Protein AF-A0A7S2RVU8-F1 (afdb_monomer_lite)

Secondary structure (DSSP, 8-state):
---SHHHHHHHHTT-SS-HHHHHHTT--HHHHHHHT-GGGTTTTT--HHHHHHTT--SHHHHHHTT--HHHHTT----GGG--HHHHHHHHHTT--HHHHHHTT---HHHHHHTT--HHHHHHTT--HHHHHHHHHHTT--HHHHTTTS-HHHHHHTT--HHHHHHTT--HHHHHHTT---HHHHHHTT--HHHHHHTT--HHHHHHTT--HHHHHHTT--HHHHHHTT--HHHHHHTT--HHHHHHTT--HHHHHHTT--HHHHHHTT--HHHHHHTT--HHHHHHTT--HHHHHHHT--HHHHHTTT--HHHHHHTT--HHHHHHHT--HHHHHHTT--HHHHHHTT--HHHHHHHTTT-S-HHHHHHTS---HHHHHHTT--HHHHHHTT--HHHHHHTT--HHHHHHTT--HHHHHHTT--HHHHHHTS----HHHHHHTT--HHHHHHTT--HHIIIIIS---HHHHHHHH---HHHHHHTT--HHHHHHTT--HHHHHHTT-S---SS-EEEEEGGGGTT-EEEEEEETTS-B-HHHHHTS-TT-SEEEEEEEETT-SEEEEEEEEEHHHHT----TT--EEETTEEEEEETTTEEEEESSS----TTSSS-S-TT-SSEEEEEBS-SS--EEEETTEE-GGG-SSEEEEEEE-

Foldseek 3Di:
DPALVVVLVCVVVVNDDWLLVCVVVPQALVSCLVSVNLLRCVRNVDDVLSQVVVPLLAPVSVVSSNCPPVNLLVDQAEQVSDDLCSLLRCVVVVNALLSCCPRHVHFLLSNVSVVHALVRPVVSVLDFQNSLLSNVVSPDACLRCVVRHQLLSVVSSPDAPVSNVVSVNQLLSNVVSVRDALLSVVVVPDALLSVVVSVDALLSPVVSPDFLLSNVVSPDAPLSVVVSVDQVVSVVVSPDALLSCVVSVNALLSVVVVVDALLSNVVSPQALLSCVVSVHQPLSNVVSVDALLSPVVSPDALLSCVVNPDAPLSVVVSVDQPLSNVVSPDALLSCVVSPQFLLSCVVSPDAPCSSCVSVVNPDAPLCCCPVNNDALLSCVVVPDAPLSCVVSVNAPLSNVVSPDALLSCVVSVNDPLSNVVSPDFLLSCCPVNVDDQLLVVVVSPHAPLRPVVSPDDLLCCCPVNVDAPVSVCVNPVDFLLVVVVSPDALLSVVVVPDAPVSCVVSVRQDAAFAKDAFAALVSRTNKDWLDKAFQFDAAALVSLVSPDPPFQKKKKFKDFPPDRTTGMIHMFTSCQQNDADDAQFFDDGRQWTWHDHHQAKGWIFNDGGAHRVVSWRAPDLPFQRIWIFGYPDPGFGTADHRSDGRSNNPRRMIITMITD

Sequence (660 aa):
DQGLEPLRLLQRRRLLETPEELRKAGVTVPEFVQAGIEHDIQYAGFSVVDAREAGFSTVAGLEQAGFHMQALKEMNVKHDAFSPEDLQGLRLSGFPAMVARKKFKCNCHQLRAGGYMVTEIAESGIWGVNGATALRDAGFTVEEMMSDFSVAQLRAGGFTASEMQRGGISLKKIRESGSVTALELREAGFSAVDLRDAYFTAMQMKDAGYTALDLREAGYTAAQLKYARYRIVELRDAGYNTADMRHAGCTAYDLRVLGYLPVQLRDAGYTARDMQAGGFTVTSMRQAGFSASELQEAGYKAGELLAVGITCAELLEAHFTPTALKFAGCTPAELYEAGVSTLELRDIGCDVDDVFGATQGKVTVKQLLEEAGFSPKELRDAGRTAKELLDAGVSVRKCRVSGYSAGDLKEAGIPVDEMKRNGYTAKELVVDAGFTDAKELRLMGFRFGALKLAGFSDRTLVLDAKFTVHEVVKATGYSAFKLSEAGFKPSELKAAGFDADTLVKAGSLWAPPGVHNDVPETVLDGWELHRLDPYDHATSDKDLISIPEQSHWVLIAARKKNSSTLHVAAAAPRSAVLTKTALNQTHESNGAFWYRCPRRAFGFANTRHINLDAVADWYDPESEKRLSWVLDHNSWGGRRAGSRCDLAFEDTWEKCIWFS

Radius of gyration: 80.71 Å; chains: 1; bounding box: 170×48×214 Å

InterPro domains:
  IPR053285 Thylakoid lumenal pentapeptide repeat protein [PTHR47121] (180-347)
  IPR057481 Decapeptide repeat [PF25296] (180-252)
  IPR057481 Decapeptide repeat [PF25296] (289-355)
  IPR057481 Decapeptide repeat [PF25296] (365-436)
  IPR057481 Decapeptide repeat [PF25296] (437-507)

Structure (mmCIF, N/CA/C/O backbone):
data_AF-A0A7S2RVU8-F1
#
_entry.id   AF-A0A7S2RVU8-F1
#
loop_
_atom_site.group_PDB
_atom_site.id
_atom_site.type_symbol
_atom_site.label_atom_id
_atom_site.label_alt_id
_atom_site.label_comp_id
_atom_site.label_asym_id
_atom_site.label_entity_id
_atom_site.label_seq_id
_atom_site.pdbx_PDB_ins_code
_atom_site.Cartn_x
_atom_site.Cartn_y
_atom_site.Cartn_z
_atom_site.occupancy
_atom_site.B_iso_or_equiv
_atom_site.auth_seq_id
_atom_site.auth_comp_id
_atom_site.auth_asym_id
_atom_site.auth_atom_id
_atom_site.pdbx_PDB_model_num
ATOM 1 N N . ASP A 1 1 ? 90.717 11.926 -115.828 1.00 53.53 1 ASP A N 1
ATOM 2 C CA . ASP A 1 1 ? 91.591 11.240 -116.812 1.00 53.53 1 ASP A CA 1
ATOM 3 C C . ASP A 1 1 ? 92.946 10.758 -116.291 1.00 53.53 1 ASP A C 1
ATOM 5 O O . ASP A 1 1 ? 93.390 9.717 -116.751 1.00 53.53 1 ASP A O 1
ATOM 9 N N . GLN A 1 2 ? 93.604 11.426 -115.329 1.00 59.34 2 GLN A N 1
ATOM 10 C CA . GLN A 1 2 ? 94.908 10.975 -114.785 1.00 59.34 2 GLN A CA 1
ATOM 11 C C . GLN A 1 2 ? 94.851 10.338 -113.374 1.00 59.34 2 GLN A C 1
ATOM 13 O O . GLN A 1 2 ? 95.885 10.112 -112.752 1.00 59.34 2 GLN A O 1
ATOM 18 N N . GLY A 1 3 ? 93.659 10.025 -112.854 1.00 60.75 3 GLY A N 1
ATOM 19 C CA . GLY A 1 3 ? 93.481 9.499 -111.491 1.00 60.75 3 GLY A CA 1
ATOM 20 C C . GLY A 1 3 ? 93.626 10.566 -110.392 1.00 60.75 3 GLY A C 1
ATOM 21 O O . GLY A 1 3 ? 93.590 11.758 -110.680 1.00 60.75 3 GLY A O 1
ATOM 22 N N . LEU A 1 4 ? 93.766 10.135 -109.130 1.00 58.31 4 LEU A N 1
ATOM 23 C CA . LEU A 1 4 ? 93.793 11.003 -107.929 1.00 58.31 4 LEU A CA 1
ATOM 24 C C . LEU A 1 4 ? 95.199 11.498 -107.527 1.00 58.31 4 LEU A C 1
ATOM 26 O O . LEU A 1 4 ? 95.347 12.337 -106.639 1.00 58.31 4 LEU A O 1
ATOM 30 N N . GLU A 1 5 ? 96.241 10.985 -108.176 1.00 59.47 5 GLU A N 1
ATOM 31 C CA . GLU A 1 5 ? 97.649 11.374 -107.982 1.00 59.47 5 GLU A CA 1
ATOM 32 C C . GLU A 1 5 ? 97.905 12.884 -108.203 1.00 59.47 5 GLU A C 1
ATOM 34 O O . GLU A 1 5 ? 98.526 13.515 -107.340 1.00 59.47 5 GLU A O 1
ATOM 39 N N . PRO A 1 6 ? 97.355 13.524 -109.260 1.00 63.97 6 PRO A N 1
ATOM 40 C CA . PRO A 1 6 ? 97.516 14.959 -109.492 1.00 63.97 6 PRO A CA 1
ATOM 41 C C . PRO A 1 6 ? 96.947 15.823 -108.361 1.00 63.97 6 PRO A C 1
ATOM 43 O O . PRO A 1 6 ? 97.568 16.814 -107.986 1.00 63.97 6 PRO A O 1
ATOM 46 N N . LEU A 1 7 ? 95.812 15.431 -107.766 1.00 59.28 7 LEU A N 1
ATOM 47 C CA . LEU A 1 7 ? 95.181 16.157 -106.655 1.00 59.28 7 LEU A CA 1
ATOM 48 C C . LEU A 1 7 ? 96.092 16.205 -105.418 1.00 59.28 7 LEU A C 1
ATOM 50 O O . LEU A 1 7 ? 96.306 17.274 -104.844 1.00 59.28 7 LEU A O 1
ATOM 54 N N . ARG A 1 8 ? 96.724 15.078 -105.059 1.00 58.72 8 ARG A N 1
ATOM 55 C CA . ARG A 1 8 ? 97.698 15.017 -103.950 1.00 58.72 8 ARG A CA 1
ATOM 56 C C . ARG A 1 8 ? 98.960 15.834 -104.227 1.00 58.72 8 ARG A C 1
ATOM 58 O O . ARG A 1 8 ? 99.527 16.438 -103.312 1.00 58.72 8 ARG A O 1
ATOM 65 N N . LEU A 1 9 ? 99.414 15.859 -105.481 1.00 61.44 9 LEU A N 1
ATOM 66 C CA . LEU A 1 9 ? 100.610 16.596 -105.888 1.00 61.44 9 LEU A CA 1
ATOM 67 C C . LEU A 1 9 ? 100.375 18.116 -105.897 1.00 61.44 9 LEU A C 1
ATOM 69 O O . LEU A 1 9 ? 101.251 18.881 -105.482 1.00 61.44 9 LEU A O 1
ATOM 73 N N . LEU A 1 10 ? 99.182 18.545 -106.315 1.00 62.81 10 LEU A N 1
ATOM 74 C CA . LEU A 1 10 ? 98.763 19.947 -106.350 1.00 62.81 10 LEU A CA 1
ATOM 75 C C . LEU A 1 10 ? 98.585 20.539 -104.944 1.00 62.81 10 LEU A C 1
ATOM 77 O O . LEU A 1 10 ? 99.010 21.671 -104.705 1.00 62.81 10 LEU A O 1
ATOM 81 N N . GLN A 1 11 ? 98.063 19.760 -103.991 1.00 57.81 11 GLN A N 1
ATOM 82 C CA . GLN A 1 11 ? 97.940 20.186 -102.594 1.00 57.81 11 GLN A CA 1
ATOM 83 C C . GLN A 1 11 ? 99.316 20.298 -101.907 1.00 57.81 11 GLN A C 1
ATOM 85 O O . GLN A 1 11 ? 99.617 21.320 -101.287 1.00 57.81 11 GLN A O 1
ATOM 90 N N . ARG A 1 12 ? 100.216 19.311 -102.094 1.00 58.22 12 ARG A N 1
ATOM 91 C CA . ARG A 1 12 ? 101.592 19.354 -101.541 1.00 58.22 12 ARG A CA 1
ATOM 92 C C . ARG A 1 12 ? 102.409 20.548 -102.035 1.00 58.22 12 ARG A C 1
ATOM 94 O O . ARG A 1 12 ? 103.312 20.993 -101.331 1.00 58.22 12 ARG A O 1
ATOM 101 N N . ARG A 1 13 ? 102.114 21.057 -103.235 1.00 59.66 13 ARG A N 1
ATOM 102 C CA . ARG A 1 13 ? 102.796 22.216 -103.829 1.00 59.66 13 ARG A CA 1
ATOM 103 C C . ARG A 1 13 ? 102.052 23.546 -103.652 1.00 59.66 13 ARG A C 1
ATOM 105 O O . ARG A 1 13 ? 102.598 24.561 -104.069 1.00 59.66 13 ARG A O 1
ATOM 112 N N . ARG A 1 14 ? 100.867 23.562 -103.019 1.00 56.09 14 ARG A N 1
ATOM 113 C CA . ARG A 1 14 ? 99.983 24.744 -102.883 1.00 56.09 14 ARG A CA 1
ATOM 114 C C . ARG A 1 14 ? 99.669 25.433 -104.225 1.00 56.09 14 ARG A C 1
ATOM 116 O O . ARG A 1 14 ? 99.681 26.654 -104.306 1.00 56.09 14 ARG A O 1
ATOM 123 N N . LEU A 1 15 ? 99.428 24.650 -105.278 1.00 56.59 15 LEU A N 1
ATOM 124 C CA . LEU A 1 15 ? 99.223 25.149 -106.650 1.00 56.59 15 LEU A CA 1
ATOM 125 C C . LEU A 1 15 ? 97.751 25.138 -107.110 1.00 56.59 15 LEU A C 1
ATOM 127 O O . LEU A 1 15 ? 97.491 25.349 -108.289 1.00 56.59 15 LEU A O 1
ATOM 131 N N . LEU A 1 16 ? 96.798 24.879 -106.209 1.00 53.91 16 LEU A N 1
ATOM 132 C CA . LEU A 1 16 ? 95.364 25.030 -106.478 1.00 53.91 16 LEU A CA 1
ATOM 133 C C . LEU A 1 16 ? 94.835 26.281 -105.775 1.00 53.91 16 LEU A C 1
ATOM 135 O O . LEU A 1 16 ? 94.995 26.434 -104.560 1.00 53.91 16 LEU A O 1
ATOM 139 N N . GLU A 1 17 ? 94.216 27.162 -106.556 1.00 59.62 17 GLU A N 1
ATOM 140 C CA . GLU A 1 17 ? 93.585 28.396 -106.101 1.00 59.62 17 GLU A CA 1
ATOM 141 C C . GLU A 1 17 ? 92.203 28.066 -105.528 1.00 59.62 17 GLU A C 1
ATOM 143 O O . GLU A 1 17 ? 91.184 28.065 -106.196 1.00 59.62 17 GLU A O 1
ATOM 148 N N . THR A 1 18 ? 92.179 27.782 -104.230 1.00 65.19 18 THR A N 1
ATOM 149 C CA . THR A 1 18 ? 90.979 27.580 -103.403 1.00 65.19 18 THR A CA 1
ATOM 150 C C . THR A 1 18 ? 90.174 26.286 -103.660 1.00 65.19 18 THR A C 1
ATOM 152 O O . THR A 1 18 ? 89.922 25.884 -104.796 1.00 65.19 18 THR A O 1
ATOM 155 N N . PRO A 1 19 ? 89.712 25.610 -102.594 1.00 67.25 19 PRO A N 1
ATOM 156 C CA . PRO A 1 19 ? 88.874 24.414 -102.708 1.00 67.25 19 PRO A CA 1
ATOM 157 C C . PRO A 1 19 ? 87.578 24.576 -103.538 1.00 67.25 19 PRO A C 1
ATOM 159 O O . PRO A 1 19 ? 87.086 23.589 -104.081 1.00 67.25 19 PRO A O 1
ATOM 162 N N . GLU A 1 20 ? 87.030 25.788 -103.706 1.00 71.19 20 GLU A N 1
ATOM 163 C CA . GLU A 1 20 ? 85.812 26.036 -104.508 1.00 71.19 20 GLU A CA 1
ATOM 164 C C . GLU A 1 20 ? 85.989 25.765 -106.012 1.00 71.19 20 GLU A C 1
ATOM 166 O O . GLU A 1 20 ? 85.045 25.349 -106.693 1.00 71.19 20 GLU A O 1
ATOM 171 N N . GLU A 1 21 ? 87.186 25.981 -106.559 1.00 72.00 21 GLU A N 1
ATOM 172 C CA . GLU A 1 21 ? 87.450 25.768 -107.986 1.00 72.00 21 GLU A CA 1
ATOM 173 C C . GLU A 1 21 ? 87.462 24.283 -108.356 1.00 72.00 21 GLU A C 1
ATOM 175 O O . GLU A 1 21 ? 86.985 23.907 -109.428 1.00 72.00 21 GLU A O 1
ATOM 180 N N . LEU A 1 22 ? 87.903 23.420 -107.435 1.00 73.06 22 LEU A N 1
ATOM 181 C CA . LEU A 1 22 ? 87.842 21.966 -107.598 1.00 73.06 22 LEU A CA 1
ATOM 182 C C . LEU A 1 22 ? 86.400 21.469 -107.738 1.00 73.06 22 LEU A C 1
ATOM 184 O O . LEU A 1 22 ? 86.120 20.605 -108.569 1.00 73.06 22 LEU A O 1
ATOM 188 N N . ARG A 1 23 ? 85.465 22.060 -106.985 1.00 77.56 23 ARG A N 1
ATOM 189 C CA . ARG A 1 23 ? 84.038 21.761 -107.142 1.00 77.56 23 ARG A CA 1
ATOM 190 C C . ARG A 1 23 ? 83.513 22.214 -108.502 1.00 77.56 23 ARG A C 1
ATOM 192 O O . ARG A 1 23 ? 82.805 21.455 -109.158 1.00 77.56 23 ARG A O 1
ATOM 199 N N . LYS A 1 24 ? 83.867 23.424 -108.953 1.00 75.25 24 LYS A N 1
ATOM 200 C CA . LYS A 1 24 ? 83.470 23.924 -110.287 1.00 75.25 24 LYS A CA 1
ATOM 201 C C . LYS A 1 24 ? 84.016 23.056 -111.424 1.00 75.25 24 LYS A C 1
ATOM 203 O O . LYS A 1 24 ? 83.365 22.944 -112.457 1.00 75.25 24 LYS A O 1
ATOM 208 N N . ALA A 1 25 ? 85.170 22.426 -111.221 1.00 72.31 25 ALA A N 1
ATOM 209 C CA . ALA A 1 25 ? 85.767 21.479 -112.157 1.00 72.31 25 ALA A CA 1
ATOM 210 C C . ALA A 1 25 ? 85.106 20.082 -112.148 1.00 72.31 25 ALA A C 1
ATOM 212 O O . ALA A 1 25 ? 85.506 19.222 -112.930 1.00 72.31 25 ALA A O 1
ATOM 213 N N . GLY A 1 26 ? 84.093 19.853 -111.303 1.00 74.31 26 GLY A N 1
ATOM 214 C CA . GLY A 1 26 ? 83.306 18.617 -111.277 1.00 74.31 26 GLY A CA 1
ATOM 215 C C . GLY A 1 26 ? 83.845 17.518 -110.360 1.00 74.31 26 GLY A C 1
ATOM 216 O O . GLY A 1 26 ? 83.336 16.403 -110.425 1.00 74.31 26 GLY A O 1
ATOM 217 N N . VAL A 1 27 ? 84.838 17.807 -109.508 1.00 77.25 27 VAL A N 1
ATOM 218 C CA . VAL A 1 27 ? 85.345 16.841 -108.519 1.00 77.25 27 VAL A CA 1
ATOM 219 C C . VAL A 1 27 ? 84.271 16.587 -107.463 1.00 77.25 27 VAL A C 1
ATOM 221 O O . VAL A 1 27 ? 83.741 17.527 -106.882 1.00 77.25 27 VAL A O 1
ATOM 224 N N . THR A 1 28 ? 83.949 15.326 -107.209 1.00 81.06 28 THR A N 1
ATOM 225 C CA . THR A 1 28 ? 82.870 14.879 -106.317 1.00 81.06 28 THR A CA 1
ATOM 226 C C . THR A 1 28 ? 83.353 14.643 -104.882 1.00 81.06 28 THR A C 1
ATOM 228 O O . THR A 1 28 ? 84.543 14.455 -104.627 1.00 81.06 28 THR A O 1
ATOM 231 N N . VAL A 1 29 ? 82.427 14.601 -103.916 1.00 77.00 29 VAL A N 1
ATOM 232 C CA . VAL A 1 29 ? 82.751 14.348 -102.496 1.00 77.00 29 VAL A CA 1
ATOM 233 C C . VAL A 1 29 ? 83.594 13.071 -102.278 1.00 77.00 29 VAL A C 1
ATOM 235 O O . VAL A 1 29 ? 84.596 13.158 -101.569 1.00 77.00 29 VAL A O 1
ATOM 238 N N . PRO A 1 30 ? 83.305 11.905 -102.900 1.00 79.81 30 PRO A N 1
ATOM 239 C CA . PRO A 1 30 ? 84.116 10.698 -102.732 1.00 79.81 30 PRO A CA 1
ATOM 240 C C . PRO A 1 30 ? 85.541 10.857 -103.258 1.00 79.81 30 PRO A C 1
ATOM 242 O O . PRO A 1 30 ? 86.463 10.268 -102.700 1.00 79.81 30 PRO A O 1
ATOM 245 N N . GLU A 1 31 ? 85.745 11.671 -104.294 1.00 77.44 31 GLU A N 1
ATOM 246 C CA . GLU A 1 31 ? 87.069 11.916 -104.869 1.00 77.44 31 GLU A CA 1
ATOM 247 C C . GLU A 1 31 ? 87.940 12.771 -103.943 1.00 77.44 31 GLU A C 1
ATOM 249 O O . GLU A 1 31 ? 89.133 12.491 -103.813 1.00 77.44 31 GLU A O 1
ATOM 254 N N . PHE A 1 32 ? 87.357 13.738 -103.223 1.00 75.44 32 PHE A N 1
ATOM 255 C CA . PHE A 1 32 ? 88.064 14.462 -102.158 1.00 75.44 32 PHE A CA 1
ATOM 256 C C . PHE A 1 32 ? 88.498 13.522 -101.022 1.00 75.44 32 PHE A C 1
ATOM 258 O O . PHE A 1 32 ? 89.643 13.586 -100.569 1.00 75.44 32 PHE A O 1
ATOM 265 N N . VAL A 1 33 ? 87.611 12.615 -100.599 1.00 75.62 33 VAL A N 1
ATOM 266 C CA . VAL A 1 33 ? 87.898 11.618 -99.552 1.00 75.62 33 VAL A CA 1
ATOM 267 C C . VAL A 1 33 ? 88.983 10.645 -99.990 1.00 75.62 33 VAL A C 1
ATOM 269 O O . VAL A 1 33 ? 89.949 10.398 -99.272 1.00 75.62 33 VAL A O 1
ATOM 272 N N . GLN A 1 34 ? 88.870 10.104 -101.200 1.00 76.06 34 GLN A N 1
ATOM 273 C CA . GLN A 1 34 ? 89.832 9.141 -101.725 1.00 76.06 34 GLN A CA 1
ATOM 274 C C . GLN A 1 34 ? 91.212 9.786 -101.961 1.00 76.06 34 GLN A C 1
ATOM 276 O O . GLN A 1 34 ? 92.251 9.134 -101.796 1.00 76.06 34 GLN A O 1
ATOM 281 N N . ALA A 1 35 ? 91.246 11.081 -102.290 1.00 71.62 35 ALA A N 1
ATOM 282 C CA . ALA A 1 35 ? 92.474 11.861 -102.392 1.00 71.62 35 ALA A CA 1
ATOM 283 C C . ALA A 1 35 ? 93.118 12.187 -101.028 1.00 71.62 35 ALA A C 1
ATOM 285 O O . ALA A 1 35 ? 94.306 12.515 -101.009 1.00 71.62 35 ALA A O 1
ATOM 286 N N . GLY A 1 36 ? 92.427 11.998 -99.898 1.00 67.69 36 GLY A N 1
ATOM 287 C CA . GLY A 1 36 ? 92.945 12.321 -98.561 1.00 67.69 36 GLY A CA 1
ATOM 288 C C . GLY A 1 36 ? 92.962 13.826 -98.268 1.00 67.69 36 GLY A C 1
ATOM 289 O O . GLY A 1 36 ? 93.841 14.305 -97.551 1.00 67.69 36 GLY A O 1
ATOM 290 N N . ILE A 1 37 ? 92.066 14.575 -98.918 1.00 71.62 37 ILE A N 1
ATOM 291 C CA . ILE A 1 37 ? 91.901 16.030 -98.780 1.00 71.62 37 ILE A CA 1
ATOM 292 C C . ILE A 1 37 ? 90.506 16.373 -98.249 1.00 71.62 37 ILE A C 1
ATOM 294 O O . ILE A 1 37 ? 89.960 17.441 -98.512 1.00 71.62 37 ILE A O 1
ATOM 298 N N . GLU A 1 38 ? 89.910 15.460 -97.489 1.00 66.69 38 GLU A N 1
ATOM 299 C CA . GLU A 1 38 ? 88.554 15.563 -96.964 1.00 66.69 38 GLU A CA 1
ATOM 300 C C . GLU A 1 38 ? 88.320 16.833 -96.128 1.00 66.69 38 GLU A C 1
ATOM 302 O O . GLU A 1 38 ? 87.223 17.386 -96.124 1.00 66.69 38 GLU A O 1
ATOM 307 N N . HIS A 1 39 ? 89.362 17.373 -95.489 1.00 63.69 39 HIS A N 1
ATOM 308 C CA . HIS A 1 39 ? 89.298 18.637 -94.749 1.00 63.69 39 HIS A CA 1
ATOM 309 C C . HIS A 1 39 ? 88.966 19.863 -95.627 1.00 63.69 39 HIS A C 1
ATOM 311 O O . HIS A 1 39 ? 88.480 20.865 -95.101 1.00 63.69 39 HIS A O 1
ATOM 317 N N . ASP A 1 40 ? 89.178 19.783 -96.946 1.00 70.25 40 ASP A N 1
ATOM 318 C CA . ASP A 1 40 ? 88.918 20.866 -97.904 1.00 70.25 40 ASP A CA 1
ATOM 319 C C . ASP A 1 40 ? 87.485 20.836 -98.474 1.00 70.25 40 ASP A C 1
ATOM 321 O O . ASP A 1 40 ? 87.047 21.802 -99.100 1.00 70.25 40 ASP A O 1
ATOM 325 N N . ILE A 1 41 ? 86.715 19.770 -98.217 1.00 74.06 41 ILE A N 1
ATOM 326 C CA . ILE A 1 41 ? 85.354 19.567 -98.753 1.00 74.06 41 ILE A CA 1
ATOM 327 C C . ILE A 1 41 ? 84.403 20.710 -98.353 1.00 74.06 41 ILE A C 1
ATOM 329 O O . ILE A 1 41 ? 83.601 21.170 -99.168 1.00 74.06 41 ILE A O 1
ATOM 333 N N . GLN A 1 42 ? 84.519 21.222 -97.124 1.00 64.75 42 GLN A N 1
ATOM 334 C CA . GLN A 1 42 ? 83.699 22.343 -96.642 1.00 64.75 42 GLN A CA 1
ATOM 335 C C . GLN A 1 42 ? 84.097 23.673 -97.280 1.00 64.75 42 GLN A C 1
ATOM 337 O O . GLN A 1 42 ? 83.230 24.452 -97.670 1.00 64.75 42 GLN A O 1
ATOM 342 N N . TYR A 1 43 ? 85.402 23.917 -97.433 1.00 69.25 43 TYR A N 1
ATOM 343 C CA . TYR A 1 43 ? 85.914 25.098 -98.131 1.00 69.25 43 TYR A CA 1
ATOM 344 C C . TYR A 1 43 ? 85.566 25.071 -99.622 1.00 69.25 43 TYR A C 1
ATOM 346 O O . TYR A 1 43 ? 85.493 26.120 -100.248 1.00 69.25 43 TYR A O 1
ATOM 354 N N . ALA A 1 44 ? 85.323 23.886 -100.189 1.00 71.94 44 ALA A N 1
ATOM 355 C CA . ALA A 1 44 ? 84.820 23.717 -101.548 1.00 71.94 44 ALA A CA 1
ATOM 356 C C . ALA A 1 44 ? 83.308 23.997 -101.674 1.00 71.94 44 ALA A C 1
ATOM 358 O O . ALA A 1 44 ? 82.743 23.954 -102.770 1.00 71.94 44 ALA A O 1
ATOM 359 N N . GLY A 1 45 ? 82.636 24.279 -100.555 1.00 66.31 45 GLY A N 1
ATOM 360 C CA . GLY A 1 45 ? 81.216 24.599 -100.481 1.00 66.31 45 GLY A CA 1
ATOM 361 C C . GLY A 1 45 ? 80.285 23.387 -100.542 1.00 66.31 45 GLY A C 1
ATOM 362 O O . GLY A 1 45 ? 79.069 23.583 -100.632 1.00 66.31 45 GLY A O 1
ATOM 363 N N . PHE A 1 46 ? 80.799 22.151 -100.533 1.00 71.69 46 PHE A N 1
ATOM 364 C CA . PHE A 1 46 ? 79.949 20.959 -100.473 1.00 71.69 46 PHE A CA 1
ATOM 365 C C . PHE A 1 46 ? 79.169 20.924 -99.160 1.00 71.69 46 PHE A C 1
ATOM 367 O O . PHE A 1 46 ? 79.695 21.200 -98.081 1.00 71.69 46 PHE A O 1
ATOM 374 N N . SER A 1 47 ? 77.893 20.578 -99.260 1.00 62.97 47 SER A N 1
ATOM 375 C CA . SER A 1 47 ? 77.011 20.377 -98.121 1.00 62.97 47 SER A CA 1
ATOM 376 C C . SER A 1 47 ? 77.003 18.911 -97.683 1.00 62.97 47 SER A C 1
ATOM 378 O O . SER A 1 47 ? 77.399 18.007 -98.416 1.00 62.97 47 SER A O 1
ATOM 380 N N . VAL A 1 48 ? 76.463 18.659 -96.492 1.00 59.31 48 VAL A N 1
ATOM 381 C CA . VAL A 1 48 ? 76.178 17.295 -96.017 1.00 59.31 48 VAL A CA 1
ATOM 382 C C . VAL A 1 48 ? 75.224 16.564 -96.968 1.00 59.31 48 VAL A C 1
ATOM 384 O O . VAL A 1 48 ? 75.320 15.351 -97.104 1.00 59.31 48 VAL A O 1
ATOM 387 N N . VAL A 1 49 ? 74.332 17.286 -97.658 1.00 57.09 49 VAL A N 1
ATOM 388 C CA . VAL A 1 49 ? 73.428 16.698 -98.657 1.00 57.09 49 VAL A CA 1
ATOM 389 C C . VAL A 1 49 ? 74.227 16.181 -99.852 1.00 57.09 49 VAL A C 1
ATOM 391 O O . VAL A 1 49 ? 74.044 15.031 -100.230 1.00 57.09 49 VAL A O 1
ATOM 394 N N . ASP A 1 50 ? 75.190 16.964 -100.354 1.00 66.75 50 ASP A N 1
ATOM 395 C CA . ASP A 1 50 ? 76.089 16.532 -101.435 1.00 66.75 50 ASP A CA 1
ATOM 396 C C . ASP A 1 50 ? 76.909 15.288 -101.022 1.00 66.75 50 ASP A C 1
ATOM 398 O O . ASP A 1 50 ? 77.121 14.376 -101.818 1.00 66.75 50 ASP A O 1
ATOM 402 N N . ALA A 1 51 ? 77.348 15.212 -99.759 1.00 67.44 51 ALA A N 1
ATOM 403 C CA . ALA A 1 51 ? 78.063 14.047 -99.232 1.00 67.44 51 ALA A CA 1
ATOM 404 C C . ALA A 1 51 ? 77.169 12.802 -99.109 1.00 67.44 51 ALA A C 1
ATOM 406 O O . ALA A 1 51 ? 77.600 11.689 -99.416 1.00 67.44 51 ALA A O 1
ATOM 407 N N . ARG A 1 52 ? 75.908 12.982 -98.707 1.00 62.75 52 ARG A N 1
ATOM 408 C CA . ARG A 1 52 ? 74.921 11.899 -98.612 1.00 62.75 52 ARG A CA 1
ATOM 409 C C . ARG A 1 52 ? 74.503 11.367 -99.975 1.00 62.75 52 ARG A C 1
ATOM 411 O O . ARG A 1 52 ? 74.471 10.152 -100.148 1.00 62.75 52 ARG A O 1
ATOM 418 N N . GLU A 1 53 ? 74.235 12.249 -100.939 1.00 67.12 53 GLU A N 1
ATOM 419 C CA . GLU A 1 53 ? 73.954 11.869 -102.332 1.00 67.12 53 GLU A CA 1
ATOM 420 C C . GLU A 1 53 ? 75.127 11.098 -102.948 1.00 67.12 53 GLU A C 1
ATOM 422 O O . GLU A 1 53 ? 74.932 10.204 -103.768 1.00 67.12 53 GLU A O 1
ATOM 427 N N . ALA A 1 54 ? 76.342 11.378 -102.479 1.00 73.06 54 ALA A N 1
ATOM 428 C CA . ALA A 1 54 ? 77.547 10.667 -102.866 1.00 73.06 54 ALA A CA 1
ATOM 429 C C . ALA A 1 54 ? 77.819 9.360 -102.087 1.00 73.06 54 ALA A C 1
ATOM 431 O O . ALA A 1 54 ? 78.879 8.758 -102.254 1.00 73.06 54 ALA A O 1
ATOM 432 N N . GLY A 1 55 ? 76.881 8.900 -101.252 1.00 67.19 55 GLY A N 1
ATOM 433 C CA . GLY A 1 55 ? 76.946 7.606 -100.564 1.00 67.19 55 GLY A CA 1
ATOM 434 C C . GLY A 1 55 ? 77.484 7.641 -99.129 1.00 67.19 55 GLY A C 1
ATOM 435 O O . GLY A 1 55 ? 77.515 6.600 -98.472 1.00 67.19 55 GLY A O 1
ATOM 436 N N . PHE A 1 56 ? 77.849 8.811 -98.595 1.00 68.25 56 PHE A N 1
ATOM 437 C CA . PHE A 1 56 ? 78.260 8.978 -97.196 1.00 68.25 56 PHE A CA 1
ATOM 438 C C . PHE A 1 56 ? 77.048 9.260 -96.296 1.00 68.25 56 PHE A C 1
ATOM 440 O O . PHE A 1 56 ? 76.890 10.346 -95.744 1.00 68.25 56 PHE A O 1
ATOM 447 N N . SER A 1 57 ? 76.148 8.282 -96.173 1.00 56.84 57 SER A N 1
ATOM 448 C CA . SER A 1 57 ? 74.879 8.424 -95.440 1.00 56.84 57 SER A CA 1
ATOM 449 C C . SER A 1 57 ? 74.984 8.215 -93.925 1.00 56.84 57 SER A C 1
ATOM 451 O O . SER A 1 57 ? 74.092 8.612 -93.183 1.00 56.84 57 SER A O 1
ATOM 453 N N . THR A 1 58 ? 76.079 7.635 -93.430 1.00 55.34 58 THR A N 1
ATOM 454 C CA . THR A 1 58 ? 76.303 7.405 -91.991 1.00 55.34 58 THR A CA 1
ATOM 455 C C . THR A 1 58 ? 77.204 8.480 -91.386 1.00 55.34 58 THR A C 1
ATOM 457 O O . THR A 1 58 ? 77.965 9.121 -92.102 1.00 55.34 58 THR A O 1
ATOM 460 N N . VAL A 1 59 ? 77.182 8.662 -90.060 1.00 54.28 59 VAL A N 1
ATOM 461 C CA . VAL A 1 59 ? 78.090 9.609 -89.379 1.00 54.28 59 VAL A CA 1
ATOM 462 C C . VAL A 1 59 ? 79.552 9.251 -89.617 1.00 54.28 59 VAL A C 1
ATOM 464 O O . VAL A 1 59 ? 80.334 10.135 -89.931 1.00 54.28 59 VAL A O 1
ATOM 467 N N . ALA A 1 60 ? 79.905 7.963 -89.566 1.00 57.91 60 ALA A N 1
ATOM 468 C CA . ALA A 1 60 ? 81.249 7.509 -89.915 1.00 57.91 60 ALA A CA 1
ATOM 469 C C . ALA A 1 60 ? 81.603 7.867 -91.369 1.00 57.91 60 ALA A C 1
ATOM 471 O O . ALA A 1 60 ? 82.718 8.296 -91.641 1.00 57.91 60 ALA A O 1
ATOM 472 N N . GLY A 1 61 ? 80.636 7.760 -92.288 1.00 67.12 61 GLY A N 1
ATOM 473 C CA . GLY A 1 61 ? 80.790 8.218 -93.666 1.00 67.12 61 GLY A CA 1
ATOM 474 C C . GLY A 1 61 ? 80.954 9.737 -93.781 1.00 67.12 61 GLY A C 1
ATOM 475 O O . GLY A 1 61 ? 81.799 10.197 -94.537 1.00 67.12 61 GLY A O 1
ATOM 476 N N . LEU A 1 62 ? 80.197 10.529 -93.022 1.00 66.25 62 LEU A N 1
ATOM 477 C CA . LEU A 1 62 ? 80.283 11.993 -93.030 1.00 66.25 62 LEU A CA 1
ATOM 478 C C . LEU A 1 62 ? 81.577 12.507 -92.385 1.00 66.25 62 LEU A C 1
ATOM 480 O O . LEU A 1 62 ? 82.186 13.439 -92.906 1.00 66.25 62 LEU A O 1
ATOM 484 N N . GLU A 1 63 ? 82.037 11.879 -91.303 1.00 65.69 63 GLU A N 1
ATOM 485 C CA . GLU A 1 63 ? 83.343 12.146 -90.693 1.00 65.69 63 GLU A CA 1
ATOM 486 C C . GLU A 1 63 ? 84.480 11.774 -91.647 1.00 65.69 63 GLU A C 1
ATOM 488 O O . GLU A 1 63 ? 85.422 12.549 -91.815 1.00 65.69 63 GLU A O 1
ATOM 493 N N . GLN A 1 64 ? 84.355 10.638 -92.341 1.00 68.38 64 GLN A N 1
ATOM 494 C CA . GLN A 1 64 ? 85.269 10.245 -93.414 1.00 68.38 64 GLN A CA 1
ATOM 495 C C . GLN A 1 64 ? 85.226 11.237 -94.590 1.00 68.38 64 GLN A C 1
ATOM 497 O O . GLN A 1 64 ? 86.250 11.494 -95.215 1.00 68.38 64 GLN A O 1
ATOM 502 N N . ALA A 1 65 ? 84.069 11.853 -94.839 1.00 65.69 65 ALA A N 1
ATOM 503 C CA . ALA A 1 65 ? 83.877 12.953 -95.779 1.00 65.69 65 ALA A CA 1
ATOM 504 C C . ALA A 1 65 ? 84.286 14.333 -95.237 1.00 65.69 65 ALA A C 1
ATOM 506 O O . ALA A 1 65 ? 83.916 15.354 -95.810 1.00 65.69 65 ALA A O 1
ATOM 507 N N . GLY A 1 66 ? 85.042 14.391 -94.136 1.00 65.88 66 GLY A N 1
ATOM 508 C CA . GLY A 1 66 ? 85.591 15.634 -93.595 1.00 65.88 66 GLY A CA 1
ATOM 509 C C . GLY A 1 66 ? 84.570 16.533 -92.895 1.00 65.88 66 GLY A C 1
ATOM 510 O O . GLY A 1 66 ? 84.924 17.613 -92.414 1.00 65.88 66 GLY A O 1
ATOM 511 N N . PHE A 1 67 ? 83.314 16.100 -92.764 1.00 63.56 67 PHE A N 1
ATOM 512 C CA . PHE A 1 67 ? 82.289 16.759 -91.955 1.00 63.56 67 PHE A CA 1
ATOM 513 C C . PHE A 1 67 ? 82.413 16.318 -90.497 1.00 63.56 67 PHE A C 1
ATOM 515 O O . PHE A 1 67 ? 81.574 15.602 -89.953 1.00 63.56 67 PHE A O 1
ATOM 522 N N . HIS A 1 68 ? 83.492 16.770 -89.856 1.00 63.31 68 HIS A N 1
ATOM 523 C CA . HIS A 1 68 ? 83.760 16.517 -88.440 1.00 63.31 68 HIS A CA 1
ATOM 524 C C . HIS A 1 68 ? 82.622 17.030 -87.549 1.00 63.31 68 HIS A C 1
ATOM 526 O O . HIS A 1 68 ? 81.965 18.028 -87.856 1.00 63.31 68 HIS A O 1
ATOM 532 N N . MET A 1 69 ? 82.438 16.406 -86.384 1.00 54.09 69 MET A N 1
ATOM 533 C CA . MET A 1 69 ? 81.394 16.731 -85.397 1.00 54.09 69 MET A CA 1
ATOM 534 C C . MET A 1 69 ? 81.318 18.231 -85.019 1.00 54.09 69 MET A C 1
ATOM 536 O O . MET A 1 69 ? 80.273 18.717 -84.581 1.00 54.09 69 MET A O 1
ATOM 540 N N . GLN A 1 70 ? 82.410 18.987 -85.188 1.00 56.47 70 GLN A N 1
ATOM 541 C CA . GLN A 1 70 ? 82.465 20.437 -84.977 1.00 56.47 70 GLN A CA 1
ATOM 542 C C . GLN A 1 70 ? 81.876 21.242 -86.148 1.00 56.47 70 GLN A C 1
ATOM 544 O O . GLN A 1 70 ? 81.167 22.214 -85.912 1.00 56.47 70 GLN A O 1
ATOM 549 N N . ALA A 1 71 ? 82.050 20.781 -87.386 1.00 55.94 71 ALA A N 1
ATOM 550 C CA . ALA A 1 71 ? 81.479 21.402 -88.577 1.00 55.94 71 ALA A CA 1
ATOM 551 C C . ALA A 1 71 ? 79.967 21.190 -88.683 1.00 55.94 71 ALA A C 1
ATOM 553 O O . ALA A 1 71 ? 79.225 22.125 -88.967 1.00 55.94 71 ALA A O 1
ATOM 554 N N . LEU A 1 72 ? 79.473 20.000 -88.325 1.00 55.06 72 LEU A N 1
ATOM 555 C CA . LEU A 1 72 ? 78.031 19.750 -88.217 1.00 55.06 72 LEU A CA 1
ATOM 556 C C . LEU A 1 72 ? 77.364 20.683 -87.188 1.00 55.06 72 LEU A C 1
ATOM 558 O O . LEU A 1 72 ? 76.212 21.074 -87.360 1.00 55.06 72 LEU A O 1
ATOM 562 N N . LYS A 1 73 ? 78.088 21.111 -86.141 1.00 52.62 73 LYS A N 1
ATOM 563 C CA . LYS A 1 73 ? 77.588 22.117 -85.189 1.00 52.62 73 LYS A CA 1
ATOM 564 C C . LYS A 1 73 ? 77.486 23.515 -85.814 1.00 52.62 73 LYS A C 1
ATOM 566 O O . LYS A 1 73 ? 76.717 24.313 -85.288 1.00 52.62 73 LYS A O 1
ATOM 571 N N . GLU A 1 74 ? 78.205 23.852 -86.875 1.00 53.53 74 GLU A N 1
ATOM 572 C CA . GLU A 1 74 ? 78.231 25.207 -87.457 1.00 53.53 74 GLU A CA 1
ATOM 573 C C . GLU A 1 74 ? 77.229 25.399 -88.612 1.00 53.53 74 GLU A C 1
ATOM 575 O O . GLU A 1 74 ? 76.995 26.524 -89.048 1.00 53.53 74 GLU A O 1
ATOM 580 N N . MET A 1 75 ? 76.559 24.330 -89.055 1.00 52.91 75 MET A N 1
ATOM 581 C CA . MET A 1 75 ? 75.668 24.354 -90.220 1.00 52.91 75 MET A CA 1
ATOM 582 C C . MET A 1 75 ? 74.199 24.678 -89.890 1.00 52.91 75 MET A C 1
ATOM 584 O O . MET A 1 75 ? 73.623 24.177 -88.923 1.00 52.91 75 MET A O 1
ATOM 588 N N . ASN A 1 76 ? 73.561 25.469 -90.761 1.00 53.84 76 ASN A N 1
ATOM 589 C CA . ASN A 1 76 ? 72.133 25.811 -90.721 1.00 53.84 76 ASN A CA 1
ATOM 590 C C . ASN A 1 76 ? 71.318 24.885 -91.652 1.00 53.84 76 ASN A C 1
ATOM 592 O O . ASN A 1 76 ? 70.816 25.315 -92.691 1.00 53.84 76 ASN A O 1
ATOM 596 N N . VAL A 1 77 ? 71.253 23.591 -91.321 1.00 60.53 77 VAL A N 1
ATOM 597 C CA . VAL A 1 77 ? 70.535 22.570 -92.112 1.00 60.53 77 VAL A CA 1
ATOM 598 C C . VAL A 1 77 ? 69.043 22.574 -91.761 1.00 60.53 77 VAL A C 1
ATOM 600 O O . VAL A 1 77 ? 68.683 22.682 -90.588 1.00 60.53 77 VAL A O 1
ATOM 603 N N . LYS A 1 78 ? 68.168 22.464 -92.770 1.00 56.38 78 LYS A N 1
ATOM 604 C CA . LYS A 1 78 ? 66.711 22.410 -92.571 1.00 56.38 78 LYS A CA 1
ATOM 605 C C . LYS A 1 78 ? 66.260 21.042 -92.028 1.00 56.38 78 LYS A C 1
ATOM 607 O O . LYS A 1 78 ? 66.826 20.009 -92.367 1.00 56.38 78 LYS A O 1
ATOM 612 N N . HIS A 1 79 ? 65.209 21.057 -91.207 1.00 56.91 79 HIS A N 1
ATOM 613 C CA . HIS A 1 79 ? 64.638 19.890 -90.517 1.00 56.91 79 HIS A CA 1
ATOM 614 C C . HIS A 1 79 ? 64.167 18.728 -91.406 1.00 56.91 79 HIS A C 1
ATOM 616 O O . HIS A 1 79 ? 64.126 17.596 -90.939 1.00 56.91 79 HIS A O 1
ATOM 622 N N . ASP A 1 80 ? 63.802 18.980 -92.659 1.00 60.91 80 ASP A N 1
ATOM 623 C CA . ASP A 1 80 ? 63.303 18.008 -93.640 1.00 60.91 80 ASP A CA 1
ATOM 624 C C . ASP A 1 80 ? 64.417 17.203 -94.331 1.00 60.91 80 ASP A C 1
ATOM 626 O O . ASP A 1 80 ? 64.136 16.225 -95.017 1.00 60.91 80 ASP A O 1
ATOM 630 N N . ALA A 1 81 ? 65.683 17.565 -94.110 1.00 63.44 81 ALA A N 1
ATOM 631 C CA . ALA A 1 81 ? 66.841 16.926 -94.735 1.00 63.44 81 ALA A CA 1
ATOM 632 C C . ALA A 1 81 ? 67.345 15.654 -94.017 1.00 63.44 81 ALA A C 1
ATOM 634 O O . ALA A 1 81 ? 68.348 15.075 -94.437 1.00 63.44 81 ALA A O 1
ATOM 635 N N . PHE A 1 82 ? 66.712 15.238 -92.915 1.00 67.62 82 PHE A N 1
ATOM 636 C CA . PHE A 1 82 ? 67.122 14.062 -92.142 1.00 67.62 82 PHE A CA 1
ATOM 637 C C . PHE A 1 82 ? 66.069 12.955 -92.216 1.00 67.62 82 PHE A C 1
ATOM 639 O O . PHE A 1 82 ? 64.938 13.137 -91.757 1.00 67.62 82 PHE A O 1
ATOM 646 N N . SER A 1 83 ? 66.464 11.798 -92.751 1.00 73.25 83 SER A N 1
ATOM 647 C CA . SER A 1 83 ? 65.689 10.560 -92.641 1.00 73.25 83 SER A CA 1
ATOM 648 C C . SER A 1 83 ? 65.721 10.009 -91.200 1.00 73.25 83 SER A C 1
ATOM 650 O O . SER A 1 83 ? 66.597 10.387 -90.410 1.00 73.25 83 SER A O 1
ATOM 652 N N . PRO A 1 84 ? 64.783 9.125 -90.814 1.00 75.81 84 PRO A N 1
ATOM 653 C CA . PRO A 1 84 ? 64.856 8.399 -89.545 1.00 75.81 84 PRO A CA 1
ATOM 654 C C . PRO A 1 84 ? 66.204 7.694 -89.333 1.00 75.81 84 PRO A C 1
ATOM 656 O O . PRO A 1 84 ? 66.789 7.792 -88.255 1.00 75.81 84 PRO A O 1
ATOM 659 N N . GLU A 1 85 ? 66.741 7.066 -90.379 1.00 72.62 85 GLU A N 1
ATOM 660 C CA . GLU A 1 85 ? 68.021 6.355 -90.361 1.00 72.62 85 GLU A CA 1
ATOM 661 C C . GLU A 1 85 ? 69.198 7.312 -90.105 1.00 72.62 85 GLU A C 1
ATOM 663 O O . GLU A 1 85 ? 70.109 6.994 -89.336 1.00 72.62 85 GLU A O 1
ATOM 668 N N . ASP A 1 86 ? 69.151 8.523 -90.673 1.00 70.75 86 ASP A N 1
ATOM 669 C CA . ASP A 1 86 ? 70.154 9.565 -90.431 1.00 70.75 86 ASP A CA 1
ATOM 670 C C . ASP A 1 86 ? 70.183 10.011 -88.964 1.00 70.75 86 ASP A C 1
ATOM 672 O O . ASP A 1 86 ? 71.253 10.179 -88.372 1.00 70.75 86 ASP A O 1
ATOM 676 N N . LEU A 1 87 ? 69.007 10.232 -88.368 1.00 75.69 87 LEU A N 1
ATOM 677 C CA . LEU A 1 87 ? 68.891 10.643 -86.966 1.00 75.69 87 LEU A CA 1
ATOM 678 C C . LEU A 1 87 ? 69.294 9.513 -86.015 1.00 75.69 87 LEU A C 1
ATOM 680 O O . LEU A 1 87 ? 69.917 9.786 -84.988 1.00 75.69 87 LEU A O 1
ATOM 684 N N . GLN A 1 88 ? 69.020 8.260 -86.381 1.00 77.19 88 GLN A N 1
ATOM 685 C CA . GLN A 1 88 ? 69.488 7.088 -85.645 1.00 77.19 88 GLN A CA 1
ATOM 686 C C . GLN A 1 88 ? 71.013 6.967 -85.677 1.00 77.19 88 GLN A C 1
ATOM 688 O O . GLN A 1 88 ? 71.632 6.752 -84.632 1.00 77.19 88 GLN A O 1
ATOM 693 N N . GLY A 1 89 ? 71.632 7.166 -86.844 1.00 69.19 89 GLY A N 1
ATOM 694 C CA . GLY A 1 89 ? 73.088 7.218 -86.975 1.00 69.19 89 GLY A CA 1
ATOM 695 C C . GLY A 1 89 ? 73.703 8.319 -86.107 1.00 69.19 89 GLY A C 1
ATOM 696 O O . GLY A 1 89 ? 74.648 8.062 -85.365 1.00 69.19 89 GLY A O 1
ATOM 697 N N . LEU A 1 90 ? 73.121 9.524 -86.132 1.00 72.69 90 LEU A N 1
ATOM 698 C CA . LEU A 1 90 ? 73.555 10.649 -85.296 1.00 72.69 90 LEU A CA 1
ATOM 699 C C . LEU A 1 90 ? 73.466 10.333 -83.802 1.00 72.69 90 LEU A C 1
ATOM 701 O O . LEU A 1 90 ? 74.431 10.560 -83.069 1.00 72.69 90 LEU A O 1
ATOM 705 N N . ARG A 1 91 ? 72.348 9.766 -83.345 1.00 78.69 91 ARG A N 1
ATOM 706 C CA . ARG A 1 91 ? 72.184 9.351 -81.950 1.00 78.69 91 ARG A CA 1
ATOM 707 C C . ARG A 1 91 ? 73.254 8.340 -81.526 1.00 78.69 91 ARG A C 1
ATOM 709 O O . ARG A 1 91 ? 73.881 8.533 -80.487 1.00 78.69 91 ARG A O 1
ATOM 716 N N . LEU A 1 92 ? 73.482 7.283 -82.315 1.00 72.25 92 LEU A N 1
ATOM 717 C CA . LEU A 1 92 ? 74.452 6.222 -81.995 1.00 72.25 92 LEU A CA 1
ATOM 718 C C . LEU A 1 92 ? 75.899 6.732 -81.928 1.00 72.25 92 LEU A C 1
ATOM 720 O O . LEU A 1 92 ? 76.698 6.204 -81.159 1.00 72.25 92 LEU A O 1
ATOM 724 N N . SER A 1 93 ? 76.219 7.791 -82.670 1.00 65.75 93 SER A N 1
ATOM 725 C CA . SER A 1 93 ? 77.510 8.487 -82.610 1.00 65.75 93 SER A CA 1
ATOM 726 C C . SER A 1 93 ? 77.620 9.510 -81.468 1.00 65.75 93 SER A C 1
ATOM 728 O O . SER A 1 93 ? 78.584 10.268 -81.411 1.00 65.75 93 SER A O 1
ATOM 730 N N . GLY A 1 94 ? 76.648 9.558 -80.550 1.00 65.31 94 GLY A N 1
ATOM 731 C CA . GLY A 1 94 ? 76.670 10.440 -79.380 1.00 65.31 94 GLY A CA 1
ATOM 732 C C . GLY A 1 94 ? 76.206 11.873 -79.655 1.00 65.31 94 GLY A C 1
ATOM 733 O O . GLY A 1 94 ? 76.493 12.777 -78.868 1.00 65.31 94 GLY A O 1
ATOM 734 N N . PHE A 1 95 ? 75.498 12.117 -80.763 1.00 71.31 95 PHE A N 1
ATOM 735 C CA . PHE A 1 95 ? 75.019 13.453 -81.111 1.00 71.31 95 PHE A CA 1
ATOM 736 C C . PHE A 1 95 ? 73.813 13.866 -80.242 1.00 71.31 95 PHE A C 1
ATOM 738 O O . PHE A 1 95 ? 72.761 13.223 -80.322 1.00 71.31 95 PHE A O 1
ATOM 745 N N . PRO A 1 96 ? 73.891 14.959 -79.452 1.00 78.19 96 PRO A N 1
ATOM 746 C CA . PRO A 1 96 ? 72.830 15.306 -78.506 1.00 78.19 96 PRO A CA 1
ATOM 747 C C . PRO A 1 96 ? 71.535 15.767 -79.187 1.00 78.19 96 PRO A C 1
ATOM 749 O O . PRO A 1 96 ? 71.560 16.631 -80.072 1.00 78.19 96 PRO A O 1
ATOM 752 N N . ALA A 1 97 ? 70.383 15.316 -78.676 1.00 84.44 97 ALA A N 1
ATOM 753 C CA . ALA A 1 97 ? 69.058 15.742 -79.145 1.00 84.44 97 ALA A CA 1
ATOM 754 C C . ALA A 1 97 ? 68.862 17.274 -79.097 1.00 84.44 97 ALA A C 1
ATOM 756 O O . ALA A 1 97 ? 68.161 17.847 -79.932 1.00 84.44 97 ALA A O 1
ATOM 757 N N . MET A 1 98 ? 69.531 17.976 -78.167 1.00 81.81 98 MET A N 1
ATOM 758 C CA . MET A 1 98 ? 69.540 19.446 -78.098 1.00 81.81 98 MET A CA 1
ATOM 759 C C . MET A 1 98 ? 70.016 20.107 -79.387 1.00 81.81 98 MET A C 1
ATOM 761 O O . MET A 1 98 ? 69.428 21.104 -79.816 1.00 81.81 98 MET A O 1
ATOM 765 N N . VAL A 1 99 ? 71.073 19.574 -79.998 1.00 77.50 99 VAL A N 1
ATOM 766 C CA . VAL A 1 99 ? 71.641 20.150 -81.217 1.00 77.50 99 VAL A CA 1
ATOM 767 C C . VAL A 1 99 ? 70.707 19.871 -82.390 1.00 77.50 99 VAL A C 1
ATOM 769 O O . VAL A 1 99 ? 70.355 20.811 -83.107 1.00 77.50 99 VAL A O 1
ATOM 772 N N . ALA A 1 100 ? 70.213 18.633 -82.505 1.00 78.94 100 ALA A N 1
ATOM 773 C CA . ALA A 1 100 ? 69.238 18.247 -83.522 1.00 78.94 100 ALA A CA 1
ATOM 774 C C . ALA A 1 100 ? 67.975 19.127 -83.480 1.00 78.94 100 ALA A C 1
ATOM 776 O O . ALA A 1 100 ? 67.533 19.657 -84.497 1.00 78.94 100 ALA A O 1
ATOM 777 N N . ARG A 1 101 ? 67.447 19.400 -82.285 1.00 84.69 101 ARG A N 1
ATOM 778 C CA . ARG A 1 101 ? 66.274 20.265 -82.120 1.00 84.69 101 ARG A CA 1
ATOM 779 C C . ARG A 1 101 ? 66.569 21.744 -82.375 1.00 84.69 101 ARG A C 1
ATOM 781 O O . ARG A 1 101 ? 65.843 22.408 -83.109 1.00 84.69 101 ARG A O 1
ATOM 788 N N . LYS A 1 102 ? 67.588 22.320 -81.726 1.00 80.31 102 LYS A N 1
ATOM 789 C CA . LYS A 1 102 ? 67.786 23.784 -81.733 1.00 80.31 102 LYS A CA 1
ATOM 790 C C . LYS A 1 102 ? 68.417 24.291 -83.025 1.00 80.31 102 LYS A C 1
ATOM 792 O O . LYS A 1 102 ? 67.997 25.353 -83.499 1.00 80.31 102 LYS A O 1
ATOM 797 N N . LYS A 1 103 ? 69.400 23.558 -83.564 1.00 74.62 103 LYS A N 1
ATOM 798 C CA . LYS A 1 103 ? 70.124 23.936 -84.786 1.00 74.62 103 LYS A CA 1
ATOM 799 C C . LYS A 1 103 ? 69.428 23.416 -86.035 1.00 74.62 103 LYS A C 1
ATOM 801 O O . LYS A 1 103 ? 69.148 24.217 -86.915 1.00 74.62 103 LYS A O 1
ATOM 806 N N . PHE A 1 104 ? 69.055 22.137 -86.061 1.00 74.69 104 PHE A N 1
ATOM 807 C CA . PHE A 1 104 ? 68.431 21.536 -87.248 1.00 74.69 104 PHE A CA 1
ATOM 808 C C . PHE A 1 104 ? 66.903 21.598 -87.257 1.00 74.69 104 PHE A C 1
ATOM 810 O O . PHE A 1 104 ? 66.280 21.192 -88.228 1.00 74.69 104 PHE A O 1
ATOM 817 N N . LYS A 1 105 ? 66.281 22.147 -86.204 1.00 79.44 105 LYS A N 1
ATOM 818 C CA . LYS A 1 105 ? 64.821 22.314 -86.091 1.00 79.44 105 LYS A CA 1
ATOM 819 C C . LYS A 1 105 ? 64.034 20.997 -86.176 1.00 79.44 105 LYS A C 1
ATOM 821 O O . LYS A 1 105 ? 62.835 21.043 -86.438 1.00 79.44 105 LYS A O 1
ATOM 826 N N . CYS A 1 106 ? 64.669 19.849 -85.912 1.00 84.00 106 CYS A N 1
ATOM 827 C CA . CYS A 1 106 ? 63.982 18.558 -85.884 1.00 84.00 106 CYS A CA 1
ATOM 828 C C . CYS A 1 106 ? 62.885 18.553 -84.810 1.00 84.00 106 CYS A C 1
ATOM 830 O O . CYS A 1 106 ? 63.105 19.000 -83.677 1.00 84.00 106 CYS A O 1
ATOM 832 N N . ASN A 1 107 ? 61.707 18.040 -85.163 1.00 86.94 107 ASN A N 1
ATOM 833 C CA . ASN A 1 107 ? 60.569 17.932 -84.251 1.00 86.94 107 ASN A CA 1
ATOM 834 C C . ASN A 1 107 ? 60.583 16.603 -83.464 1.00 86.94 107 ASN A C 1
ATOM 836 O O . ASN A 1 107 ? 61.383 15.708 -83.734 1.00 86.94 107 ASN A O 1
ATOM 840 N N . CYS A 1 108 ? 59.683 16.453 -82.485 1.00 89.62 108 CYS A N 1
ATOM 841 C CA . CYS A 1 108 ? 59.651 15.262 -81.627 1.00 89.62 108 CYS A CA 1
ATOM 842 C C . CYS A 1 108 ? 59.321 13.961 -82.389 1.00 89.62 108 CYS A C 1
ATOM 844 O O . CYS A 1 108 ? 59.825 12.911 -82.001 1.00 89.62 108 CYS A O 1
ATOM 846 N N . HIS A 1 109 ? 58.551 14.018 -83.486 1.00 89.25 109 HIS A N 1
ATOM 847 C CA . HIS A 1 109 ? 58.253 12.840 -84.317 1.00 89.25 109 HIS A CA 1
ATOM 848 C C . HIS A 1 109 ? 59.517 12.324 -85.006 1.00 89.25 109 HIS A C 1
ATOM 850 O O . HIS A 1 109 ? 59.797 11.130 -84.993 1.00 89.25 109 HIS A O 1
ATOM 856 N N . GLN A 1 110 ? 60.308 13.240 -85.567 1.00 86.12 110 GLN A N 1
ATOM 857 C CA . GLN A 1 110 ? 61.566 12.910 -86.231 1.00 86.12 110 GLN A CA 1
ATOM 858 C C . GLN A 1 110 ? 62.590 12.367 -85.233 1.00 86.12 110 GLN A C 1
ATOM 860 O O . GLN A 1 110 ? 63.248 11.370 -85.508 1.00 86.12 110 GLN A O 1
ATOM 865 N N . LEU A 1 111 ? 62.690 12.979 -84.048 1.00 89.12 111 LEU A N 1
ATOM 866 C CA . LEU A 1 111 ? 63.579 12.492 -82.992 1.00 89.12 111 LEU A CA 1
ATOM 867 C C . LEU A 1 111 ? 63.172 11.090 -82.507 1.00 89.12 111 LEU A C 1
ATOM 869 O O . LEU A 1 111 ? 64.047 10.240 -82.357 1.00 89.12 111 LEU A O 1
ATOM 873 N N . ARG A 1 112 ? 61.869 10.808 -82.349 1.00 90.62 112 ARG A N 1
ATOM 874 C CA . ARG A 1 112 ? 61.370 9.453 -82.045 1.00 90.62 112 ARG A CA 1
ATOM 875 C C . ARG A 1 112 ? 61.724 8.455 -83.142 1.00 90.62 112 ARG A C 1
ATOM 877 O O . ARG A 1 112 ? 62.213 7.375 -82.836 1.00 90.62 112 ARG A O 1
ATOM 884 N N . ALA A 1 113 ? 61.497 8.814 -84.406 1.00 86.69 113 ALA A N 1
ATOM 885 C CA . ALA A 1 113 ? 61.812 7.958 -85.549 1.00 86.69 113 ALA A CA 1
ATOM 886 C C . ALA A 1 113 ? 63.323 7.672 -85.653 1.00 86.69 113 ALA A C 1
ATOM 888 O O . ALA A 1 113 ? 63.713 6.558 -85.980 1.00 86.69 113 ALA A O 1
ATOM 889 N N . GLY A 1 114 ? 64.163 8.643 -85.280 1.00 84.00 114 GLY A N 1
ATOM 890 C CA . GLY A 1 114 ? 65.609 8.478 -85.101 1.00 84.00 114 GLY A CA 1
ATOM 891 C C . GLY A 1 114 ? 66.026 7.745 -83.822 1.00 84.00 114 GLY A C 1
ATOM 892 O O . GLY A 1 114 ? 67.210 7.668 -83.510 1.00 84.00 114 GLY A O 1
ATOM 893 N N . GLY A 1 115 ? 65.076 7.232 -83.043 1.00 87.56 115 GLY A N 1
ATOM 894 C CA . GLY A 1 115 ? 65.329 6.437 -81.848 1.00 87.56 115 GLY A CA 1
ATOM 895 C C . GLY A 1 115 ? 65.758 7.224 -80.611 1.00 87.56 115 GLY A C 1
ATOM 896 O O . GLY A 1 115 ? 66.160 6.587 -79.643 1.00 87.56 115 GLY A O 1
ATOM 897 N N . TYR A 1 116 ? 65.697 8.562 -80.590 1.00 89.25 116 TYR A N 1
ATOM 898 C CA . TYR A 1 116 ? 66.010 9.365 -79.396 1.00 89.25 116 TYR A CA 1
ATOM 899 C C . TYR A 1 116 ? 65.072 9.041 -78.222 1.00 89.25 116 TYR A C 1
ATOM 901 O O . TYR A 1 116 ? 63.859 8.925 -78.390 1.00 89.25 116 TYR A O 1
ATOM 909 N N . MET A 1 117 ? 65.654 8.872 -77.031 1.00 89.88 117 MET A N 1
ATOM 910 C CA . MET A 1 117 ? 64.948 8.539 -75.792 1.00 89.88 117 MET A CA 1
ATOM 911 C C . MET A 1 117 ? 64.275 9.785 -75.222 1.00 89.88 117 MET A C 1
ATOM 913 O O . MET A 1 117 ? 64.707 10.912 -75.472 1.00 89.88 117 MET A O 1
ATOM 917 N N . VAL A 1 118 ? 63.237 9.583 -74.408 1.00 90.50 118 VAL A N 1
ATOM 918 C CA . VAL A 1 118 ? 62.511 10.687 -73.768 1.00 90.50 118 VAL A CA 1
ATOM 919 C C . VAL A 1 118 ? 63.446 11.562 -72.933 1.00 90.50 118 VAL A C 1
ATOM 921 O O . VAL A 1 118 ? 63.371 12.780 -73.065 1.00 90.50 118 VAL A O 1
ATOM 924 N N . THR A 1 119 ? 64.367 10.967 -72.170 1.00 88.81 119 THR A N 1
ATOM 925 C CA . THR A 1 119 ? 65.405 11.669 -71.394 1.00 88.81 119 THR A CA 1
ATOM 926 C C . THR A 1 119 ? 66.209 12.641 -72.267 1.00 88.81 119 THR A C 1
ATOM 928 O O . THR A 1 119 ? 66.275 13.838 -71.990 1.00 88.81 119 THR A O 1
ATOM 931 N N . GLU A 1 120 ? 66.742 12.158 -73.394 1.00 88.12 120 GLU A N 1
ATOM 932 C CA . GLU A 1 120 ? 67.552 12.943 -74.333 1.00 88.12 120 GLU A CA 1
ATOM 933 C C . GLU A 1 120 ? 66.740 14.100 -74.937 1.00 88.12 120 GLU A C 1
ATOM 935 O O . GLU A 1 120 ? 67.213 15.238 -75.042 1.00 88.12 120 GLU A O 1
ATOM 940 N N . ILE A 1 121 ? 65.489 13.833 -75.325 1.00 90.00 121 ILE A N 1
ATOM 941 C CA . ILE A 1 121 ? 64.601 14.852 -75.893 1.00 90.00 121 ILE A CA 1
ATOM 942 C C . ILE A 1 121 ? 64.181 15.859 -74.814 1.00 90.00 121 ILE A C 1
ATOM 944 O O . ILE A 1 121 ? 64.130 17.059 -75.097 1.00 90.00 121 ILE A O 1
ATOM 948 N N . ALA A 1 122 ? 63.940 15.434 -73.577 1.00 86.69 122 ALA A N 1
ATOM 949 C CA . ALA A 1 122 ? 63.578 16.315 -72.473 1.00 86.69 122 ALA A CA 1
ATOM 950 C C . ALA A 1 122 ? 64.721 17.282 -72.126 1.00 86.69 122 ALA A C 1
ATOM 952 O O . ALA A 1 122 ? 64.511 18.503 -72.096 1.00 86.69 122 ALA A O 1
ATOM 953 N N . GLU A 1 123 ? 65.953 16.771 -72.008 1.00 85.25 123 GLU A N 1
ATOM 954 C CA . GLU A 1 123 ? 67.185 17.550 -71.796 1.00 85.25 123 GLU A CA 1
ATOM 955 C C . GLU A 1 123 ? 67.453 18.563 -72.919 1.00 85.25 123 GLU A C 1
ATOM 957 O O . GLU A 1 123 ? 68.081 19.605 -72.711 1.00 85.25 123 GLU A O 1
ATOM 962 N N . SER A 1 124 ? 66.904 18.328 -74.115 1.00 84.69 124 SER A N 1
ATOM 963 C CA . SER A 1 124 ? 66.954 19.285 -75.222 1.00 84.69 124 SER A CA 1
ATOM 964 C C . SER A 1 124 ? 66.208 20.596 -74.927 1.00 84.69 124 SER A C 1
ATOM 966 O O . SER A 1 124 ? 66.381 21.578 -75.663 1.00 84.69 124 SER A O 1
ATOM 968 N N . GLY A 1 125 ? 65.386 20.633 -73.874 1.00 83.75 125 GLY A N 1
ATOM 969 C CA . GLY A 1 125 ? 64.503 21.731 -73.484 1.00 83.75 125 GLY A CA 1
ATOM 970 C C . GLY A 1 125 ? 63.030 21.494 -73.846 1.00 83.75 125 GLY A C 1
ATOM 971 O O . GLY A 1 125 ? 62.331 22.470 -74.115 1.00 83.75 125 GLY A O 1
ATOM 972 N N . ILE A 1 126 ? 62.592 20.231 -73.918 1.00 87.12 126 ILE A N 1
ATOM 973 C CA . ILE A 1 126 ? 61.193 19.800 -74.102 1.00 87.12 126 ILE A CA 1
ATOM 974 C C . ILE A 1 126 ? 60.714 19.243 -72.757 1.00 87.12 126 ILE A C 1
ATOM 976 O O . ILE A 1 126 ? 60.681 18.042 -72.534 1.00 87.12 126 ILE A O 1
ATOM 980 N N . TRP A 1 127 ? 60.406 20.137 -71.822 1.00 86.06 127 TRP A N 1
ATOM 981 C CA . TRP A 1 127 ? 59.994 19.789 -70.459 1.00 86.06 127 TRP A CA 1
ATOM 982 C C . TRP A 1 127 ? 58.644 20.423 -70.118 1.00 86.06 127 TRP A C 1
ATOM 984 O O . TRP A 1 127 ? 58.114 21.257 -70.859 1.00 86.06 127 TRP A O 1
ATOM 994 N N . GLY A 1 128 ? 58.080 20.030 -68.977 1.00 88.31 128 GLY A N 1
ATOM 995 C CA . GLY A 1 128 ? 56.802 20.558 -68.509 1.00 88.31 128 GLY A CA 1
ATOM 996 C C . GLY A 1 128 ? 55.618 20.102 -69.361 1.00 88.31 128 GLY A C 1
ATOM 997 O O . GLY A 1 128 ? 55.715 19.161 -70.144 1.00 88.31 128 GLY A O 1
ATOM 998 N N . VAL A 1 129 ? 54.481 20.781 -69.203 1.00 88.25 129 VAL A N 1
ATOM 999 C CA . VAL A 1 129 ? 53.209 20.401 -69.843 1.00 88.25 129 VAL A CA 1
ATOM 1000 C C . VAL A 1 129 ? 53.308 20.411 -71.371 1.00 88.25 129 VAL A C 1
ATOM 1002 O O . VAL A 1 129 ? 52.980 19.418 -72.009 1.00 88.25 129 VAL A O 1
ATOM 1005 N N . ASN A 1 130 ? 53.843 21.489 -71.954 1.00 89.88 130 ASN A N 1
ATOM 1006 C CA . ASN A 1 130 ? 53.996 21.606 -73.410 1.00 89.88 130 ASN A CA 1
ATOM 1007 C C . ASN A 1 130 ? 54.944 20.541 -73.979 1.00 89.88 130 ASN A C 1
ATOM 1009 O O . ASN A 1 130 ? 54.753 20.080 -75.103 1.00 89.88 130 ASN A O 1
ATOM 1013 N N . GLY A 1 131 ? 55.966 20.149 -73.208 1.00 90.50 131 GLY A N 1
ATOM 1014 C CA . GLY A 1 131 ? 56.854 19.059 -73.591 1.00 90.50 131 GLY A CA 1
ATOM 1015 C C . GLY A 1 131 ? 56.150 17.706 -73.574 1.00 90.50 131 GLY A C 1
ATOM 1016 O O . GLY A 1 131 ? 56.278 16.945 -74.530 1.00 90.50 131 GLY A O 1
ATOM 1017 N N . ALA A 1 132 ? 55.338 17.451 -72.545 1.00 91.69 132 ALA A N 1
ATOM 1018 C CA . ALA A 1 132 ? 54.527 16.245 -72.463 1.00 91.69 132 ALA A CA 1
ATOM 1019 C C . ALA A 1 132 ? 53.527 16.139 -73.629 1.00 91.69 132 ALA A C 1
ATOM 1021 O O . ALA A 1 132 ? 53.407 15.066 -74.215 1.00 91.69 132 ALA A O 1
ATOM 1022 N N . THR A 1 133 ? 52.873 17.242 -74.023 1.00 92.81 133 THR A N 1
ATOM 1023 C CA . THR A 1 133 ? 51.989 17.281 -75.205 1.00 92.81 133 THR A CA 1
ATOM 1024 C C . THR A 1 133 ? 52.746 16.951 -76.489 1.00 92.81 133 THR A C 1
ATOM 1026 O O . THR A 1 133 ? 52.337 16.067 -77.232 1.00 92.81 133 THR A O 1
ATOM 1029 N N . ALA A 1 134 ? 53.888 17.603 -76.732 1.00 90.81 134 ALA A N 1
ATOM 1030 C CA . ALA A 1 134 ? 54.660 17.391 -77.956 1.00 90.81 134 ALA A CA 1
ATOM 1031 C C . ALA A 1 134 ? 55.194 15.953 -78.090 1.00 90.81 134 ALA A C 1
ATOM 1033 O O . ALA A 1 134 ? 55.276 15.422 -79.197 1.00 90.81 134 ALA A O 1
ATOM 1034 N N . LEU A 1 135 ? 55.563 15.328 -76.969 1.00 92.69 135 LEU A N 1
ATOM 1035 C CA . LEU A 1 135 ? 55.999 13.933 -76.931 1.00 92.69 135 LEU A CA 1
ATOM 1036 C C . LEU A 1 135 ? 54.821 12.964 -77.106 1.00 92.69 135 LEU A C 1
ATOM 1038 O O . LEU A 1 135 ? 54.944 12.002 -77.863 1.00 92.69 135 LEU A O 1
ATOM 1042 N N . ARG A 1 136 ? 53.665 13.241 -76.490 1.00 93.38 136 ARG A N 1
ATOM 1043 C CA . ARG A 1 136 ? 52.431 12.477 -76.720 1.00 93.38 136 ARG A CA 1
ATOM 1044 C C . ARG A 1 136 ? 52.035 12.482 -78.193 1.00 93.38 136 ARG A C 1
ATOM 1046 O O . ARG A 1 136 ? 51.796 11.418 -78.754 1.00 93.38 136 ARG A O 1
ATOM 1053 N N . ASP A 1 137 ? 52.006 13.659 -78.815 1.00 91.94 137 ASP A N 1
ATOM 1054 C CA . ASP A 1 137 ? 51.649 13.817 -80.229 1.00 91.94 137 ASP A CA 1
ATOM 1055 C C . ASP A 1 137 ? 52.639 13.077 -81.133 1.00 91.94 137 ASP A C 1
ATOM 1057 O O . ASP A 1 137 ? 52.236 12.457 -82.110 1.00 91.94 137 ASP A O 1
ATOM 1061 N N . ALA A 1 138 ? 53.924 13.062 -80.757 1.00 90.25 138 ALA A N 1
ATOM 1062 C CA . ALA A 1 138 ? 54.955 12.277 -81.428 1.00 90.25 138 ALA A CA 1
ATOM 1063 C C . ALA A 1 138 ? 54.823 10.756 -81.236 1.00 90.25 138 ALA A C 1
ATOM 1065 O O . ALA A 1 138 ? 55.577 10.010 -81.856 1.00 90.25 138 ALA A O 1
ATOM 1066 N N . GLY A 1 139 ? 53.886 10.287 -80.410 1.00 90.12 139 GLY A N 1
ATOM 1067 C CA . GLY A 1 139 ? 53.591 8.874 -80.191 1.00 90.12 139 GLY A CA 1
ATOM 1068 C C . GLY A 1 139 ? 54.313 8.239 -79.004 1.00 90.12 139 GLY A C 1
ATOM 1069 O O . GLY A 1 139 ? 54.273 7.015 -78.891 1.00 90.12 139 GLY A O 1
ATOM 1070 N N . PHE A 1 140 ? 54.967 9.019 -78.132 1.00 92.06 140 PHE A N 1
ATOM 1071 C CA . PHE A 1 140 ? 55.551 8.485 -76.896 1.00 92.06 140 PHE A CA 1
ATOM 1072 C C . PHE A 1 140 ? 54.483 7.994 -75.921 1.00 92.06 140 PHE A C 1
ATOM 1074 O O . PHE A 1 140 ? 53.439 8.616 -75.728 1.00 92.06 140 PHE A O 1
ATOM 1081 N N . THR A 1 141 ? 54.754 6.836 -75.325 1.00 91.62 141 THR A N 1
ATOM 1082 C CA . THR A 1 141 ? 53.884 6.183 -74.349 1.00 91.62 141 THR A CA 1
ATOM 1083 C C . THR A 1 141 ? 54.171 6.692 -72.940 1.00 91.62 141 THR A C 1
ATOM 1085 O O . THR A 1 141 ? 55.240 7.227 -72.651 1.00 91.62 141 THR A O 1
ATOM 1088 N N . VAL A 1 142 ? 53.222 6.487 -72.026 1.00 92.06 142 VAL A N 1
ATOM 1089 C CA . VAL A 1 142 ? 53.411 6.855 -70.616 1.00 92.06 142 VAL A CA 1
ATOM 1090 C C . VAL A 1 142 ? 54.579 6.093 -69.980 1.00 92.06 142 VAL A C 1
ATOM 1092 O O . VAL A 1 142 ? 55.322 6.694 -69.212 1.00 92.06 142 VAL A O 1
ATOM 1095 N N . GLU A 1 143 ? 54.776 4.818 -70.324 1.00 90.88 143 GLU A N 1
ATOM 1096 C CA . GLU A 1 143 ? 55.888 4.000 -69.814 1.00 90.88 143 GLU A CA 1
ATOM 1097 C C . GLU A 1 143 ? 57.252 4.604 -70.183 1.00 90.88 143 GLU A C 1
ATOM 1099 O O . GLU A 1 143 ? 58.144 4.686 -69.344 1.00 90.88 143 GLU A O 1
ATOM 1104 N N . GLU A 1 144 ? 57.390 5.117 -71.408 1.00 90.00 144 GLU A N 1
ATOM 1105 C CA . GLU A 1 144 ? 58.614 5.787 -71.866 1.00 90.00 144 GLU A CA 1
ATOM 1106 C C . GLU A 1 144 ? 58.840 7.143 -71.179 1.00 90.00 144 GLU A C 1
ATOM 1108 O O . GLU A 1 144 ? 59.972 7.612 -71.109 1.00 90.00 144 GLU A O 1
ATOM 1113 N N . MET A 1 145 ? 57.775 7.798 -70.706 1.00 91.25 145 MET A N 1
ATOM 1114 C CA . MET A 1 145 ? 57.826 9.175 -70.200 1.00 91.25 145 MET A CA 1
ATOM 1115 C C . MET A 1 145 ? 57.770 9.297 -68.674 1.00 91.25 145 MET A C 1
ATOM 1117 O O . MET A 1 145 ? 58.055 10.369 -68.137 1.00 91.25 145 MET A O 1
ATOM 1121 N N . MET A 1 146 ? 57.393 8.237 -67.957 1.00 87.50 146 MET A N 1
ATOM 1122 C CA . MET A 1 146 ? 57.122 8.294 -66.516 1.00 87.50 146 MET A CA 1
ATOM 1123 C C . MET A 1 146 ? 58.362 8.545 -65.642 1.00 87.50 146 MET A C 1
ATOM 1125 O O . MET A 1 146 ? 58.207 8.901 -64.474 1.00 87.50 146 MET A O 1
ATOM 1129 N N . SER A 1 147 ? 59.573 8.356 -66.179 1.00 86.31 147 SER A N 1
ATOM 1130 C CA . SER A 1 147 ? 60.837 8.693 -65.508 1.00 86.31 147 SER A CA 1
ATOM 1131 C C . SER A 1 147 ? 61.105 10.195 -65.464 1.00 86.31 147 SER A C 1
ATOM 1133 O O . SER A 1 147 ? 61.663 10.688 -64.486 1.00 86.31 147 SER A O 1
ATOM 1135 N N . ASP A 1 148 ? 60.701 10.914 -66.511 1.00 89.50 148 ASP A N 1
ATOM 1136 C CA . ASP A 1 148 ? 61.126 12.294 -66.768 1.00 89.50 148 ASP A CA 1
ATOM 1137 C C . ASP A 1 148 ? 60.012 13.319 -66.544 1.00 89.50 148 ASP A C 1
ATOM 1139 O O . ASP A 1 148 ? 60.277 14.503 -66.328 1.00 89.50 148 ASP A O 1
ATOM 1143 N N . PHE A 1 149 ? 58.755 12.871 -66.574 1.00 90.19 149 PHE A N 1
ATOM 1144 C CA . PHE A 1 149 ? 57.583 13.718 -66.399 1.00 90.19 149 PHE A CA 1
ATOM 1145 C C . PHE A 1 149 ? 56.786 13.306 -65.169 1.00 90.19 149 PHE A C 1
ATOM 1147 O O . PHE A 1 149 ? 56.493 12.132 -64.939 1.00 90.19 149 PHE A O 1
ATOM 1154 N N . SER A 1 150 ? 56.360 14.300 -64.389 1.00 90.62 150 SER A N 1
ATOM 1155 C CA . SER A 1 150 ? 55.434 14.050 -63.290 1.00 90.62 150 SER A CA 1
ATOM 1156 C C . SER A 1 150 ? 54.053 13.661 -63.822 1.00 90.62 150 SER A C 1
ATOM 1158 O O . SER A 1 150 ? 53.638 14.072 -64.908 1.00 90.62 150 SER A O 1
ATOM 1160 N N . VAL A 1 151 ? 53.285 12.923 -63.018 1.00 89.44 151 VAL A N 1
ATOM 1161 C CA . VAL A 1 151 ? 51.912 12.514 -63.367 1.00 89.44 151 VAL A CA 1
ATOM 1162 C C . VAL A 1 151 ? 51.037 13.722 -63.736 1.00 89.44 151 VAL A C 1
ATOM 1164 O O . VAL A 1 151 ? 50.275 13.667 -64.699 1.00 89.44 151 VAL A O 1
ATOM 1167 N N . ALA A 1 152 ? 51.207 14.852 -63.038 1.00 88.31 152 ALA A N 1
ATOM 1168 C CA . ALA A 1 152 ? 50.504 16.098 -63.341 1.00 88.31 152 ALA A CA 1
ATOM 1169 C C . ALA A 1 152 ? 50.878 16.672 -64.722 1.00 88.31 152 ALA A C 1
ATOM 1171 O O . ALA A 1 152 ? 50.006 17.154 -65.443 1.00 88.31 152 ALA A O 1
ATOM 1172 N N . GLN A 1 153 ? 52.156 16.598 -65.114 1.00 90.19 153 GLN A N 1
ATOM 1173 C CA . GLN A 1 153 ? 52.617 17.059 -66.427 1.00 90.19 153 GLN A CA 1
ATOM 1174 C C . GLN A 1 153 ? 52.098 16.168 -67.553 1.00 90.19 153 GLN A C 1
ATOM 1176 O O . GLN A 1 153 ? 51.606 16.690 -68.548 1.00 90.19 153 GLN A O 1
ATOM 1181 N N . LEU A 1 154 ? 52.147 14.844 -67.379 1.00 90.88 154 LEU A N 1
ATOM 1182 C CA . LEU A 1 154 ? 51.573 13.898 -68.339 1.00 90.88 154 LEU A CA 1
ATOM 1183 C C . LEU A 1 154 ? 50.069 14.146 -68.518 1.00 90.88 154 LEU A C 1
ATOM 1185 O O . LEU A 1 154 ? 49.553 14.142 -69.634 1.00 90.88 154 LEU A O 1
ATOM 1189 N N . ARG A 1 155 ? 49.359 14.435 -67.423 1.00 88.31 155 ARG A N 1
ATOM 1190 C CA . ARG A 1 155 ? 47.912 14.651 -67.455 1.00 88.31 155 ARG A CA 1
ATOM 1191 C C . ARG A 1 155 ? 47.549 15.930 -68.190 1.00 88.31 155 ARG A C 1
ATOM 1193 O O . ARG A 1 155 ? 46.743 15.898 -69.115 1.00 88.31 155 ARG A O 1
ATOM 1200 N N . ALA A 1 156 ? 48.185 17.037 -67.815 1.00 88.19 156 ALA A N 1
ATOM 1201 C CA . ALA A 1 156 ? 48.015 18.313 -68.498 1.00 88.19 156 ALA A CA 1
ATOM 1202 C C . ALA A 1 156 ? 48.498 18.249 -69.962 1.00 88.19 156 ALA A C 1
ATOM 1204 O O . ALA A 1 156 ? 47.998 18.986 -70.804 1.00 88.19 156 ALA A O 1
ATOM 1205 N N . GLY A 1 157 ? 49.428 17.336 -70.269 1.00 87.44 157 GLY A N 1
ATOM 1206 C CA . GLY A 1 157 ? 49.895 17.026 -71.619 1.00 87.44 157 GLY A CA 1
ATOM 1207 C C . GLY A 1 157 ? 48.892 16.255 -72.488 1.00 87.44 157 GLY A C 1
ATOM 1208 O O . GLY A 1 157 ? 49.133 16.086 -73.681 1.00 87.44 157 GLY A O 1
ATOM 1209 N N . GLY A 1 158 ? 47.762 15.813 -71.923 1.00 88.50 158 GLY A N 1
ATOM 1210 C CA . GLY A 1 158 ? 46.648 15.192 -72.644 1.00 88.50 158 GLY A CA 1
ATOM 1211 C C . GLY A 1 158 ? 46.534 13.672 -72.504 1.00 88.50 158 GLY A C 1
ATOM 1212 O O . GLY A 1 158 ? 45.625 13.095 -73.096 1.00 88.50 158 GLY A O 1
ATOM 1213 N N . PHE A 1 159 ? 47.398 13.007 -71.729 1.00 90.25 159 PHE A N 1
ATOM 1214 C CA . PHE A 1 159 ? 47.260 11.567 -71.477 1.00 90.25 159 PHE A CA 1
ATOM 1215 C C . PHE A 1 159 ? 46.031 11.268 -70.609 1.00 90.25 159 PHE A C 1
ATOM 1217 O O . PHE A 1 159 ? 45.848 11.863 -69.544 1.00 90.25 159 PHE A O 1
ATOM 1224 N N . THR A 1 160 ? 45.199 10.324 -71.043 1.00 89.25 160 THR A N 1
ATOM 1225 C CA . THR A 1 160 ? 44.027 9.809 -70.314 1.00 89.25 160 THR A CA 1
ATOM 1226 C C . THR A 1 160 ? 44.432 8.990 -69.088 1.00 89.25 160 THR A C 1
ATOM 1228 O O . THR A 1 160 ? 45.511 8.396 -69.055 1.00 89.25 160 THR A O 1
ATOM 1231 N N . ALA A 1 161 ? 43.562 8.902 -68.078 1.00 88.38 161 ALA A N 1
ATOM 1232 C CA . ALA A 1 161 ? 43.816 8.040 -66.921 1.00 88.38 161 ALA A CA 1
ATOM 1233 C C . ALA A 1 161 ? 44.010 6.562 -67.325 1.00 88.38 161 ALA A C 1
ATOM 1235 O O . ALA A 1 161 ? 44.877 5.884 -66.776 1.00 88.38 161 ALA A O 1
ATOM 1236 N N . SER A 1 162 ? 43.277 6.083 -68.338 1.00 86.94 162 SER A N 1
ATOM 1237 C CA . SER A 1 162 ? 43.424 4.724 -68.881 1.00 86.94 162 SER A CA 1
ATOM 1238 C C . SER A 1 162 ? 44.761 4.515 -69.601 1.00 86.94 162 SER A C 1
ATOM 1240 O O . SER A 1 162 ? 45.346 3.438 -69.514 1.00 86.94 162 SER A O 1
ATOM 1242 N N . GLU A 1 163 ? 45.278 5.521 -70.317 1.00 88.31 163 GLU A N 1
ATOM 1243 C CA . GLU A 1 163 ? 46.635 5.480 -70.893 1.00 88.31 163 GLU A CA 1
ATOM 1244 C C . GLU A 1 163 ? 47.704 5.439 -69.802 1.00 88.31 163 GLU A C 1
ATOM 1246 O O . GLU A 1 163 ? 48.655 4.665 -69.901 1.00 88.31 163 GLU A O 1
ATOM 1251 N N . MET A 1 164 ? 47.522 6.217 -68.735 1.00 89.38 164 MET A N 1
ATOM 1252 C CA . MET A 1 164 ? 48.446 6.231 -67.604 1.00 89.38 164 MET A CA 1
ATOM 1253 C C . MET A 1 164 ? 48.480 4.908 -66.848 1.00 89.38 164 MET A C 1
ATOM 1255 O O . MET A 1 164 ? 49.562 4.429 -66.511 1.00 89.38 164 MET A O 1
ATOM 1259 N N . GLN A 1 165 ? 47.318 4.295 -66.621 1.00 87.81 165 GLN A N 1
ATOM 1260 C CA . GLN A 1 165 ? 47.240 2.993 -65.968 1.00 87.81 165 GLN A CA 1
ATOM 1261 C C . GLN A 1 165 ? 47.886 1.895 -66.818 1.00 87.81 165 GLN A C 1
ATOM 1263 O O . GLN A 1 165 ? 48.642 1.084 -66.284 1.00 87.81 165 GLN A O 1
ATOM 1268 N N . ARG A 1 166 ? 47.656 1.897 -68.140 1.00 87.44 166 ARG A N 1
ATOM 1269 C CA . ARG A 1 166 ? 48.328 0.968 -69.067 1.00 87.44 166 ARG A CA 1
ATOM 1270 C C . ARG A 1 166 ? 49.846 1.145 -69.077 1.00 87.44 166 ARG A C 1
ATOM 1272 O O . ARG A 1 166 ? 50.552 0.154 -69.179 1.00 87.44 166 ARG A O 1
ATOM 1279 N N . GLY A 1 167 ? 50.333 2.376 -68.922 1.00 86.00 167 GLY A N 1
ATOM 1280 C CA . GLY A 1 167 ? 51.758 2.686 -68.769 1.00 86.00 167 GLY A CA 1
ATOM 1281 C C . GLY A 1 167 ? 52.329 2.434 -67.368 1.00 86.00 167 GLY A C 1
ATOM 1282 O O . GLY A 1 167 ? 53.398 2.946 -67.059 1.00 86.00 167 GLY A O 1
ATOM 1283 N N . GLY A 1 168 ? 51.619 1.709 -66.494 1.00 87.25 168 GLY A N 1
ATOM 1284 C CA . GLY A 1 168 ? 52.122 1.296 -65.180 1.00 87.25 168 GLY A CA 1
ATOM 1285 C C . GLY A 1 168 ? 51.910 2.299 -64.039 1.00 87.25 168 GLY A C 1
ATOM 1286 O O . GLY A 1 168 ? 52.337 2.046 -62.909 1.00 87.25 168 GLY A O 1
ATOM 1287 N N . ILE A 1 169 ? 51.228 3.427 -64.269 1.00 88.69 169 ILE A N 1
ATOM 1288 C CA . ILE A 1 169 ? 50.904 4.381 -63.201 1.00 88.69 169 ILE A CA 1
ATOM 1289 C C . ILE A 1 169 ? 49.627 3.931 -62.484 1.00 88.69 169 ILE A C 1
ATOM 1291 O O . ILE A 1 169 ? 48.528 3.995 -63.024 1.00 88.69 169 ILE A O 1
ATOM 1295 N N . SER A 1 170 ? 49.751 3.522 -61.220 1.00 89.06 170 SER A N 1
ATOM 1296 C CA . SER A 1 170 ? 48.592 3.154 -60.393 1.00 89.06 170 SER A CA 1
ATOM 1297 C C . SER A 1 170 ? 47.573 4.297 -60.286 1.00 89.06 170 SER A C 1
ATOM 1299 O O . SER A 1 170 ? 47.970 5.448 -60.078 1.00 89.06 170 SER A O 1
ATOM 1301 N N . LEU A 1 171 ? 46.277 3.975 -60.276 1.00 88.00 171 LEU A N 1
ATOM 1302 C CA . LEU A 1 171 ? 45.197 4.961 -60.157 1.00 88.00 171 LEU A CA 1
ATOM 1303 C C . LEU A 1 171 ? 45.302 5.834 -58.890 1.00 88.00 171 LEU A C 1
ATOM 1305 O O . LEU A 1 171 ? 44.963 7.015 -58.922 1.00 88.00 171 LEU A O 1
ATOM 1309 N N . LYS A 1 172 ? 45.871 5.298 -57.801 1.00 87.69 172 LYS A N 1
ATOM 1310 C CA . LYS A 1 172 ? 46.206 6.059 -56.585 1.00 87.69 172 LYS A CA 1
ATOM 1311 C C . LYS A 1 172 ? 47.131 7.251 -56.874 1.00 87.69 172 LYS A C 1
ATOM 1313 O O . LYS A 1 172 ? 46.812 8.373 -56.498 1.00 87.69 172 LYS A O 1
ATOM 1318 N N . LYS A 1 173 ? 48.235 7.020 -57.592 1.00 87.38 173 LYS A N 1
ATOM 1319 C CA . LYS A 1 173 ? 49.189 8.073 -57.992 1.00 87.38 173 LYS A CA 1
ATOM 1320 C C . LYS A 1 173 ? 48.561 9.085 -58.953 1.00 87.38 173 LYS A C 1
ATOM 1322 O O . LYS A 1 173 ? 48.849 10.274 -58.858 1.00 87.38 173 LYS A O 1
ATOM 1327 N N . ILE A 1 174 ? 47.687 8.626 -59.854 1.00 87.38 174 ILE A N 1
ATOM 1328 C CA . ILE A 1 174 ? 46.923 9.509 -60.754 1.00 87.38 174 ILE A CA 1
ATOM 1329 C C . ILE A 1 174 ? 46.017 10.433 -59.937 1.00 87.38 174 ILE A C 1
ATOM 1331 O O . ILE A 1 174 ? 45.964 11.634 -60.182 1.00 87.38 174 ILE A O 1
ATOM 1335 N N . ARG A 1 175 ? 45.345 9.903 -58.914 1.00 86.38 175 ARG A N 1
ATOM 1336 C CA . ARG A 1 175 ? 44.515 10.712 -58.023 1.00 86.38 175 ARG A CA 1
ATOM 1337 C C . ARG A 1 175 ? 45.326 11.712 -57.199 1.00 86.38 175 ARG A C 1
ATOM 1339 O O . ARG A 1 175 ? 44.892 12.851 -57.051 1.00 86.38 175 ARG A O 1
ATOM 1346 N N . GLU A 1 176 ? 46.479 11.312 -56.670 1.00 84.81 176 GLU A N 1
ATOM 1347 C CA . GLU A 1 176 ? 47.364 12.183 -55.878 1.00 84.81 176 GLU A CA 1
ATOM 1348 C C . GLU A 1 176 ? 47.850 13.412 -56.665 1.00 84.81 176 GLU A C 1
ATOM 1350 O O . GLU A 1 176 ? 48.148 14.440 -56.061 1.00 84.81 176 GLU A O 1
ATOM 1355 N N . SER A 1 177 ? 47.848 13.366 -58.004 1.00 81.31 177 SER A N 1
ATOM 1356 C CA . SER A 1 177 ? 48.136 14.539 -58.840 1.00 81.31 177 SER A CA 1
ATOM 1357 C C . SER A 1 177 ? 47.010 15.590 -58.842 1.00 81.31 177 SER A C 1
ATOM 1359 O O . SER A 1 177 ? 47.173 16.658 -59.429 1.00 81.31 177 SER A O 1
ATOM 1361 N N . GLY A 1 178 ? 45.857 15.297 -58.226 1.00 70.38 178 GLY A N 1
ATOM 1362 C CA . GLY A 1 178 ? 44.724 16.213 -58.058 1.00 70.38 178 GLY A CA 1
ATOM 1363 C C . GLY A 1 178 ? 43.920 16.496 -59.330 1.00 70.38 178 GLY A C 1
ATOM 1364 O O . GLY A 1 178 ? 43.106 17.413 -59.343 1.00 70.38 178 GLY A O 1
ATOM 1365 N N . SER A 1 179 ? 44.152 15.748 -60.411 1.00 72.25 179 SER A N 1
ATOM 1366 C CA . SER A 1 179 ? 43.696 16.111 -61.765 1.00 72.25 179 SER A CA 1
ATOM 1367 C C . SER A 1 179 ? 42.614 15.196 -62.349 1.00 72.25 179 SER A C 1
ATOM 1369 O O . SER A 1 179 ? 42.363 15.257 -63.552 1.00 72.25 179 SER A O 1
ATOM 1371 N N . VAL A 1 180 ? 42.012 14.314 -61.546 1.00 84.94 180 VAL A N 1
ATOM 1372 C CA . VAL A 1 180 ? 41.034 13.334 -62.034 1.00 84.94 180 VAL A CA 1
ATOM 1373 C C . VAL A 1 180 ? 39.806 13.265 -61.132 1.00 84.94 180 VAL A C 1
ATOM 1375 O O . VAL A 1 180 ? 39.911 13.259 -59.903 1.00 84.94 180 VAL A O 1
ATOM 1378 N N . THR A 1 181 ? 38.629 13.222 -61.754 1.00 89.62 181 THR A N 1
ATOM 1379 C CA . THR A 1 181 ? 37.344 13.092 -61.058 1.00 89.62 181 THR A CA 1
ATOM 1380 C C . THR A 1 181 ? 36.809 11.669 -61.182 1.00 89.62 181 THR A C 1
ATOM 1382 O O . THR A 1 181 ? 37.134 10.947 -62.123 1.00 89.62 181 THR A O 1
ATOM 1385 N N . ALA A 1 182 ? 35.962 11.256 -60.238 1.00 91.12 182 ALA A N 1
ATOM 1386 C CA . ALA A 1 182 ? 35.316 9.946 -60.303 1.00 91.12 182 ALA A CA 1
ATOM 1387 C C . ALA A 1 182 ? 34.407 9.800 -61.541 1.00 91.12 182 ALA A C 1
ATOM 1389 O O . ALA A 1 182 ? 34.307 8.702 -62.083 1.00 91.12 182 ALA A O 1
ATOM 1390 N N . LEU A 1 183 ? 33.785 10.896 -62.006 1.00 91.25 183 LEU A N 1
ATOM 1391 C CA . LEU A 1 183 ? 32.945 10.909 -63.210 1.00 91.25 183 LEU A CA 1
ATOM 1392 C C . LEU A 1 183 ? 33.771 10.581 -64.451 1.00 91.25 183 LEU A C 1
ATOM 1394 O O . LEU A 1 183 ? 33.419 9.682 -65.204 1.00 91.25 183 LEU A O 1
ATOM 1398 N N . GLU A 1 184 ? 34.907 11.256 -64.605 1.00 89.38 184 GLU A N 1
ATOM 1399 C CA . GLU A 1 184 ? 35.800 11.038 -65.737 1.00 89.38 184 GLU A CA 1
ATOM 1400 C C . GLU A 1 184 ? 36.302 9.586 -65.797 1.00 89.38 184 GLU A C 1
ATOM 1402 O O . GLU A 1 184 ? 36.315 8.965 -66.856 1.00 89.38 184 GLU A O 1
ATOM 1407 N N . LEU A 1 185 ? 36.672 9.009 -64.649 1.00 90.56 185 LEU A N 1
ATOM 1408 C CA . LEU A 1 185 ? 37.111 7.614 -64.590 1.00 90.56 185 LEU A CA 1
ATOM 1409 C C . LEU A 1 185 ? 35.978 6.635 -64.903 1.00 90.56 185 LEU A C 1
ATOM 1411 O O . LEU A 1 185 ? 36.205 5.632 -65.573 1.00 90.56 185 LEU A O 1
ATOM 1415 N N . ARG A 1 186 ? 34.755 6.928 -64.456 1.00 91.75 186 ARG A N 1
ATOM 1416 C CA . ARG A 1 186 ? 33.582 6.119 -64.796 1.00 91.75 186 ARG A CA 1
ATOM 1417 C C . ARG A 1 186 ? 33.321 6.131 -66.303 1.00 91.75 186 ARG A C 1
ATOM 1419 O O . ARG A 1 186 ? 33.115 5.073 -66.887 1.00 91.75 186 ARG A O 1
ATOM 1426 N N . GLU A 1 187 ? 33.365 7.302 -66.937 1.00 88.81 187 GLU A N 1
ATOM 1427 C CA . GLU A 1 187 ? 33.220 7.444 -68.396 1.00 88.81 187 GLU A CA 1
ATOM 1428 C C . GLU A 1 187 ? 34.355 6.746 -69.160 1.00 88.81 187 GLU A C 1
ATOM 1430 O O . GLU A 1 187 ? 34.135 6.200 -70.239 1.00 88.81 187 GLU A O 1
ATOM 1435 N N . ALA A 1 188 ? 35.551 6.694 -68.570 1.00 87.06 188 ALA A N 1
ATOM 1436 C CA . ALA A 1 188 ? 36.697 5.957 -69.092 1.00 87.06 188 ALA A CA 1
ATOM 1437 C C . ALA A 1 188 ? 36.645 4.432 -68.834 1.00 87.06 188 ALA A C 1
ATOM 1439 O O . ALA A 1 188 ? 37.580 3.723 -69.212 1.00 87.06 188 ALA A O 1
ATOM 1440 N N . GLY A 1 189 ? 35.571 3.923 -68.216 1.00 88.38 189 GLY A N 1
ATOM 1441 C CA . GLY A 1 189 ? 35.308 2.492 -68.033 1.00 88.38 189 GLY A CA 1
ATOM 1442 C C . GLY A 1 189 ? 35.906 1.860 -66.774 1.00 88.38 189 GLY A C 1
ATOM 1443 O O . GLY A 1 189 ? 35.892 0.636 -66.657 1.00 88.38 189 GLY A O 1
ATOM 1444 N N . PHE A 1 190 ? 36.426 2.651 -65.833 1.00 91.25 190 PHE A N 1
ATOM 1445 C CA . PHE A 1 190 ? 36.892 2.127 -64.548 1.00 91.25 190 PHE A CA 1
ATOM 1446 C C . PHE A 1 190 ? 35.710 1.671 -63.686 1.00 91.25 190 PHE A C 1
ATOM 1448 O O . PHE A 1 190 ? 34.658 2.309 -63.676 1.00 91.25 190 PHE A O 1
ATOM 1455 N N . SER A 1 191 ? 35.889 0.583 -62.937 1.00 93.06 191 SER A N 1
ATOM 1456 C CA . SER A 1 191 ? 34.865 0.049 -62.038 1.00 93.06 191 SER A CA 1
ATOM 1457 C C . SER A 1 191 ? 34.850 0.766 -60.685 1.00 93.06 191 SER A C 1
ATOM 1459 O O . SER A 1 191 ? 35.818 1.412 -60.274 1.00 93.06 191 SER A O 1
ATOM 1461 N N . ALA A 1 192 ? 33.771 0.589 -59.920 1.00 93.62 192 ALA A N 1
ATOM 1462 C CA . ALA A 1 192 ? 33.708 1.104 -58.555 1.00 93.62 192 ALA A CA 1
ATOM 1463 C C . ALA A 1 192 ? 34.786 0.499 -57.629 1.00 93.62 192 ALA A C 1
ATOM 1465 O O . ALA A 1 192 ? 35.242 1.182 -56.709 1.00 93.62 192 ALA A O 1
ATOM 1466 N N . VAL A 1 193 ? 35.233 -0.738 -57.894 1.00 94.06 193 VAL A N 1
ATOM 1467 C CA . VAL A 1 193 ? 36.339 -1.396 -57.173 1.00 94.06 193 VAL A CA 1
ATOM 1468 C C . VAL A 1 193 ? 37.652 -0.659 -57.428 1.00 94.06 193 VAL A C 1
ATOM 1470 O O . VAL A 1 193 ? 38.345 -0.311 -56.473 1.00 94.06 193 VAL A O 1
ATOM 1473 N N . ASP A 1 194 ? 37.952 -0.340 -58.692 1.00 91.62 194 ASP A N 1
ATOM 1474 C CA . ASP A 1 194 ? 39.180 0.375 -59.066 1.00 91.62 194 ASP A CA 1
ATOM 1475 C C . ASP A 1 194 ? 39.270 1.725 -58.344 1.00 91.62 194 ASP A C 1
ATOM 1477 O O . ASP A 1 194 ? 40.306 2.099 -57.786 1.00 91.62 194 ASP A O 1
ATOM 1481 N N . LEU A 1 195 ? 38.153 2.457 -58.310 1.00 93.31 195 LEU A N 1
ATOM 1482 C CA . LEU A 1 195 ? 38.084 3.761 -57.659 1.00 93.31 195 LEU A CA 1
ATOM 1483 C C . LEU A 1 195 ? 38.158 3.638 -56.131 1.00 93.31 195 LEU A C 1
ATOM 1485 O O . LEU A 1 195 ? 38.806 4.472 -55.488 1.00 93.31 195 LEU A O 1
ATOM 1489 N N . ARG A 1 196 ? 37.567 2.598 -55.530 1.00 93.62 196 ARG A N 1
ATOM 1490 C CA . ARG A 1 196 ? 37.737 2.331 -54.094 1.00 93.62 196 ARG A CA 1
ATOM 1491 C C . ARG A 1 196 ? 39.197 2.077 -53.746 1.00 93.62 196 ARG A C 1
ATOM 1493 O O . ARG A 1 196 ? 39.685 2.640 -52.769 1.00 93.62 196 ARG A O 1
ATOM 1500 N N . ASP A 1 197 ? 39.898 1.274 -54.536 1.00 91.25 197 ASP A N 1
ATOM 1501 C CA . ASP A 1 197 ? 41.300 0.931 -54.284 1.00 91.25 197 ASP A CA 1
ATOM 1502 C C . ASP A 1 197 ? 42.224 2.151 -54.499 1.00 91.25 197 ASP A C 1
ATOM 1504 O O . ASP A 1 197 ? 43.271 2.284 -53.862 1.00 91.25 197 ASP A O 1
ATOM 1508 N N . ALA A 1 198 ? 41.783 3.125 -55.306 1.00 90.88 198 ALA A N 1
ATOM 1509 C CA . ALA A 1 198 ? 42.355 4.473 -55.387 1.00 90.88 198 ALA A CA 1
ATOM 1510 C C . ALA A 1 198 ? 41.834 5.454 -54.306 1.00 90.88 198 ALA A C 1
ATOM 1512 O O . ALA A 1 198 ? 42.095 6.662 -54.366 1.00 90.88 198 ALA A O 1
ATOM 1513 N N . TYR A 1 199 ? 41.142 4.945 -53.285 1.00 91.88 199 TYR A N 1
ATOM 1514 C CA . TYR A 1 199 ? 40.610 5.637 -52.106 1.00 91.88 199 TYR A CA 1
ATOM 1515 C C . TYR A 1 199 ? 39.513 6.683 -52.379 1.00 91.88 199 TYR A C 1
ATOM 1517 O O . TYR A 1 199 ? 39.332 7.595 -51.558 1.00 91.88 199 TYR A O 1
ATOM 1525 N N . PHE A 1 200 ? 38.822 6.645 -53.524 1.00 93.62 200 PHE A N 1
ATOM 1526 C CA . PHE A 1 200 ? 37.724 7.583 -53.779 1.00 93.62 200 PHE A CA 1
ATOM 1527 C C . PHE A 1 200 ? 36.644 7.441 -52.703 1.00 93.62 200 PHE A C 1
ATOM 1529 O O . PHE A 1 200 ? 36.338 6.349 -52.225 1.00 93.62 200 PHE A O 1
ATOM 1536 N N . THR A 1 201 ? 36.077 8.564 -52.272 1.00 94.94 201 THR A N 1
ATOM 1537 C CA . THR A 1 201 ? 35.033 8.543 -51.241 1.00 94.94 201 THR A CA 1
ATOM 1538 C C . THR A 1 201 ? 33.683 8.189 -51.857 1.00 94.94 201 THR A C 1
ATOM 1540 O O . THR A 1 201 ? 33.414 8.544 -53.002 1.00 94.94 201 THR A O 1
ATOM 1543 N N . ALA A 1 202 ? 32.788 7.568 -51.085 1.00 95.88 202 ALA A N 1
ATOM 1544 C CA . ALA A 1 202 ? 31.437 7.241 -51.550 1.00 95.88 202 ALA A CA 1
ATOM 1545 C C . ALA A 1 202 ? 30.657 8.469 -52.076 1.00 95.88 202 ALA A C 1
ATOM 1547 O O . ALA A 1 202 ? 29.829 8.317 -52.969 1.00 95.88 202 ALA A O 1
ATOM 1548 N N . MET A 1 203 ? 30.945 9.682 -51.574 1.00 95.69 203 MET A N 1
ATOM 1549 C CA . MET A 1 203 ? 30.352 10.933 -52.073 1.00 95.69 203 MET A CA 1
ATOM 1550 C C . MET A 1 203 ? 30.799 11.225 -53.507 1.00 95.69 203 MET A C 1
ATOM 1552 O O . MET A 1 203 ? 29.968 11.430 -54.379 1.00 95.69 203 MET A O 1
ATOM 1556 N N . GLN A 1 204 ? 32.107 11.146 -53.770 1.00 94.44 204 GLN A N 1
ATOM 1557 C CA . GLN A 1 204 ? 32.654 11.342 -55.116 1.00 94.44 204 GLN A CA 1
ATOM 1558 C C . GLN A 1 204 ? 32.111 10.298 -56.095 1.00 94.44 204 GLN A C 1
ATOM 1560 O O . GLN A 1 204 ? 31.815 10.620 -57.241 1.00 94.44 204 GLN A O 1
ATOM 1565 N N . MET A 1 205 ? 31.945 9.056 -55.633 1.00 95.81 205 MET A N 1
ATOM 1566 C CA . MET A 1 205 ? 31.338 7.993 -56.433 1.00 95.81 205 MET A CA 1
ATOM 1567 C C . MET A 1 205 ? 29.859 8.278 -56.734 1.00 95.81 205 MET A C 1
ATOM 1569 O O . MET A 1 205 ? 29.405 8.078 -57.858 1.00 95.81 205 MET A O 1
ATOM 1573 N N . LYS A 1 206 ? 29.103 8.787 -55.756 1.00 95.62 206 LYS A N 1
ATOM 1574 C CA . LYS A 1 206 ? 27.703 9.175 -55.955 1.00 95.62 206 LYS A CA 1
ATOM 1575 C C . LYS A 1 206 ? 27.561 10.314 -56.961 1.00 95.62 206 LYS A C 1
ATOM 1577 O O . LYS A 1 206 ? 26.733 10.221 -57.861 1.00 95.62 206 LYS A O 1
ATOM 1582 N N . ASP A 1 207 ? 28.388 11.350 -56.839 1.00 94.38 207 ASP A N 1
ATOM 1583 C CA . ASP A 1 207 ? 28.386 12.499 -57.753 1.00 94.38 207 ASP A CA 1
ATOM 1584 C C . ASP A 1 207 ? 28.773 12.085 -59.184 1.00 94.38 207 ASP A C 1
ATOM 1586 O O . ASP A 1 207 ? 28.302 12.669 -60.157 1.00 94.38 207 ASP A O 1
ATOM 1590 N N . ALA A 1 208 ? 29.578 11.027 -59.320 1.00 93.94 208 ALA A N 1
ATOM 1591 C CA . ALA A 1 208 ? 29.900 10.391 -60.596 1.00 93.94 208 ALA A CA 1
ATOM 1592 C C . ALA A 1 208 ? 28.772 9.507 -61.164 1.00 93.94 208 ALA A C 1
ATOM 1594 O O . ALA A 1 208 ? 28.868 9.045 -62.302 1.00 93.94 208 ALA A O 1
ATOM 1595 N N . GLY A 1 209 ? 27.705 9.261 -60.400 1.00 94.12 209 GLY A N 1
ATOM 1596 C CA . GLY A 1 209 ? 26.540 8.485 -60.822 1.00 94.12 209 GLY A CA 1
ATOM 1597 C C . GLY A 1 209 ? 26.654 6.973 -60.623 1.00 94.12 209 GLY A C 1
ATOM 1598 O O . GLY A 1 209 ? 25.918 6.235 -61.277 1.00 94.12 209 GLY A O 1
ATOM 1599 N N . TYR A 1 210 ? 27.552 6.498 -59.754 1.00 96.06 210 TYR A N 1
ATOM 1600 C CA . TYR A 1 210 ? 27.495 5.111 -59.285 1.00 96.06 210 TYR A CA 1
ATOM 1601 C C . TYR A 1 210 ? 26.271 4.898 -58.387 1.00 96.06 210 TYR A C 1
ATOM 1603 O O . TYR A 1 210 ? 25.844 5.803 -57.671 1.00 96.06 210 TYR A O 1
ATOM 1611 N N . THR A 1 211 ? 25.696 3.702 -58.427 1.00 96.56 211 THR A N 1
ATOM 1612 C CA . THR A 1 211 ? 24.551 3.318 -57.598 1.00 96.56 211 THR A CA 1
ATOM 1613 C C . THR A 1 211 ? 25.003 2.755 -56.251 1.00 96.56 211 THR A C 1
ATOM 1615 O O . THR A 1 211 ? 26.146 2.337 -56.074 1.00 96.56 211 THR A O 1
ATOM 1618 N N . ALA A 1 212 ? 24.089 2.687 -55.279 1.00 96.56 212 ALA A N 1
ATOM 1619 C CA . ALA A 1 212 ? 24.375 2.048 -53.994 1.00 96.56 212 ALA A CA 1
ATOM 1620 C C . ALA A 1 212 ? 24.789 0.568 -54.145 1.00 96.56 212 ALA A C 1
ATOM 1622 O O . ALA A 1 212 ? 25.611 0.093 -53.363 1.00 96.56 212 ALA A O 1
ATOM 1623 N N . LEU A 1 213 ? 24.254 -0.137 -55.153 1.00 96.44 213 LEU A N 1
ATOM 1624 C CA . LEU A 1 213 ? 24.630 -1.517 -55.466 1.00 96.44 213 LEU A CA 1
ATOM 1625 C C . LEU A 1 213 ? 26.082 -1.594 -55.948 1.00 96.44 213 LEU A C 1
ATOM 1627 O O . LEU A 1 213 ? 26.853 -2.359 -55.375 1.00 96.44 213 LEU A O 1
ATOM 1631 N N . ASP A 1 214 ? 26.475 -0.732 -56.893 1.00 95.81 214 ASP A N 1
ATOM 1632 C CA . ASP A 1 214 ? 27.854 -0.682 -57.405 1.00 95.81 214 ASP A CA 1
ATOM 1633 C C . ASP A 1 214 ? 28.862 -0.468 -56.267 1.00 95.81 214 ASP A C 1
ATOM 1635 O O . ASP A 1 214 ? 29.906 -1.115 -56.204 1.00 95.81 214 ASP A O 1
ATOM 1639 N N . LEU A 1 215 ? 28.545 0.430 -55.326 1.00 96.94 215 LEU A N 1
ATOM 1640 C CA . LEU A 1 215 ? 29.409 0.699 -54.177 1.00 96.94 215 LEU A CA 1
ATOM 1641 C C . LEU A 1 215 ? 29.431 -0.468 -53.180 1.00 96.94 215 LEU A C 1
ATOM 1643 O O . LEU A 1 215 ? 30.477 -0.738 -52.589 1.00 96.94 215 LEU A O 1
ATOM 1647 N N . ARG A 1 216 ? 28.309 -1.161 -52.969 1.00 96.56 216 ARG A N 1
ATOM 1648 C CA . ARG A 1 216 ? 28.269 -2.329 -52.081 1.00 96.56 216 ARG A CA 1
ATOM 1649 C C . ARG A 1 216 ? 29.089 -3.481 -52.638 1.00 96.56 216 ARG A C 1
ATOM 1651 O O . ARG A 1 216 ? 29.862 -4.074 -51.893 1.00 96.56 216 ARG A O 1
ATOM 1658 N N . GLU A 1 217 ? 28.946 -3.778 -53.925 1.00 95.00 217 GLU A N 1
ATOM 1659 C CA . GLU A 1 217 ? 29.747 -4.797 -54.614 1.00 95.00 217 GLU A CA 1
ATOM 1660 C C . GLU A 1 217 ? 31.224 -4.411 -54.633 1.00 95.00 217 GLU A C 1
ATOM 1662 O O . GLU A 1 217 ? 32.098 -5.249 -54.413 1.00 95.00 217 GLU A O 1
ATOM 1667 N N . ALA A 1 218 ? 31.504 -3.112 -54.761 1.00 94.94 218 ALA A N 1
ATOM 1668 C CA . ALA A 1 218 ? 32.834 -2.579 -54.555 1.00 94.94 218 ALA A CA 1
ATOM 1669 C C . ALA A 1 218 ? 33.282 -2.590 -53.091 1.00 94.94 218 ALA A C 1
ATOM 1671 O O . ALA A 1 218 ? 34.409 -2.213 -52.840 1.00 94.94 218 ALA A O 1
ATOM 1672 N N . GLY A 1 219 ? 32.486 -3.019 -52.110 1.00 95.06 219 GLY A N 1
ATOM 1673 C CA . GLY A 1 219 ? 32.885 -3.188 -50.708 1.00 95.06 219 GLY A CA 1
ATOM 1674 C C . GLY A 1 219 ? 32.893 -1.919 -49.850 1.00 95.06 219 GLY A C 1
ATOM 1675 O O . GLY A 1 219 ? 33.544 -1.900 -48.806 1.00 95.06 219 GLY A O 1
ATOM 1676 N N . TYR A 1 220 ? 32.187 -0.860 -50.252 1.00 97.00 220 TYR A N 1
ATOM 1677 C CA . TYR A 1 220 ? 31.878 0.241 -49.337 1.00 97.00 220 TYR A CA 1
ATOM 1678 C C . TYR A 1 220 ? 30.884 -0.220 -48.261 1.00 97.00 220 TYR A C 1
ATOM 1680 O O . TYR A 1 220 ? 30.050 -1.099 -48.484 1.00 97.00 220 TYR A O 1
ATOM 1688 N N . THR A 1 221 ? 30.938 0.385 -47.078 1.00 96.94 221 THR A N 1
ATOM 1689 C CA . THR A 1 221 ? 30.014 0.079 -45.979 1.00 96.94 221 THR A CA 1
ATOM 1690 C C . THR A 1 221 ? 28.754 0.937 -46.053 1.00 96.94 221 THR A C 1
ATOM 1692 O O . THR A 1 221 ? 28.781 2.072 -46.535 1.00 96.94 221 THR A O 1
ATOM 1695 N N . ALA A 1 222 ? 27.650 0.447 -45.484 1.00 96.19 222 ALA A N 1
ATOM 1696 C CA . ALA A 1 222 ? 26.406 1.211 -45.376 1.00 96.19 222 ALA A CA 1
ATOM 1697 C C . ALA A 1 222 ? 26.613 2.596 -44.721 1.00 96.19 222 ALA A C 1
ATOM 1699 O O . ALA A 1 222 ? 26.012 3.585 -45.142 1.00 96.19 222 ALA A O 1
ATOM 1700 N N . ALA A 1 223 ? 27.519 2.698 -43.739 1.00 95.50 223 ALA A N 1
ATOM 1701 C CA . ALA A 1 223 ? 27.872 3.957 -43.080 1.00 95.50 223 ALA A CA 1
ATOM 1702 C C . ALA A 1 223 ? 28.493 4.975 -44.052 1.00 95.50 223 ALA A C 1
ATOM 1704 O O . ALA A 1 223 ? 28.132 6.153 -44.037 1.00 95.50 223 ALA A O 1
ATOM 1705 N N . GLN A 1 224 ? 29.395 4.521 -44.930 1.00 96.12 224 GLN A N 1
ATOM 1706 C CA . GLN A 1 224 ? 30.024 5.373 -45.942 1.00 96.12 224 GLN A CA 1
ATOM 1707 C C . GLN A 1 224 ? 28.997 5.888 -46.955 1.00 96.12 224 GLN A C 1
ATOM 1709 O O . GLN A 1 224 ? 29.016 7.069 -47.302 1.00 96.12 224 GLN A O 1
ATOM 1714 N N . LEU A 1 225 ? 28.066 5.035 -47.389 1.00 97.06 225 LEU A N 1
ATOM 1715 C CA . LEU A 1 225 ? 26.989 5.431 -48.300 1.00 97.06 225 LEU A CA 1
ATOM 1716 C C . LEU A 1 225 ? 26.014 6.406 -47.631 1.00 97.06 225 LEU A C 1
ATOM 1718 O O . LEU A 1 225 ? 25.626 7.410 -48.230 1.00 97.06 225 LEU A O 1
ATOM 1722 N N . LYS A 1 226 ? 25.651 6.174 -46.368 1.00 94.94 226 LYS A N 1
ATOM 1723 C CA . LYS A 1 226 ? 24.796 7.104 -45.625 1.00 94.94 226 LYS A CA 1
ATOM 1724 C C . LYS A 1 226 ? 25.464 8.472 -45.456 1.00 94.94 226 LYS A C 1
ATOM 1726 O O . LYS A 1 226 ? 24.812 9.495 -45.659 1.00 94.94 226 LYS A O 1
ATOM 1731 N N . TYR A 1 227 ? 26.766 8.508 -45.163 1.00 95.06 227 TYR A N 1
ATOM 1732 C CA . TYR A 1 227 ? 27.544 9.753 -45.118 1.00 95.06 227 TYR A CA 1
ATOM 1733 C C . TYR A 1 227 ? 27.575 10.462 -46.481 1.00 95.06 227 TYR A C 1
ATOM 1735 O O . TYR A 1 227 ? 27.415 11.680 -46.561 1.00 95.06 227 TYR A O 1
ATOM 1743 N N . ALA A 1 228 ? 27.667 9.689 -47.566 1.00 95.56 228 ALA A N 1
ATOM 1744 C CA . ALA A 1 228 ? 27.498 10.155 -48.943 1.00 95.56 228 ALA A CA 1
ATOM 1745 C C . ALA A 1 228 ? 26.042 10.521 -49.312 1.00 95.56 228 ALA A C 1
ATOM 1747 O O . ALA A 1 228 ? 25.729 10.793 -50.471 1.00 95.56 228 ALA A O 1
ATOM 1748 N N . ARG A 1 229 ? 25.132 10.555 -48.331 1.00 95.25 229 ARG A N 1
ATOM 1749 C CA . ARG A 1 229 ? 23.719 10.924 -48.473 1.00 95.25 229 ARG A CA 1
ATOM 1750 C C . ARG A 1 229 ? 22.925 10.001 -49.399 1.00 95.25 229 ARG A C 1
ATOM 1752 O O . ARG A 1 229 ? 21.959 10.456 -50.014 1.00 95.25 229 ARG A O 1
ATOM 1759 N N . TYR A 1 230 ? 23.311 8.736 -49.565 1.00 95.94 230 TYR A N 1
ATOM 1760 C CA . TYR A 1 230 ? 22.389 7.746 -50.131 1.00 95.94 230 TYR A CA 1
ATOM 1761 C C . TYR A 1 230 ? 21.191 7.572 -49.195 1.00 95.94 230 TYR A C 1
ATOM 1763 O O . TYR A 1 230 ? 21.323 7.609 -47.969 1.00 95.94 230 TYR A O 1
ATOM 1771 N N . ARG A 1 231 ? 20.005 7.415 -49.777 1.00 94.62 231 ARG A N 1
ATOM 1772 C CA . ARG A 1 231 ? 18.766 7.177 -49.039 1.00 94.62 231 ARG A CA 1
ATOM 1773 C C . ARG A 1 231 ? 18.787 5.761 -48.478 1.00 94.62 231 ARG A C 1
ATOM 1775 O O . ARG A 1 231 ? 19.286 4.836 -49.108 1.00 94.62 231 ARG A O 1
ATOM 1782 N N . ILE A 1 232 ? 18.165 5.568 -47.321 1.00 93.31 232 ILE A N 1
ATOM 1783 C CA . ILE A 1 232 ? 18.127 4.263 -46.637 1.00 93.31 232 ILE A CA 1
ATOM 1784 C C . ILE A 1 232 ? 17.426 3.198 -47.500 1.00 93.31 232 ILE A C 1
ATOM 1786 O O . ILE A 1 232 ? 17.831 2.040 -47.500 1.00 93.31 232 ILE A O 1
ATOM 1790 N N . VAL A 1 233 ? 16.448 3.603 -48.319 1.00 94.25 233 VAL A N 1
ATOM 1791 C CA . VAL A 1 233 ? 15.826 2.725 -49.324 1.00 94.25 233 VAL A CA 1
ATOM 1792 C C . VAL A 1 233 ? 16.832 2.223 -50.369 1.00 94.25 233 VAL A C 1
ATOM 1794 O O . VAL A 1 233 ? 16.813 1.050 -50.706 1.00 94.25 233 VAL A O 1
ATOM 1797 N N . GLU A 1 234 ? 17.775 3.063 -50.806 1.00 95.25 234 GLU A N 1
ATOM 1798 C CA . GLU A 1 234 ? 18.807 2.686 -51.787 1.00 95.25 234 GLU A CA 1
ATOM 1799 C C . GLU A 1 234 ? 19.817 1.715 -51.173 1.00 95.25 234 GLU A C 1
ATOM 1801 O O . GLU A 1 234 ? 20.261 0.782 -51.832 1.00 95.25 234 GLU A O 1
ATOM 1806 N N . LEU A 1 235 ? 20.143 1.898 -49.890 1.00 95.25 235 LEU A N 1
ATOM 1807 C CA . LEU A 1 235 ? 20.957 0.947 -49.135 1.00 95.25 235 LEU A CA 1
ATOM 1808 C C . LEU A 1 235 ? 20.248 -0.416 -49.012 1.00 95.25 235 LEU A C 1
ATOM 1810 O O . LEU A 1 235 ? 20.874 -1.461 -49.189 1.00 95.25 235 LEU A O 1
ATOM 1814 N N . ARG A 1 236 ? 18.941 -0.427 -48.720 1.00 93.75 236 ARG A N 1
ATOM 1815 C CA . ARG A 1 236 ? 18.160 -1.670 -48.630 1.00 93.75 236 ARG A CA 1
ATOM 1816 C C . ARG A 1 236 ? 18.129 -2.386 -49.974 1.00 93.75 236 ARG A C 1
ATOM 1818 O O . ARG A 1 236 ? 18.397 -3.580 -50.028 1.00 93.75 236 ARG A O 1
ATOM 1825 N N . ASP A 1 237 ? 17.815 -1.657 -51.039 1.00 94.44 237 ASP A N 1
ATOM 1826 C CA . ASP A 1 237 ? 17.673 -2.220 -52.380 1.00 94.44 237 ASP A CA 1
ATOM 1827 C C . ASP A 1 237 ? 19.033 -2.697 -52.935 1.00 94.44 237 ASP A C 1
ATOM 1829 O O . ASP A 1 237 ? 19.084 -3.657 -53.698 1.00 94.44 237 ASP A O 1
ATOM 1833 N N . ALA A 1 238 ? 20.148 -2.111 -52.476 1.00 94.81 238 ALA A N 1
ATOM 1834 C CA . ALA A 1 238 ? 21.498 -2.623 -52.723 1.00 94.81 238 ALA A CA 1
ATOM 1835 C C . ALA A 1 238 ? 21.807 -3.936 -51.972 1.00 94.81 238 ALA A C 1
ATOM 1837 O O . ALA A 1 238 ? 22.761 -4.632 -52.315 1.00 94.81 238 ALA A O 1
ATOM 1838 N N . GLY A 1 239 ? 21.020 -4.298 -50.955 1.00 93.81 239 GLY A N 1
ATOM 1839 C CA . GLY A 1 239 ? 21.154 -5.546 -50.200 1.00 93.81 239 GLY A CA 1
ATOM 1840 C C . GLY A 1 239 ? 21.941 -5.441 -48.891 1.00 93.81 239 GLY A C 1
ATOM 1841 O O . GLY A 1 239 ? 22.409 -6.466 -48.393 1.00 93.81 239 GLY A O 1
ATOM 1842 N N . TYR A 1 240 ? 22.117 -4.243 -48.320 1.00 94.81 240 TYR A N 1
ATOM 1843 C CA . TYR A 1 240 ? 22.601 -4.122 -46.938 1.00 94.81 240 TYR A CA 1
ATOM 1844 C C . TYR A 1 240 ? 21.529 -4.619 -45.961 1.00 94.81 240 TYR A C 1
ATOM 1846 O O . TYR A 1 240 ? 20.352 -4.266 -46.079 1.00 94.81 240 TYR A O 1
ATOM 1854 N N . ASN A 1 241 ? 21.928 -5.446 -44.995 1.00 92.69 241 ASN A N 1
ATOM 1855 C CA . ASN A 1 241 ? 21.002 -6.017 -44.016 1.00 92.69 241 ASN A CA 1
ATOM 1856 C C . ASN A 1 241 ? 20.754 -5.048 -42.841 1.00 92.69 241 ASN A C 1
ATOM 1858 O O . ASN A 1 241 ? 21.381 -3.997 -42.722 1.00 92.69 241 ASN A O 1
ATOM 1862 N N . THR A 1 242 ? 19.829 -5.387 -41.944 1.00 92.25 242 THR A N 1
ATOM 1863 C CA . THR A 1 242 ? 19.468 -4.538 -40.795 1.00 92.25 242 THR A CA 1
ATOM 1864 C C . THR A 1 242 ? 20.624 -4.299 -39.818 1.00 92.25 242 THR A C 1
ATOM 1866 O O . THR A 1 242 ? 20.680 -3.225 -39.219 1.00 92.25 242 THR A O 1
ATOM 1869 N N . ALA A 1 243 ? 21.577 -5.228 -39.690 1.00 92.50 243 ALA A N 1
ATOM 1870 C CA . ALA A 1 243 ? 22.781 -5.028 -38.881 1.00 92.50 243 ALA A CA 1
ATOM 1871 C C . ALA A 1 243 ? 23.731 -4.008 -39.533 1.00 92.50 243 ALA A C 1
ATOM 1873 O O . ALA A 1 243 ? 24.226 -3.107 -38.853 1.00 92.50 243 ALA A O 1
ATOM 1874 N N . ASP A 1 244 ? 23.907 -4.068 -40.857 1.00 94.12 244 ASP A N 1
ATOM 1875 C CA . ASP A 1 244 ? 24.658 -3.062 -41.617 1.00 94.12 244 ASP A CA 1
ATOM 1876 C C . ASP A 1 244 ? 24.026 -1.671 -41.453 1.00 94.12 244 ASP A C 1
ATOM 1878 O O . ASP A 1 244 ? 24.726 -0.686 -41.208 1.00 94.12 244 ASP A O 1
ATOM 1882 N N . MET A 1 245 ? 22.690 -1.588 -41.528 1.00 94.25 245 MET A N 1
ATOM 1883 C CA . MET A 1 245 ? 21.948 -0.340 -41.305 1.00 94.25 245 MET A CA 1
ATOM 1884 C C . MET A 1 245 ? 22.140 0.193 -39.882 1.00 94.25 245 MET A C 1
ATOM 1886 O O . MET A 1 245 ? 22.309 1.401 -39.696 1.00 94.25 245 MET A O 1
ATOM 1890 N N . ARG A 1 246 ? 22.152 -0.689 -38.876 1.00 94.31 246 ARG A N 1
ATOM 1891 C CA . ARG A 1 246 ? 22.411 -0.311 -37.482 1.00 94.31 246 ARG A CA 1
ATOM 1892 C C . ARG A 1 246 ? 23.818 0.245 -37.306 1.00 94.31 246 ARG A C 1
ATOM 1894 O O . ARG A 1 246 ? 23.978 1.306 -36.710 1.00 94.31 246 ARG A O 1
ATOM 1901 N N . HIS A 1 247 ? 24.828 -0.410 -37.877 1.00 93.31 247 HIS A N 1
ATOM 1902 C CA . HIS A 1 247 ? 26.207 0.088 -37.869 1.00 93.31 247 HIS A CA 1
ATOM 1903 C C . HIS A 1 247 ? 26.371 1.399 -38.648 1.00 93.31 247 HIS A C 1
ATOM 1905 O O . HIS A 1 247 ? 27.202 2.230 -38.287 1.00 93.31 247 HIS A O 1
ATOM 1911 N N . ALA A 1 248 ? 25.538 1.634 -39.664 1.00 93.50 248 ALA A N 1
ATOM 1912 C CA . ALA A 1 248 ? 25.425 2.924 -40.344 1.00 93.50 248 ALA A CA 1
ATOM 1913 C C . ALA A 1 248 ? 24.687 3.998 -39.520 1.00 93.50 248 ALA A C 1
ATOM 1915 O O . ALA A 1 248 ? 24.532 5.134 -39.975 1.00 93.50 248 ALA A O 1
ATOM 1916 N N . GLY A 1 249 ? 24.202 3.663 -38.323 1.00 92.94 249 GLY A N 1
ATOM 1917 C CA . GLY A 1 249 ? 23.468 4.563 -37.441 1.00 92.94 249 GLY A CA 1
ATOM 1918 C C . GLY A 1 249 ? 22.049 4.866 -37.922 1.00 92.94 249 GLY A C 1
ATOM 1919 O O . GLY A 1 249 ? 21.543 5.956 -37.657 1.00 92.94 249 GLY A O 1
ATOM 1920 N N . CYS A 1 250 ? 21.419 3.997 -38.722 1.00 94.44 250 CYS A N 1
ATOM 1921 C CA . CYS A 1 250 ? 19.987 4.115 -39.016 1.00 94.44 250 CYS A CA 1
ATOM 1922 C C . CYS A 1 250 ? 19.172 3.861 -37.750 1.00 94.44 250 CYS A C 1
ATOM 1924 O O . CYS A 1 250 ? 19.441 2.921 -37.003 1.00 94.44 250 CYS A O 1
ATOM 1926 N N . THR A 1 251 ? 18.181 4.710 -37.507 1.00 95.50 251 THR A N 1
ATOM 1927 C CA . THR A 1 251 ? 17.311 4.593 -36.338 1.00 95.50 251 THR A CA 1
ATOM 1928 C C . THR A 1 251 ? 16.240 3.531 -36.576 1.00 95.50 251 THR A C 1
ATOM 1930 O O . THR A 1 251 ? 15.916 3.196 -37.717 1.00 95.50 251 THR A O 1
ATOM 1933 N N . ALA A 1 252 ? 15.637 3.020 -35.503 1.00 95.50 252 ALA A N 1
ATOM 1934 C CA . ALA A 1 252 ? 14.497 2.117 -35.636 1.00 95.50 252 ALA A CA 1
ATOM 1935 C C . ALA A 1 252 ? 13.305 2.799 -36.343 1.00 95.50 252 ALA A C 1
ATOM 1937 O O . ALA A 1 252 ? 12.573 2.134 -37.072 1.00 95.50 252 ALA A O 1
ATOM 1938 N N . TYR A 1 253 ? 13.143 4.126 -36.198 1.00 95.19 253 TYR A N 1
ATOM 1939 C CA . TYR A 1 253 ? 12.140 4.906 -36.936 1.00 95.19 253 TYR A CA 1
ATOM 1940 C C . TYR A 1 253 ? 12.361 4.810 -38.449 1.00 95.19 253 TYR A C 1
ATOM 1942 O O . TYR A 1 253 ? 11.426 4.498 -39.187 1.00 95.19 253 TYR A O 1
ATOM 1950 N N . ASP A 1 254 ? 13.602 5.029 -38.896 1.00 94.00 254 ASP A N 1
ATOM 1951 C CA . ASP A 1 254 ? 13.961 4.980 -40.315 1.00 94.00 254 ASP A CA 1
ATOM 1952 C C . ASP A 1 254 ? 13.582 3.632 -40.939 1.00 94.00 254 ASP A C 1
ATOM 1954 O O . ASP A 1 254 ? 13.022 3.572 -42.033 1.00 94.00 254 ASP A O 1
ATOM 1958 N N . LEU A 1 255 ? 13.861 2.540 -40.222 1.00 94.62 255 LEU A N 1
ATOM 1959 C CA . LEU A 1 255 ? 13.577 1.187 -40.690 1.00 94.62 255 LEU A CA 1
ATOM 1960 C C . LEU A 1 255 ? 12.085 0.834 -40.577 1.00 94.62 255 LEU A C 1
ATOM 1962 O O . LEU A 1 255 ? 11.551 0.162 -41.460 1.00 94.62 255 LEU A O 1
ATOM 1966 N N . ARG A 1 256 ? 11.369 1.346 -39.570 1.00 94.88 256 ARG A N 1
ATOM 1967 C CA . ARG A 1 256 ? 9.910 1.179 -39.456 1.00 94.88 256 ARG A CA 1
ATOM 1968 C C . ARG A 1 256 ? 9.174 1.754 -40.662 1.00 94.88 256 ARG A C 1
ATOM 1970 O O . ARG A 1 256 ? 8.296 1.096 -41.209 1.00 94.88 256 ARG A O 1
ATOM 1977 N N . VAL A 1 257 ? 9.548 2.960 -41.099 1.00 92.50 257 VAL A N 1
ATOM 1978 C CA . VAL A 1 257 ? 8.948 3.621 -42.276 1.00 92.50 257 VAL A CA 1
ATOM 1979 C C . VAL A 1 257 ? 9.189 2.814 -43.559 1.00 92.50 257 VAL A C 1
ATOM 1981 O O . VAL A 1 257 ? 8.381 2.864 -44.483 1.00 92.50 257 VAL A O 1
ATOM 1984 N N . LEU A 1 258 ? 10.261 2.020 -43.601 1.00 90.56 258 LEU A N 1
ATOM 1985 C CA . LEU A 1 258 ? 10.573 1.110 -44.705 1.00 90.56 258 LEU A CA 1
ATOM 1986 C C . LEU A 1 258 ? 9.894 -0.266 -44.596 1.00 90.56 258 LEU A C 1
ATOM 1988 O O . LEU A 1 258 ? 10.117 -1.108 -45.468 1.00 90.56 258 LEU A O 1
ATOM 1992 N N . GLY A 1 259 ? 9.072 -0.490 -43.566 1.00 91.25 259 GLY A N 1
ATOM 1993 C CA . GLY A 1 259 ? 8.293 -1.714 -43.372 1.00 91.25 259 GLY A CA 1
ATOM 1994 C C . GLY A 1 259 ? 9.016 -2.835 -42.624 1.00 91.25 259 GLY A C 1
ATOM 1995 O O . GLY A 1 259 ? 8.521 -3.960 -42.621 1.00 91.25 259 GLY A O 1
ATOM 1996 N N . TYR A 1 260 ? 10.164 -2.565 -41.992 1.00 93.75 260 TYR A N 1
ATOM 1997 C CA . TYR A 1 260 ? 10.832 -3.573 -41.167 1.00 93.75 260 TYR A CA 1
ATOM 1998 C C . TYR A 1 260 ? 10.017 -3.898 -39.915 1.00 93.75 260 TYR A C 1
ATOM 2000 O O . TYR A 1 260 ? 9.528 -3.009 -39.211 1.00 93.75 260 TYR A O 1
ATOM 2008 N N . LEU A 1 261 ? 9.904 -5.193 -39.628 1.00 94.38 261 LEU A N 1
ATOM 2009 C CA . LEU A 1 261 ? 9.196 -5.703 -38.463 1.00 94.38 261 LEU A CA 1
ATOM 2010 C C . LEU A 1 261 ? 10.083 -5.643 -37.211 1.00 94.38 261 LEU A C 1
ATOM 2012 O O . LEU A 1 261 ? 11.299 -5.827 -37.310 1.00 94.38 261 LEU A O 1
ATOM 2016 N N . PRO A 1 262 ? 9.490 -5.485 -36.014 1.00 95.56 262 PRO A N 1
ATOM 2017 C CA . PRO A 1 262 ? 10.232 -5.453 -34.759 1.00 95.56 262 PRO A CA 1
ATOM 2018 C C . PRO A 1 262 ? 11.210 -6.606 -34.531 1.00 95.56 262 PRO A C 1
ATOM 2020 O O . PRO A 1 262 ? 12.323 -6.371 -34.070 1.00 95.56 262 PRO A O 1
ATOM 2023 N N . VAL A 1 263 ? 10.822 -7.834 -34.891 1.00 95.44 263 VAL A N 1
ATOM 2024 C CA . VAL A 1 263 ? 11.673 -9.028 -34.746 1.00 95.44 263 VAL A CA 1
ATOM 2025 C C . VAL A 1 263 ? 12.963 -8.911 -35.562 1.00 95.44 263 VAL A C 1
ATOM 2027 O O . VAL A 1 263 ? 14.041 -9.179 -35.049 1.00 95.44 263 VAL A O 1
ATOM 2030 N N . GLN A 1 264 ? 12.884 -8.373 -36.784 1.00 94.69 264 GLN A N 1
ATOM 2031 C CA . GLN A 1 264 ? 14.046 -8.196 -37.662 1.00 94.69 264 GLN A CA 1
ATOM 2032 C C . GLN A 1 264 ? 15.024 -7.145 -37.124 1.00 94.69 264 GLN A C 1
ATOM 2034 O O . GLN A 1 264 ? 16.225 -7.213 -37.387 1.00 94.69 264 GLN A O 1
ATOM 2039 N N . LEU A 1 265 ? 14.508 -6.144 -36.403 1.00 95.94 265 LEU A N 1
ATOM 2040 C CA . LEU A 1 265 ? 15.334 -5.125 -35.761 1.00 95.94 265 LEU A CA 1
ATOM 2041 C C . LEU A 1 265 ? 15.952 -5.658 -34.466 1.00 95.94 265 LEU A C 1
ATOM 2043 O O . LEU A 1 265 ? 17.131 -5.421 -34.212 1.00 95.94 265 LEU A O 1
ATOM 2047 N N . ARG A 1 266 ? 15.204 -6.439 -33.684 1.00 95.25 266 ARG A N 1
ATOM 2048 C CA . ARG A 1 266 ? 15.737 -7.109 -32.494 1.00 95.25 266 ARG A CA 1
ATOM 2049 C C . ARG A 1 266 ? 16.892 -8.048 -32.847 1.00 95.25 266 ARG A C 1
ATOM 2051 O O . ARG A 1 266 ? 17.950 -7.940 -32.236 1.00 95.25 266 ARG A O 1
ATOM 2058 N N . ASP A 1 267 ? 16.734 -8.878 -33.877 1.00 94.19 267 ASP A N 1
ATOM 2059 C CA . ASP A 1 267 ? 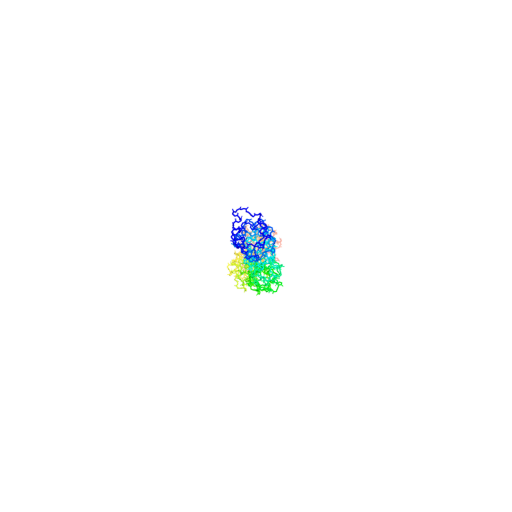17.783 -9.796 -34.349 1.00 94.19 267 ASP A CA 1
ATOM 2060 C C . ASP A 1 267 ? 19.033 -9.050 -34.853 1.00 94.19 267 ASP A C 1
ATOM 2062 O O . ASP A 1 267 ? 20.149 -9.559 -34.783 1.00 94.19 267 ASP A O 1
ATOM 2066 N N . ALA A 1 268 ? 18.863 -7.806 -35.313 1.00 93.69 268 ALA A N 1
ATOM 2067 C CA . ALA A 1 268 ? 19.956 -6.911 -35.689 1.00 93.69 268 ALA A CA 1
ATOM 2068 C C . ALA A 1 268 ? 20.580 -6.145 -34.507 1.00 93.69 268 ALA A C 1
ATOM 2070 O O . ALA A 1 268 ? 21.503 -5.350 -34.702 1.00 93.69 268 ALA A O 1
ATOM 2071 N N . GLY A 1 269 ? 20.087 -6.358 -33.285 1.00 94.25 269 GLY A N 1
ATOM 2072 C CA . GLY A 1 269 ? 20.604 -5.763 -32.054 1.00 94.25 269 GLY A CA 1
ATOM 2073 C C . GLY A 1 269 ? 20.001 -4.407 -31.677 1.00 94.25 269 GLY A C 1
ATOM 2074 O O . GLY A 1 269 ? 20.588 -3.701 -30.855 1.00 94.25 269 GLY A O 1
ATOM 2075 N N . TYR A 1 270 ? 18.871 -3.995 -32.262 1.00 96.44 270 TYR A N 1
ATOM 2076 C CA . TYR A 1 270 ? 18.137 -2.824 -31.767 1.00 96.44 270 TYR A CA 1
ATOM 2077 C C . TYR A 1 270 ? 17.522 -3.124 -30.395 1.00 96.44 270 TYR A C 1
ATOM 2079 O O . TYR A 1 270 ? 16.873 -4.152 -30.199 1.00 96.44 270 TYR A O 1
ATOM 2087 N N . THR A 1 271 ? 17.731 -2.216 -29.445 1.00 96.38 271 THR A N 1
ATOM 2088 C CA . THR A 1 271 ? 17.239 -2.347 -28.068 1.00 96.38 271 THR A CA 1
ATOM 2089 C C . THR A 1 271 ? 15.772 -1.946 -27.968 1.00 96.38 271 THR A C 1
ATOM 2091 O O . THR A 1 271 ? 15.264 -1.200 -28.805 1.00 96.38 271 THR A O 1
ATOM 2094 N N . ALA A 1 272 ? 15.088 -2.353 -26.897 1.00 96.38 272 ALA A N 1
ATOM 2095 C CA . ALA A 1 272 ? 13.711 -1.927 -26.652 1.00 96.38 272 ALA A CA 1
ATOM 2096 C C . ALA A 1 272 ? 13.559 -0.390 -26.619 1.00 96.38 272 ALA A C 1
ATOM 2098 O O . ALA A 1 272 ? 12.567 0.143 -27.116 1.00 96.38 272 ALA A O 1
ATOM 2099 N N . ARG A 1 273 ? 14.572 0.337 -26.123 1.00 96.12 273 ARG A N 1
ATOM 2100 C CA . ARG A 1 273 ? 14.609 1.808 -26.148 1.00 96.12 273 ARG A CA 1
ATOM 2101 C C . ARG A 1 273 ? 14.685 2.363 -27.569 1.00 96.12 273 ARG A C 1
ATOM 2103 O O . ARG A 1 273 ? 13.977 3.317 -27.887 1.00 96.12 273 ARG A O 1
ATOM 2110 N N . ASP A 1 274 ? 15.499 1.757 -28.435 1.00 96.06 274 ASP A N 1
ATOM 2111 C CA . ASP A 1 274 ? 15.563 2.153 -29.845 1.00 96.06 274 ASP A CA 1
ATOM 2112 C C . ASP A 1 274 ? 14.200 1.963 -30.517 1.00 96.06 274 ASP A C 1
ATOM 2114 O O . ASP A 1 274 ? 13.735 2.837 -31.246 1.00 96.06 274 ASP A O 1
ATOM 2118 N N . MET A 1 275 ? 13.534 0.843 -30.231 1.00 96.00 275 MET A N 1
ATOM 2119 C CA . MET A 1 275 ? 12.213 0.517 -30.770 1.00 96.00 275 MET A CA 1
ATOM 2120 C C . MET A 1 275 ? 11.134 1.494 -30.288 1.00 96.00 275 MET A C 1
ATOM 2122 O O . MET A 1 275 ? 10.335 1.975 -31.097 1.00 96.00 275 MET A O 1
ATOM 2126 N N . GLN A 1 276 ? 11.146 1.848 -29.001 1.00 95.12 276 GLN A N 1
ATOM 2127 C CA . GLN A 1 276 ? 10.252 2.856 -28.434 1.00 95.12 276 GLN A CA 1
ATOM 2128 C C . GLN A 1 276 ? 10.463 4.221 -29.105 1.00 95.12 276 GLN A C 1
ATOM 2130 O O . GLN A 1 276 ? 9.501 4.822 -29.584 1.00 95.12 276 GLN A O 1
ATOM 2135 N N . ALA A 1 277 ? 11.713 4.690 -29.213 1.00 94.62 277 ALA A N 1
ATOM 2136 C CA . ALA A 1 277 ? 12.046 5.932 -29.917 1.00 94.62 277 ALA A CA 1
ATOM 2137 C C . ALA A 1 277 ? 11.670 5.870 -31.409 1.00 94.62 277 ALA A C 1
ATOM 2139 O O . ALA A 1 277 ? 11.306 6.875 -32.018 1.00 94.62 277 ALA A O 1
ATOM 2140 N N . GLY A 1 278 ? 11.705 4.666 -31.987 1.00 93.88 278 GLY A N 1
ATOM 2141 C CA . GLY A 1 278 ? 11.248 4.363 -33.336 1.00 93.88 278 GLY A CA 1
ATOM 2142 C C . GLY A 1 278 ? 9.737 4.474 -33.544 1.00 93.88 278 GLY A C 1
ATOM 2143 O O . GLY A 1 278 ? 9.287 4.492 -34.692 1.00 93.88 278 GLY A O 1
ATOM 2144 N N . GLY A 1 279 ? 8.951 4.558 -32.466 1.00 93.88 279 GLY A N 1
ATOM 2145 C CA . GLY A 1 279 ? 7.491 4.586 -32.498 1.00 93.88 279 GLY A CA 1
ATOM 2146 C C . GLY A 1 279 ? 6.852 3.209 -32.694 1.00 93.88 279 GLY A C 1
ATOM 2147 O O . GLY A 1 279 ? 5.740 3.121 -33.221 1.00 93.88 279 GLY A O 1
ATOM 2148 N N . PHE A 1 280 ? 7.545 2.126 -32.336 1.00 94.94 280 PHE A N 1
ATOM 2149 C CA . PHE A 1 280 ? 6.929 0.802 -32.272 1.00 94.94 280 PHE A CA 1
ATOM 2150 C C . PHE A 1 280 ? 6.026 0.683 -31.039 1.00 94.94 280 PHE A C 1
ATOM 2152 O O . PHE A 1 280 ? 6.300 1.258 -29.986 1.00 94.94 280 PHE A O 1
ATOM 2159 N N . THR A 1 281 ? 4.919 -0.048 -31.171 1.00 93.31 281 THR A N 1
ATOM 2160 C CA . THR A 1 281 ? 3.995 -0.270 -30.051 1.00 93.31 281 THR A CA 1
ATOM 2161 C C . THR A 1 281 ? 4.530 -1.367 -29.139 1.00 93.31 281 THR A C 1
ATOM 2163 O O . THR A 1 281 ? 5.124 -2.336 -29.623 1.00 93.31 281 THR A O 1
ATOM 2166 N N . VAL A 1 282 ? 4.251 -1.271 -27.835 1.00 94.38 282 VAL A N 1
ATOM 2167 C CA . VAL A 1 282 ? 4.637 -2.298 -26.848 1.00 94.38 282 VAL A CA 1
ATOM 2168 C C . VAL A 1 282 ? 4.143 -3.682 -27.270 1.00 94.38 282 VAL A C 1
ATOM 2170 O O . VAL A 1 282 ? 4.899 -4.643 -27.202 1.00 94.38 282 VAL A O 1
ATOM 2173 N N . THR A 1 283 ? 2.916 -3.792 -27.791 1.00 93.81 283 THR A N 1
ATOM 2174 C CA . THR A 1 283 ? 2.359 -5.060 -28.291 1.00 93.81 283 THR A CA 1
ATOM 2175 C C . THR A 1 283 ? 3.240 -5.680 -29.376 1.00 93.81 283 THR A C 1
ATOM 2177 O O . THR A 1 283 ? 3.555 -6.866 -29.318 1.00 93.81 283 THR A O 1
ATOM 2180 N N . SER A 1 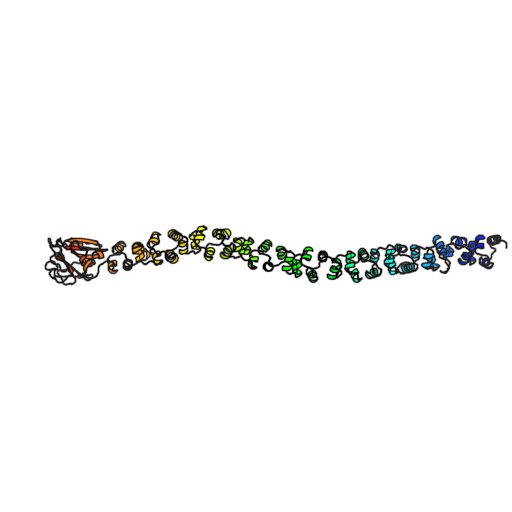284 ? 3.686 -4.874 -30.345 1.00 93.81 284 SER A N 1
ATOM 2181 C CA . SER A 1 284 ? 4.545 -5.346 -31.436 1.00 93.81 284 SER A CA 1
ATOM 2182 C C . SER A 1 284 ? 5.943 -5.737 -30.944 1.00 93.81 284 SER A C 1
ATOM 2184 O O . SER A 1 284 ? 6.530 -6.697 -31.434 1.00 93.81 284 SER A O 1
ATOM 2186 N N . MET A 1 285 ? 6.454 -5.043 -29.924 1.00 95.12 285 MET A N 1
ATOM 2187 C CA . MET A 1 285 ? 7.720 -5.381 -29.277 1.00 95.12 285 MET A CA 1
ATOM 2188 C C . MET A 1 285 ? 7.607 -6.671 -28.457 1.00 95.12 285 MET A C 1
ATOM 2190 O O . MET A 1 285 ? 8.485 -7.528 -28.518 1.00 95.12 285 MET A O 1
ATOM 2194 N N . ARG A 1 286 ? 6.495 -6.874 -27.748 1.00 93.50 286 ARG A N 1
ATOM 2195 C CA . ARG A 1 286 ? 6.250 -8.110 -27.005 1.00 93.50 286 ARG A CA 1
ATOM 2196 C C . ARG A 1 286 ? 6.176 -9.318 -27.940 1.00 93.50 286 ARG A C 1
ATOM 2198 O O . ARG A 1 286 ? 6.806 -10.333 -27.667 1.00 93.50 286 ARG A O 1
ATOM 2205 N N . GLN A 1 287 ? 5.500 -9.181 -29.082 1.00 92.81 287 GLN A N 1
ATOM 2206 C CA . GLN A 1 287 ? 5.470 -10.208 -30.133 1.00 92.81 287 GLN A CA 1
ATOM 2207 C C . GLN A 1 287 ? 6.848 -10.468 -30.763 1.00 92.81 287 GLN A C 1
ATOM 2209 O O . GLN A 1 287 ? 7.116 -11.576 -31.214 1.00 92.81 287 GLN A O 1
ATOM 2214 N N . ALA A 1 288 ? 7.738 -9.471 -30.762 1.00 94.00 288 ALA A N 1
ATOM 2215 C CA . ALA A 1 288 ? 9.132 -9.619 -31.187 1.00 94.00 288 ALA A CA 1
ATOM 2216 C C . ALA A 1 288 ? 10.012 -10.370 -30.171 1.00 94.00 288 ALA A C 1
ATOM 2218 O O . ALA A 1 288 ? 11.173 -10.666 -30.459 1.00 94.00 288 ALA A O 1
ATOM 2219 N N . GLY A 1 289 ? 9.482 -10.648 -28.976 1.00 94.31 289 GLY A N 1
ATOM 2220 C CA . GLY A 1 289 ? 10.181 -11.349 -27.906 1.00 94.31 289 GLY A CA 1
ATOM 2221 C C . GLY A 1 289 ? 10.973 -10.450 -26.958 1.00 94.31 289 GLY A C 1
ATOM 2222 O O . GLY A 1 289 ? 11.849 -10.963 -26.268 1.00 94.31 289 GLY A O 1
ATOM 2223 N N . PHE A 1 290 ? 10.694 -9.141 -26.901 1.00 95.88 290 PHE A N 1
ATOM 2224 C CA . PHE A 1 290 ? 11.232 -8.299 -25.827 1.00 95.88 290 PHE A CA 1
ATOM 2225 C C . PHE A 1 290 ? 10.626 -8.710 -24.471 1.00 95.88 290 PHE A C 1
ATOM 2227 O O . PHE A 1 290 ? 9.407 -8.884 -24.322 1.00 95.88 290 PHE A O 1
ATOM 2234 N N . SER A 1 291 ? 11.499 -8.893 -23.486 1.00 95.38 291 SER A N 1
ATOM 2235 C CA . SER A 1 291 ? 11.156 -9.232 -22.105 1.00 95.38 291 SER A CA 1
ATOM 2236 C C . SER A 1 291 ? 10.566 -8.035 -21.355 1.00 95.38 291 SER A C 1
ATOM 2238 O O . SER A 1 291 ? 10.727 -6.882 -21.759 1.00 95.38 291 SER A O 1
ATOM 2240 N N . ALA A 1 292 ? 9.885 -8.302 -20.239 1.00 95.25 292 ALA A N 1
ATOM 2241 C CA . ALA A 1 292 ? 9.364 -7.251 -19.370 1.00 95.25 292 ALA A CA 1
ATOM 2242 C C . ALA A 1 292 ? 10.485 -6.330 -18.844 1.00 95.25 292 ALA A C 1
ATOM 2244 O O . ALA A 1 292 ? 10.298 -5.116 -18.818 1.00 95.25 292 ALA A O 1
ATOM 2245 N N . SER A 1 293 ? 11.665 -6.879 -18.526 1.00 95.50 293 SER A N 1
ATOM 2246 C CA . SER A 1 293 ? 12.835 -6.112 -18.073 1.00 95.50 293 SER A CA 1
ATOM 2247 C C . SER A 1 293 ? 13.370 -5.179 -19.158 1.00 95.50 293 SER A C 1
ATOM 2249 O O . SER A 1 293 ? 13.571 -3.995 -18.907 1.00 95.50 293 SER A O 1
ATOM 2251 N N . GLU A 1 294 ? 13.509 -5.656 -20.400 1.00 96.31 294 GLU A N 1
ATOM 2252 C CA . GLU A 1 294 ? 13.933 -4.801 -21.522 1.00 96.31 294 GLU A CA 1
ATOM 2253 C C . GLU A 1 294 ? 12.935 -3.659 -21.775 1.00 96.31 294 GLU A C 1
ATOM 2255 O O . GLU A 1 294 ? 13.322 -2.531 -22.086 1.00 96.31 294 GLU A O 1
ATOM 2260 N N . LEU A 1 295 ? 11.635 -3.930 -21.623 1.00 95.75 295 LEU A N 1
ATOM 2261 C CA . LEU A 1 295 ? 10.585 -2.921 -21.755 1.00 95.75 295 LEU A CA 1
ATOM 2262 C C . LEU A 1 295 ? 10.599 -1.917 -20.590 1.00 95.75 295 LEU A C 1
ATOM 2264 O O . LEU A 1 295 ? 10.418 -0.718 -20.810 1.00 95.75 295 LEU A O 1
ATOM 2268 N N . GLN A 1 296 ? 10.866 -2.367 -19.365 1.00 94.81 296 GLN A N 1
ATOM 2269 C CA . GLN A 1 296 ? 11.071 -1.474 -18.226 1.00 94.81 296 GLN A CA 1
ATOM 2270 C C . GLN A 1 296 ? 12.273 -0.552 -18.458 1.00 94.81 296 GLN A C 1
ATOM 2272 O O . GLN A 1 296 ? 12.161 0.658 -18.275 1.00 94.81 296 GLN A O 1
ATOM 2277 N N . GLU A 1 297 ? 13.408 -1.095 -18.903 1.00 93.88 297 GLU A N 1
ATOM 2278 C CA . GLU A 1 297 ? 14.616 -0.319 -19.201 1.00 93.88 297 GLU A CA 1
ATOM 2279 C C . GLU A 1 297 ? 14.393 0.685 -20.338 1.00 93.88 297 GLU A C 1
ATOM 2281 O O . GLU A 1 297 ? 14.959 1.785 -20.331 1.00 93.88 297 GLU A O 1
ATOM 2286 N N . ALA A 1 298 ? 13.533 0.350 -21.305 1.00 93.88 298 ALA A N 1
ATOM 2287 C CA . ALA A 1 298 ? 13.078 1.299 -22.316 1.00 93.88 298 ALA A CA 1
ATOM 2288 C C . ALA A 1 298 ? 12.277 2.464 -21.706 1.00 93.88 298 ALA A C 1
ATOM 2290 O O . ALA A 1 298 ? 12.260 3.546 -22.277 1.00 93.88 298 ALA A O 1
ATOM 2291 N N . GLY A 1 299 ? 11.697 2.297 -20.517 1.00 92.00 299 GLY A N 1
ATOM 2292 C CA . GLY A 1 299 ? 10.981 3.338 -19.781 1.00 92.00 299 GLY A CA 1
ATOM 2293 C C . GLY A 1 299 ? 9.462 3.189 -19.814 1.00 92.00 299 GLY A C 1
ATOM 2294 O O . GLY A 1 299 ? 8.758 4.146 -19.489 1.00 92.00 299 GLY A O 1
ATOM 2295 N N . TYR A 1 300 ? 8.945 2.023 -20.211 1.00 94.44 300 TYR A N 1
ATOM 2296 C CA . TYR A 1 300 ? 7.514 1.742 -20.126 1.00 94.44 300 TYR A CA 1
ATOM 2297 C C . TYR A 1 300 ? 7.074 1.577 -18.673 1.00 94.44 300 TYR A C 1
ATOM 2299 O O . TYR A 1 300 ? 7.770 0.977 -17.852 1.00 94.44 300 TYR A O 1
ATOM 2307 N N . LYS A 1 301 ? 5.895 2.106 -18.345 1.00 94.44 301 LYS A N 1
ATOM 2308 C CA . LYS A 1 301 ? 5.314 1.981 -17.005 1.00 94.44 301 LYS A CA 1
ATOM 2309 C C . LYS A 1 301 ? 4.569 0.657 -16.866 1.00 94.44 301 LYS A C 1
ATOM 2311 O O . LYS A 1 301 ? 3.997 0.161 -17.832 1.00 94.44 301 LYS A O 1
ATOM 2316 N N . ALA A 1 302 ? 4.477 0.143 -15.639 1.00 94.88 302 ALA A N 1
ATOM 2317 C CA . ALA A 1 302 ? 3.772 -1.105 -15.335 1.00 94.88 302 ALA A CA 1
ATOM 2318 C C . ALA A 1 302 ? 2.358 -1.170 -15.941 1.00 94.88 302 ALA A C 1
ATOM 2320 O O . ALA A 1 302 ? 2.007 -2.174 -16.546 1.00 94.88 302 ALA A O 1
ATOM 2321 N N . GLY A 1 303 ? 1.575 -0.085 -15.867 1.00 93.44 303 GLY A N 1
ATOM 2322 C CA . GLY A 1 303 ? 0.216 -0.053 -16.427 1.00 93.44 303 GLY A CA 1
ATOM 2323 C C . GLY A 1 303 ? 0.161 -0.231 -17.948 1.00 93.44 303 GLY A C 1
ATOM 2324 O O . GLY A 1 303 ? -0.749 -0.877 -18.459 1.00 93.44 303 GLY A O 1
ATOM 2325 N N . GLU A 1 304 ? 1.156 0.279 -18.680 1.00 93.50 304 GLU A N 1
ATOM 2326 C CA . GLU A 1 304 ? 1.254 0.091 -20.135 1.00 93.50 304 GLU A CA 1
ATOM 2327 C C . GLU A 1 304 ? 1.589 -1.363 -20.486 1.00 93.50 304 GLU A C 1
ATOM 2329 O O . GLU A 1 304 ? 1.108 -1.892 -21.487 1.00 93.50 304 GLU A O 1
ATOM 2334 N N . LEU A 1 305 ? 2.398 -2.012 -19.646 1.00 95.44 305 LEU A N 1
ATOM 2335 C CA . LEU A 1 305 ? 2.806 -3.404 -19.815 1.00 95.44 305 LEU A CA 1
ATOM 2336 C C . LEU A 1 305 ? 1.680 -4.381 -19.435 1.00 95.44 305 LEU A C 1
ATOM 2338 O O . LEU A 1 305 ? 1.433 -5.339 -20.168 1.00 95.44 305 LEU A O 1
ATOM 2342 N N . LEU A 1 306 ? 0.931 -4.095 -18.364 1.00 94.56 306 LEU A N 1
ATOM 2343 C CA . LEU A 1 306 ? -0.274 -4.847 -17.989 1.00 94.56 306 LEU A CA 1
ATOM 2344 C C . LEU A 1 306 ? -1.328 -4.801 -19.101 1.00 94.56 306 LEU A C 1
ATOM 2346 O O . LEU A 1 306 ? -1.902 -5.827 -19.458 1.00 94.56 306 LEU A O 1
ATOM 2350 N N . ALA A 1 307 ? -1.537 -3.630 -19.714 1.00 91.75 307 ALA A N 1
ATOM 2351 C CA . ALA A 1 307 ? -2.518 -3.452 -20.787 1.00 91.75 307 ALA A CA 1
ATOM 2352 C C . ALA A 1 307 ? -2.231 -4.300 -22.041 1.00 91.75 307 ALA A C 1
ATOM 2354 O O . ALA A 1 307 ? -3.138 -4.546 -22.836 1.00 91.75 307 ALA A O 1
ATOM 2355 N N . VAL A 1 308 ? -0.987 -4.755 -22.229 1.00 91.56 308 VAL A N 1
ATOM 2356 C CA . VAL A 1 308 ? -0.602 -5.653 -23.332 1.00 91.56 308 VAL A CA 1
ATOM 2357 C C . VAL A 1 308 ? -0.472 -7.119 -22.908 1.00 91.56 308 VAL A C 1
ATOM 2359 O O . VAL A 1 308 ? 0.013 -7.935 -23.691 1.00 91.56 308 VAL A O 1
ATOM 2362 N N . GLY A 1 309 ? -0.915 -7.460 -21.695 1.00 91.00 309 GLY A N 1
ATOM 2363 C CA . GLY A 1 309 ? -0.969 -8.831 -21.191 1.00 91.00 309 GLY A CA 1
ATOM 2364 C C . GLY A 1 309 ? 0.328 -9.348 -20.567 1.00 91.00 309 GLY A C 1
ATOM 2365 O O . GLY A 1 309 ? 0.468 -10.560 -20.426 1.00 91.00 309 GLY A O 1
ATOM 2366 N N . ILE A 1 310 ? 1.279 -8.476 -20.209 1.00 94.50 310 ILE A N 1
ATOM 2367 C CA . ILE A 1 310 ? 2.403 -8.873 -19.345 1.00 94.50 310 ILE A CA 1
ATOM 2368 C C . ILE A 1 310 ? 1.869 -8.980 -17.919 1.00 94.50 310 ILE A C 1
ATOM 2370 O O . ILE A 1 310 ? 1.211 -8.061 -17.444 1.00 94.50 310 ILE A O 1
ATOM 2374 N N . THR A 1 311 ? 2.121 -10.100 -17.251 1.00 95.19 311 THR A N 1
ATOM 2375 C CA . THR A 1 311 ? 1.532 -10.399 -15.936 1.00 95.19 311 THR A CA 1
ATOM 2376 C C . THR A 1 311 ? 2.225 -9.653 -14.792 1.00 95.19 311 THR A C 1
ATOM 2378 O O . THR A 1 311 ? 3.389 -9.268 -14.902 1.00 95.19 311 THR A O 1
ATOM 2381 N N . CYS A 1 312 ? 1.544 -9.486 -13.651 1.00 94.44 312 CYS A N 1
ATOM 2382 C CA . CYS A 1 312 ? 2.144 -8.876 -12.455 1.00 94.44 312 CYS A CA 1
ATOM 2383 C C . CYS A 1 312 ? 3.406 -9.631 -11.990 1.00 94.44 312 CYS A C 1
ATOM 2385 O O . CYS A 1 312 ? 4.373 -8.993 -11.583 1.00 94.44 312 CYS A O 1
ATOM 2387 N N . ALA A 1 313 ? 3.429 -10.964 -12.121 1.00 94.75 313 ALA A N 1
ATOM 2388 C CA . ALA A 1 313 ? 4.597 -11.794 -11.818 1.00 94.75 313 ALA A CA 1
ATOM 2389 C C . ALA A 1 313 ? 5.804 -11.454 -12.698 1.00 94.75 313 ALA A C 1
ATOM 2391 O O . ALA A 1 313 ? 6.880 -11.161 -12.181 1.00 94.75 313 ALA A O 1
ATOM 2392 N N . GLU A 1 314 ? 5.611 -11.381 -14.015 1.00 95.88 314 GLU A N 1
ATOM 2393 C CA . GLU A 1 314 ? 6.681 -10.982 -14.936 1.00 95.88 314 GLU A CA 1
ATOM 2394 C C . GLU A 1 314 ? 7.177 -9.555 -14.666 1.00 95.88 314 GLU A C 1
ATOM 2396 O O . GLU A 1 314 ? 8.354 -9.258 -14.861 1.00 95.88 314 GLU A O 1
ATOM 2401 N N . LEU A 1 315 ? 6.301 -8.655 -14.210 1.00 96.25 315 LEU A N 1
ATOM 2402 C CA . LEU A 1 315 ? 6.702 -7.294 -13.860 1.00 96.25 315 LEU A CA 1
ATOM 2403 C C . LEU A 1 315 ? 7.492 -7.225 -12.545 1.00 96.25 315 LEU A C 1
ATOM 2405 O O . LEU A 1 315 ? 8.409 -6.411 -12.446 1.00 96.25 315 LEU A O 1
ATOM 2409 N N . LEU A 1 316 ? 7.192 -8.070 -11.555 1.00 95.06 316 LEU A N 1
ATOM 2410 C CA . LEU A 1 316 ? 8.026 -8.188 -10.352 1.00 95.06 316 LEU A CA 1
ATOM 2411 C C . LEU A 1 316 ? 9.416 -8.736 -10.686 1.00 95.06 316 LEU A C 1
ATOM 2413 O O . LEU A 1 316 ? 10.413 -8.202 -10.200 1.00 95.06 316 LEU A O 1
ATOM 2417 N N . GLU A 1 317 ? 9.496 -9.755 -11.546 1.00 94.50 317 GLU A N 1
ATOM 2418 C CA . GLU A 1 317 ? 10.776 -10.275 -12.052 1.00 94.50 317 GLU A CA 1
ATOM 2419 C C . GLU A 1 317 ? 11.550 -9.207 -12.833 1.00 94.50 317 GLU A C 1
ATOM 2421 O O . GLU A 1 317 ? 12.771 -9.111 -12.728 1.00 94.50 317 GLU A O 1
ATOM 2426 N N . ALA A 1 318 ? 10.830 -8.337 -13.544 1.00 94.62 318 ALA A N 1
ATOM 2427 C CA . ALA A 1 318 ? 11.361 -7.130 -14.163 1.00 94.62 318 ALA A CA 1
ATOM 2428 C C . ALA A 1 318 ? 11.579 -5.974 -13.172 1.00 94.62 318 ALA A C 1
ATOM 2430 O O . ALA A 1 318 ? 11.610 -4.823 -13.582 1.00 94.62 318 ALA A O 1
ATOM 2431 N N . HIS A 1 319 ? 11.712 -6.240 -11.872 1.00 94.06 319 HIS A N 1
ATOM 2432 C CA . HIS A 1 319 ? 12.060 -5.258 -10.842 1.00 94.06 319 HIS A CA 1
ATOM 2433 C C . HIS A 1 319 ? 11.099 -4.063 -10.700 1.00 94.06 319 HIS A C 1
ATOM 2435 O O . HIS A 1 319 ? 11.488 -3.013 -10.178 1.00 94.06 319 HIS A O 1
ATOM 2441 N N . PHE A 1 320 ? 9.840 -4.173 -11.132 1.00 95.75 320 PHE A N 1
ATOM 2442 C CA . PHE A 1 320 ? 8.825 -3.212 -10.701 1.00 95.75 320 PHE A CA 1
ATOM 2443 C C . PHE A 1 320 ? 8.510 -3.423 -9.220 1.00 95.75 320 PHE A C 1
ATOM 2445 O O . PHE A 1 320 ? 8.427 -4.548 -8.737 1.00 95.75 320 PHE A O 1
ATOM 2452 N N . THR A 1 321 ? 8.313 -2.332 -8.481 1.00 95.44 321 THR A N 1
ATOM 2453 C CA . THR A 1 321 ? 7.969 -2.433 -7.060 1.00 95.44 321 THR A CA 1
ATOM 2454 C C . THR A 1 321 ? 6.507 -2.858 -6.885 1.00 95.44 321 THR A C 1
ATOM 2456 O O . THR A 1 321 ? 5.654 -2.412 -7.662 1.00 95.44 321 THR A O 1
ATOM 2459 N N . PRO A 1 322 ? 6.163 -3.627 -5.832 1.00 96.12 322 PRO A N 1
ATOM 2460 C CA . PRO A 1 322 ? 4.772 -3.981 -5.536 1.00 96.12 322 PRO A CA 1
ATOM 2461 C C . PRO A 1 322 ? 3.844 -2.759 -5.455 1.00 96.12 322 PRO A C 1
ATOM 2463 O O . PRO A 1 322 ? 2.712 -2.793 -5.933 1.00 96.12 322 PRO A O 1
ATOM 2466 N N . THR A 1 323 ? 4.346 -1.631 -4.939 1.00 95.81 323 THR A N 1
ATOM 2467 C CA . THR A 1 323 ? 3.620 -0.353 -4.905 1.00 95.81 323 THR A CA 1
ATOM 2468 C C . THR A 1 323 ? 3.260 0.137 -6.306 1.00 95.81 323 THR A C 1
ATOM 2470 O O . THR A 1 323 ? 2.114 0.508 -6.553 1.00 95.81 323 THR A O 1
ATOM 2473 N N . ALA A 1 324 ? 4.219 0.130 -7.239 1.00 94.88 324 ALA A N 1
ATOM 2474 C CA . ALA A 1 324 ? 3.979 0.559 -8.614 1.00 94.88 324 ALA A CA 1
ATOM 2475 C C . ALA A 1 324 ? 2.976 -0.358 -9.326 1.00 94.88 324 ALA A C 1
ATOM 2477 O O . ALA A 1 324 ? 2.140 0.132 -10.082 1.00 94.88 324 ALA A O 1
ATOM 2478 N N . LEU A 1 325 ? 3.026 -1.664 -9.053 1.00 96.19 325 LEU A N 1
ATOM 2479 C CA . LEU A 1 325 ? 2.096 -2.640 -9.618 1.00 96.19 325 LEU A CA 1
ATOM 2480 C C . LEU A 1 325 ? 0.673 -2.469 -9.088 1.00 96.19 325 LEU A C 1
ATOM 2482 O O . LEU A 1 325 ? -0.269 -2.458 -9.878 1.00 96.19 325 LEU A O 1
ATOM 2486 N N . LYS A 1 326 ? 0.509 -2.241 -7.781 1.00 95.25 326 LYS A N 1
ATOM 2487 C CA . LYS A 1 326 ? -0.800 -1.924 -7.195 1.00 95.25 326 LYS A CA 1
ATOM 2488 C C . LYS A 1 326 ? -1.396 -0.654 -7.807 1.00 95.25 326 LYS A C 1
ATOM 2490 O O . LYS A 1 326 ? -2.550 -0.659 -8.222 1.00 95.25 326 LYS A O 1
ATOM 2495 N N . PHE A 1 327 ? -0.606 0.416 -7.946 1.00 93.88 327 PHE A N 1
ATOM 2496 C CA . PHE A 1 327 ? -1.058 1.642 -8.622 1.00 93.88 327 PHE A CA 1
ATOM 2497 C C . PHE A 1 327 ? -1.375 1.440 -10.107 1.00 93.88 327 PHE A C 1
ATOM 2499 O O . PHE A 1 327 ? -2.209 2.156 -10.658 1.00 93.88 327 PHE A O 1
ATOM 2506 N N . ALA A 1 328 ? -0.709 0.487 -10.757 1.00 94.12 328 ALA A N 1
ATOM 2507 C CA . ALA A 1 328 ? -0.955 0.135 -12.148 1.00 94.12 328 ALA A CA 1
ATOM 2508 C C . ALA A 1 328 ? -2.212 -0.728 -12.350 1.00 94.12 328 ALA A C 1
ATOM 2510 O O . ALA A 1 328 ? -2.651 -0.873 -13.489 1.00 94.12 328 ALA A O 1
ATOM 2511 N N . GLY A 1 329 ? -2.799 -1.255 -11.270 1.00 93.94 329 GLY A N 1
ATOM 2512 C CA . GLY A 1 329 ? -4.044 -2.020 -11.296 1.00 93.94 329 GLY A CA 1
ATOM 2513 C C . GLY A 1 329 ? -3.910 -3.502 -10.947 1.00 93.94 329 GLY A C 1
ATOM 2514 O O . GLY A 1 329 ? -4.918 -4.196 -11.014 1.00 93.94 329 GLY A O 1
ATOM 2515 N N . CYS A 1 330 ? -2.724 -3.990 -10.556 1.00 95.81 330 CYS A N 1
ATOM 2516 C CA . CYS A 1 330 ? -2.593 -5.349 -10.021 1.00 95.81 330 CYS A CA 1
ATOM 2517 C C . CYS A 1 330 ? -3.379 -5.474 -8.710 1.00 95.81 330 CYS A C 1
ATOM 2519 O O . CYS A 1 330 ? -3.207 -4.675 -7.782 1.00 95.81 330 CYS A O 1
ATOM 2521 N N . THR A 1 331 ? -4.220 -6.497 -8.627 1.00 95.94 331 THR A N 1
ATOM 2522 C CA . THR A 1 331 ? -4.989 -6.821 -7.426 1.00 95.94 331 THR A CA 1
ATOM 2523 C C . THR A 1 331 ? -4.087 -7.419 -6.337 1.00 95.94 331 THR A C 1
ATOM 2525 O O . THR A 1 331 ? -3.054 -8.019 -6.647 1.00 95.94 331 THR A O 1
ATOM 2528 N N . PRO A 1 332 ? -4.465 -7.321 -5.046 1.00 96.38 332 PRO A N 1
ATOM 2529 C CA . PRO A 1 332 ? -3.727 -7.978 -3.965 1.00 96.38 332 PRO A CA 1
ATOM 2530 C C . PRO A 1 332 ? -3.537 -9.488 -4.184 1.00 96.38 332 PRO A C 1
ATOM 2532 O O . PRO A 1 332 ? -2.481 -10.022 -3.854 1.00 96.38 332 PRO A O 1
ATOM 2535 N N . ALA A 1 333 ? -4.524 -10.163 -4.787 1.00 95.38 333 ALA A N 1
ATOM 2536 C CA . ALA A 1 333 ? -4.451 -11.584 -5.125 1.00 95.38 333 ALA A CA 1
ATOM 2537 C C . ALA A 1 333 ? -3.364 -11.878 -6.171 1.00 95.38 333 ALA A C 1
ATOM 2539 O O . ALA A 1 333 ? -2.521 -12.739 -5.942 1.00 95.38 333 ALA A O 1
ATOM 2540 N N . GLU A 1 334 ? -3.326 -11.120 -7.272 1.00 95.62 334 GLU A N 1
ATOM 2541 C CA . GLU A 1 334 ? -2.297 -11.280 -8.311 1.00 95.62 334 GLU A CA 1
ATOM 2542 C C . GLU A 1 334 ? -0.892 -11.004 -7.769 1.00 95.62 334 GLU A C 1
ATOM 2544 O O . GLU A 1 334 ? 0.057 -11.693 -8.131 1.00 95.62 334 GLU A O 1
ATOM 2549 N N . LEU A 1 335 ? -0.748 -10.014 -6.882 1.00 96.31 335 LEU A N 1
ATOM 2550 C CA . LEU A 1 335 ? 0.527 -9.714 -6.228 1.00 96.31 335 LEU A CA 1
ATOM 2551 C C . LEU A 1 335 ? 0.964 -10.845 -5.292 1.00 96.31 335 LEU A C 1
ATOM 2553 O O . LEU A 1 335 ? 2.133 -11.228 -5.303 1.00 96.31 335 LEU A O 1
ATOM 2557 N N . TYR A 1 336 ? 0.039 -11.403 -4.512 1.00 95.06 336 TYR A N 1
ATOM 2558 C CA . TYR A 1 336 ? 0.330 -12.536 -3.637 1.00 95.06 336 TYR A CA 1
ATOM 2559 C C . TYR A 1 336 ? 0.741 -13.783 -4.430 1.00 95.06 336 TYR A C 1
ATOM 2561 O O . TYR A 1 336 ? 1.752 -14.410 -4.118 1.00 95.06 336 TYR A O 1
ATOM 2569 N N . GLU A 1 337 ? 0.002 -14.119 -5.493 1.00 94.00 337 GLU A N 1
ATOM 2570 C CA . GLU A 1 337 ? 0.330 -15.234 -6.394 1.00 94.00 337 GLU A CA 1
ATOM 2571 C C . GLU A 1 337 ? 1.673 -15.031 -7.105 1.00 94.00 337 GLU A C 1
ATOM 2573 O O . GLU A 1 337 ? 2.406 -15.992 -7.340 1.00 94.00 337 GLU A O 1
ATOM 2578 N N . ALA A 1 338 ? 2.026 -13.777 -7.388 1.00 94.19 338 ALA A N 1
ATOM 2579 C CA . ALA A 1 338 ? 3.318 -13.383 -7.930 1.00 94.19 338 ALA A CA 1
ATOM 2580 C C . ALA A 1 338 ? 4.473 -13.433 -6.905 1.00 94.19 338 ALA A C 1
ATOM 2582 O O . ALA A 1 338 ? 5.622 -13.189 -7.271 1.00 94.19 338 ALA A O 1
ATOM 2583 N N . GLY A 1 339 ? 4.194 -13.762 -5.639 1.00 93.75 339 GLY A N 1
ATOM 2584 C CA . GLY A 1 339 ? 5.195 -13.966 -4.590 1.00 93.75 339 GLY A CA 1
ATOM 2585 C C . GLY A 1 339 ? 5.392 -12.792 -3.628 1.00 93.75 339 GLY A C 1
ATOM 2586 O O . GLY A 1 339 ? 6.303 -12.853 -2.803 1.00 93.75 339 GLY A O 1
ATOM 2587 N N . VAL A 1 340 ? 4.562 -11.744 -3.690 1.00 96.06 340 VAL A N 1
ATOM 2588 C CA . VAL A 1 340 ? 4.592 -10.647 -2.706 1.00 96.06 340 VAL A CA 1
ATOM 2589 C C . VAL A 1 340 ? 4.090 -11.159 -1.358 1.00 96.06 340 VAL A C 1
ATOM 2591 O O . VAL A 1 340 ? 3.004 -11.734 -1.256 1.00 96.06 340 VAL A O 1
ATOM 2594 N N . SER A 1 341 ? 4.870 -10.937 -0.301 1.00 95.50 341 SER A N 1
ATOM 2595 C CA . SER A 1 341 ? 4.518 -11.385 1.048 1.00 95.50 341 SER A CA 1
ATOM 2596 C C . SER A 1 341 ? 3.330 -10.610 1.632 1.00 95.50 341 SER A C 1
ATOM 2598 O O . SER A 1 341 ? 3.043 -9.475 1.252 1.00 95.50 341 SER A O 1
ATOM 2600 N N . THR A 1 342 ? 2.648 -11.185 2.625 1.00 95.62 342 THR A N 1
ATOM 2601 C CA . THR A 1 342 ? 1.540 -10.510 3.327 1.00 95.62 342 THR A CA 1
ATOM 2602 C C . THR A 1 342 ? 1.978 -9.226 4.034 1.00 95.62 342 THR A C 1
ATOM 2604 O O . THR A 1 342 ? 1.191 -8.287 4.136 1.00 95.62 342 THR A O 1
ATOM 2607 N N . LEU A 1 343 ? 3.233 -9.168 4.497 1.00 95.56 343 LEU A N 1
ATOM 2608 C CA . LEU A 1 343 ? 3.836 -7.964 5.068 1.00 95.56 343 LEU A CA 1
ATOM 2609 C C . LEU A 1 343 ? 3.970 -6.861 4.015 1.00 95.56 343 LEU A C 1
ATOM 2611 O O . LEU A 1 343 ? 3.540 -5.734 4.243 1.00 95.56 343 LEU A O 1
ATOM 2615 N N . GLU A 1 344 ? 4.516 -7.192 2.845 1.00 96.12 344 GLU A N 1
ATOM 2616 C CA . GLU A 1 344 ? 4.657 -6.235 1.748 1.00 96.12 344 GLU A CA 1
ATOM 2617 C C . GLU A 1 344 ? 3.292 -5.763 1.244 1.00 96.12 344 GLU A C 1
ATOM 2619 O O . GLU A 1 344 ? 3.126 -4.573 0.989 1.00 96.12 344 GLU A O 1
ATOM 2624 N N . LEU A 1 345 ? 2.291 -6.652 1.166 1.00 96.31 345 LEU A N 1
ATOM 2625 C CA . LEU A 1 345 ? 0.913 -6.268 0.841 1.00 96.31 345 LEU A CA 1
ATOM 2626 C C . LEU A 1 345 ? 0.363 -5.230 1.830 1.00 96.31 345 LEU A C 1
ATOM 2628 O O . LEU A 1 345 ? -0.215 -4.228 1.401 1.00 96.31 345 LEU A O 1
ATOM 2632 N N . ARG A 1 346 ? 0.580 -5.421 3.138 1.00 96.00 346 ARG A N 1
ATOM 2633 C CA . ARG A 1 346 ? 0.216 -4.419 4.152 1.00 96.00 346 ARG A CA 1
ATOM 2634 C C . ARG A 1 346 ? 0.977 -3.112 3.941 1.00 96.00 346 ARG A C 1
ATOM 2636 O O . ARG A 1 346 ? 0.374 -2.042 3.974 1.00 96.00 346 ARG A O 1
ATOM 2643 N N . ASP A 1 347 ? 2.284 -3.179 3.708 1.00 95.69 347 ASP A N 1
ATOM 2644 C CA . ASP A 1 347 ? 3.138 -1.993 3.572 1.00 95.69 347 ASP A CA 1
ATOM 2645 C C . ASP A 1 347 ? 2.799 -1.161 2.322 1.00 95.69 347 ASP A C 1
ATOM 2647 O O . ASP A 1 347 ? 2.972 0.059 2.322 1.00 95.69 347 ASP A O 1
ATOM 2651 N N . ILE A 1 348 ? 2.219 -1.777 1.284 1.00 95.06 348 ILE A N 1
ATOM 2652 C CA . ILE A 1 348 ? 1.631 -1.068 0.131 1.00 95.06 348 ILE A CA 1
ATOM 2653 C C . ILE A 1 348 ? 0.167 -0.642 0.357 1.00 95.06 348 ILE A C 1
ATOM 2655 O O . ILE A 1 348 ? -0.546 -0.283 -0.587 1.00 95.06 348 ILE A O 1
ATOM 2659 N N . GLY A 1 349 ? -0.302 -0.683 1.604 1.00 94.81 349 GLY A N 1
ATOM 2660 C CA . GLY A 1 349 ? -1.610 -0.205 2.044 1.00 94.81 349 GLY A CA 1
ATOM 2661 C C . GLY A 1 349 ? -2.771 -1.128 1.691 1.00 94.81 349 GLY A C 1
ATOM 2662 O O . GLY A 1 349 ? -3.846 -0.621 1.382 1.00 94.81 349 GLY A O 1
ATOM 2663 N N . CYS A 1 350 ? -2.555 -2.443 1.583 1.00 95.50 350 CYS A N 1
ATOM 2664 C CA . CYS A 1 350 ? -3.661 -3.406 1.566 1.00 95.50 350 CYS A CA 1
ATOM 2665 C C . CYS A 1 350 ? -4.131 -3.629 3.005 1.00 95.50 350 CYS A C 1
ATOM 2667 O O . CYS A 1 350 ? -3.300 -3.810 3.899 1.00 95.50 350 CYS A O 1
ATOM 2669 N N . ASP A 1 351 ? -5.439 -3.589 3.233 1.00 96.19 351 ASP A N 1
ATOM 2670 C CA . ASP A 1 351 ? -5.994 -3.834 4.562 1.00 96.19 351 ASP A CA 1
ATOM 2671 C C . ASP A 1 351 ? -6.077 -5.340 4.884 1.00 96.19 351 ASP A C 1
ATOM 2673 O O . ASP A 1 351 ? -5.596 -6.202 4.142 1.00 96.19 351 ASP A O 1
ATOM 2677 N N . VAL A 1 352 ? -6.628 -5.669 6.053 1.00 96.12 352 VAL A N 1
ATOM 2678 C CA . VAL A 1 352 ? -6.763 -7.061 6.497 1.00 96.12 352 VAL A CA 1
ATOM 2679 C C . VAL A 1 352 ? -7.619 -7.875 5.526 1.00 96.12 352 VAL A C 1
ATOM 2681 O O . VAL A 1 352 ? -7.278 -9.029 5.265 1.00 96.12 352 VAL A O 1
ATOM 2684 N N . ASP A 1 353 ? -8.703 -7.305 4.998 1.00 94.62 353 ASP A N 1
ATOM 2685 C CA . ASP A 1 353 ? -9.629 -8.012 4.113 1.00 94.62 353 ASP A CA 1
ATOM 2686 C C . ASP A 1 353 ? -9.012 -8.219 2.729 1.00 94.62 353 ASP A C 1
ATOM 2688 O O . ASP A 1 353 ? -9.140 -9.309 2.166 1.00 94.62 353 ASP A O 1
ATOM 2692 N N . ASP A 1 354 ? -8.256 -7.240 2.225 1.00 95.62 354 ASP A N 1
ATOM 2693 C CA . ASP A 1 354 ? -7.452 -7.382 1.010 1.00 95.62 354 ASP A CA 1
ATOM 2694 C C . ASP A 1 354 ? -6.470 -8.557 1.128 1.00 95.62 354 ASP A C 1
ATOM 2696 O O . ASP A 1 354 ? -6.400 -9.411 0.242 1.00 95.62 354 ASP A O 1
ATOM 2700 N N . VAL A 1 355 ? -5.707 -8.624 2.228 1.00 95.88 355 VAL A N 1
ATOM 2701 C CA . VAL A 1 355 ? -4.704 -9.682 2.451 1.00 95.88 355 VAL A CA 1
ATOM 2702 C C . VAL A 1 355 ? -5.380 -11.032 2.687 1.00 95.88 355 VAL A C 1
ATOM 2704 O O . VAL A 1 355 ? -4.974 -12.053 2.124 1.00 95.88 355 VAL A O 1
ATOM 2707 N N . PHE A 1 356 ? -6.439 -11.068 3.492 1.00 93.12 356 PHE A N 1
ATOM 2708 C CA . PHE A 1 356 ? -7.184 -12.295 3.750 1.00 93.12 356 PHE A CA 1
ATOM 2709 C C . PHE A 1 356 ? -7.828 -12.833 2.464 1.00 93.12 356 PHE A C 1
ATOM 2711 O O . PHE A 1 356 ? -7.722 -14.027 2.176 1.00 93.12 356 PHE A O 1
ATOM 2718 N N . GLY A 1 357 ? -8.414 -11.955 1.647 1.00 93.50 357 GLY A N 1
ATOM 2719 C CA . GLY A 1 357 ? -8.969 -12.277 0.335 1.00 93.50 357 GLY A CA 1
ATOM 2720 C C . GLY A 1 357 ? -7.909 -12.749 -0.660 1.00 93.50 357 GLY A C 1
ATOM 2721 O O . GLY A 1 357 ? -8.100 -13.784 -1.301 1.00 93.50 357 GLY A O 1
ATOM 2722 N N . ALA A 1 358 ? -6.761 -12.065 -0.731 1.00 94.19 358 ALA A N 1
ATOM 2723 C CA . ALA A 1 358 ? -5.634 -12.436 -1.591 1.00 94.19 358 ALA A CA 1
ATOM 2724 C C . ALA A 1 358 ? -5.127 -13.858 -1.317 1.00 94.19 358 ALA A C 1
ATOM 2726 O O . ALA A 1 358 ? -4.824 -14.608 -2.240 1.00 94.19 358 ALA A O 1
ATOM 2727 N N . THR A 1 359 ? -5.095 -14.261 -0.045 1.00 92.94 359 THR A N 1
ATOM 2728 C CA . THR A 1 359 ? -4.682 -15.617 0.355 1.00 92.94 359 THR A CA 1
ATOM 2729 C C . THR A 1 359 ? -5.806 -16.656 0.285 1.00 92.94 359 THR A C 1
ATOM 2731 O O . THR A 1 359 ? -5.612 -17.797 0.712 1.00 92.94 359 THR A O 1
ATOM 2734 N N . GLN A 1 360 ? -6.987 -16.296 -0.232 1.00 89.25 360 GLN A N 1
ATOM 2735 C CA . GLN A 1 360 ? -8.192 -17.138 -0.238 1.00 89.25 360 GLN A CA 1
ATOM 2736 C C . GLN A 1 360 ? -8.561 -17.655 1.167 1.00 89.25 360 GLN A C 1
ATOM 2738 O O . GLN A 1 360 ? -9.009 -18.791 1.328 1.00 89.25 360 GLN A O 1
ATOM 2743 N N . GLY A 1 361 ? -8.309 -16.849 2.201 1.00 86.12 361 GLY A N 1
ATOM 2744 C CA . GLY A 1 361 ? -8.550 -17.200 3.600 1.00 86.12 361 GLY A CA 1
ATOM 2745 C C . GLY A 1 361 ? -7.636 -18.293 4.163 1.00 86.12 361 GLY A C 1
ATOM 2746 O O . GLY A 1 361 ? -7.924 -18.829 5.232 1.00 86.12 361 GLY A O 1
ATOM 2747 N N . LYS A 1 362 ? -6.545 -18.649 3.470 1.00 89.06 362 LYS A N 1
ATOM 2748 C CA . LYS A 1 362 ? -5.568 -19.638 3.960 1.00 89.06 362 LYS A CA 1
ATOM 2749 C C . LYS A 1 362 ? -4.683 -19.082 5.074 1.00 89.06 362 LYS A C 1
ATOM 2751 O O . LYS A 1 362 ? -4.153 -19.861 5.863 1.00 89.06 362 LYS A O 1
ATOM 2756 N N . VAL A 1 363 ? -4.511 -17.759 5.137 1.00 93.31 363 VAL A N 1
ATOM 2757 C CA . VAL A 1 363 ? -3.737 -17.106 6.196 1.00 93.31 363 VAL A CA 1
ATOM 2758 C C . VAL A 1 363 ? -4.492 -17.160 7.525 1.00 93.31 363 VAL A C 1
ATOM 2760 O O . VAL A 1 363 ? -5.674 -16.826 7.613 1.00 93.31 363 VAL A O 1
ATOM 2763 N N . THR A 1 364 ? -3.809 -17.584 8.583 1.00 94.94 364 THR A N 1
ATOM 2764 C CA . THR A 1 364 ? -4.390 -17.625 9.932 1.00 94.94 364 THR A CA 1
ATOM 2765 C C . THR A 1 364 ? -4.324 -16.254 10.611 1.00 94.94 364 THR A C 1
ATOM 2767 O O . THR A 1 364 ? -3.459 -15.436 10.302 1.00 94.94 364 THR A O 1
ATOM 2770 N N . VAL A 1 365 ? -5.178 -16.007 11.613 1.00 95.25 365 VAL A N 1
ATOM 2771 C CA . VAL A 1 365 ? -5.111 -14.774 12.427 1.00 95.25 365 VAL A CA 1
ATOM 2772 C C . VAL A 1 365 ? -3.745 -14.605 13.094 1.00 95.25 365 VAL A C 1
ATOM 2774 O O . VAL A 1 365 ? -3.234 -13.491 13.180 1.00 95.25 365 VAL A O 1
ATOM 2777 N N . LYS A 1 366 ? -3.105 -15.708 13.495 1.00 95.50 366 LYS A N 1
ATOM 2778 C CA . LYS A 1 366 ? -1.741 -15.680 14.028 1.00 95.50 366 LYS A CA 1
ATOM 2779 C C . LYS A 1 366 ? -0.734 -15.155 13.000 1.00 95.50 366 LYS A C 1
ATOM 2781 O O . LYS A 1 366 ? 0.052 -14.276 13.327 1.00 95.50 366 LYS A O 1
ATOM 2786 N N . GLN A 1 367 ? -0.797 -15.628 11.756 1.00 94.94 367 GLN A N 1
ATOM 2787 C CA . GLN A 1 367 ? 0.068 -15.133 10.678 1.00 94.94 367 GLN A CA 1
ATOM 2788 C C . GLN A 1 367 ? -0.230 -13.671 10.330 1.00 94.94 367 GLN A C 1
ATOM 2790 O O . GLN A 1 367 ? 0.692 -12.894 10.098 1.00 94.94 367 GLN A O 1
ATOM 2795 N N . LEU A 1 368 ? -1.495 -13.243 10.377 1.00 95.94 368 LEU A N 1
ATOM 2796 C CA . LEU A 1 368 ? -1.836 -11.828 10.203 1.00 95.94 368 LEU A CA 1
ATOM 2797 C C . LEU A 1 368 ? -1.226 -10.941 11.304 1.00 95.94 368 LEU A C 1
ATOM 2799 O O . LEU A 1 368 ? -0.793 -9.827 11.018 1.00 95.94 368 LEU A O 1
ATOM 2803 N N . LEU A 1 369 ? -1.155 -11.429 12.546 1.00 95.44 369 LEU A N 1
ATOM 2804 C CA . LEU A 1 369 ? -0.548 -10.717 13.676 1.00 95.44 369 LEU A CA 1
ATOM 2805 C C . LEU A 1 369 ? 0.986 -10.725 13.644 1.00 95.44 369 LEU A C 1
ATOM 2807 O O . LEU A 1 369 ? 1.602 -9.708 13.952 1.00 95.44 369 LEU A O 1
ATOM 2811 N N . GLU A 1 370 ? 1.601 -11.870 13.344 1.00 94.62 370 GLU A N 1
ATOM 2812 C CA . GLU A 1 370 ? 3.047 -12.087 13.497 1.00 94.62 370 GLU A CA 1
ATOM 2813 C C . GLU A 1 370 ? 3.829 -11.852 12.199 1.00 94.62 370 GLU A C 1
ATOM 2815 O O . GLU A 1 370 ? 4.898 -11.250 12.240 1.00 94.62 370 GLU A O 1
ATOM 2820 N N . GLU A 1 371 ? 3.301 -12.298 11.057 1.00 93.50 371 GLU A N 1
ATOM 2821 C CA . GLU A 1 371 ? 3.983 -12.227 9.757 1.00 93.50 371 GLU A CA 1
ATOM 2822 C C . GLU A 1 371 ? 3.573 -10.971 8.987 1.00 93.50 371 GLU A C 1
ATOM 2824 O O . GLU A 1 371 ? 4.426 -10.199 8.560 1.00 93.50 371 GLU A O 1
ATOM 2829 N N . ALA A 1 372 ? 2.266 -10.722 8.842 1.00 94.31 372 ALA A N 1
ATOM 2830 C CA . ALA A 1 372 ? 1.779 -9.501 8.197 1.00 94.31 372 ALA A CA 1
ATOM 2831 C C . ALA A 1 372 ? 1.885 -8.281 9.128 1.00 94.31 372 ALA A C 1
ATOM 2833 O O . ALA A 1 372 ? 2.024 -7.152 8.665 1.00 94.31 372 ALA A O 1
ATOM 2834 N N . GLY A 1 373 ? 1.860 -8.492 10.448 1.00 95.25 373 GLY A N 1
ATOM 2835 C CA . GLY A 1 373 ? 2.013 -7.452 11.467 1.00 95.25 373 GLY A CA 1
ATOM 2836 C C . GLY A 1 373 ? 0.812 -6.508 11.602 1.00 95.25 373 GLY A C 1
ATOM 2837 O O . GLY A 1 373 ? 0.994 -5.335 11.931 1.00 95.25 373 GLY A O 1
ATOM 2838 N N . PHE A 1 374 ? -0.403 -6.976 11.319 1.00 97.25 374 PHE A N 1
ATOM 2839 C CA . PHE A 1 374 ? -1.619 -6.229 11.639 1.00 97.25 374 PHE A CA 1
ATOM 2840 C C . PHE A 1 374 ? -1.840 -6.176 13.153 1.00 97.25 374 PHE A C 1
ATOM 2842 O O . PHE A 1 374 ? -1.501 -7.095 13.902 1.00 97.25 374 PHE A O 1
ATOM 2849 N N . SER A 1 375 ? -2.440 -5.093 13.632 1.00 96.50 375 SER A N 1
ATOM 2850 C CA . SER A 1 375 ? -2.834 -4.961 15.028 1.00 96.50 375 SER A CA 1
ATOM 2851 C C . SER A 1 375 ? -4.151 -5.700 15.313 1.00 96.50 375 SER A C 1
ATOM 2853 O O . SER A 1 375 ? -5.015 -5.822 14.444 1.00 96.50 375 SER A O 1
ATOM 2855 N N . PRO A 1 376 ? -4.389 -6.133 16.566 1.00 97.31 376 PRO A N 1
ATOM 2856 C CA . PRO A 1 376 ? -5.676 -6.718 16.946 1.00 97.31 376 PRO A CA 1
ATOM 2857 C C . PRO A 1 376 ? -6.883 -5.791 16.732 1.00 97.31 376 PRO A C 1
ATOM 2859 O O . PRO A 1 376 ? -8.002 -6.278 16.583 1.00 97.31 376 PRO A O 1
ATOM 2862 N N . LYS A 1 377 ? -6.665 -4.467 16.716 1.00 96.75 377 LYS A N 1
ATOM 2863 C CA . LYS A 1 377 ? -7.703 -3.483 16.394 1.00 96.75 377 LYS A CA 1
ATOM 2864 C C . LYS A 1 377 ? -8.069 -3.538 14.911 1.00 96.75 377 LYS A C 1
ATOM 2866 O O . LYS A 1 377 ? -9.248 -3.596 14.603 1.00 96.75 377 LYS A O 1
ATOM 2871 N N . GLU A 1 378 ? -7.083 -3.568 14.015 1.00 97.38 378 GLU A N 1
ATOM 2872 C CA . GLU A 1 378 ? -7.334 -3.702 12.570 1.00 97.38 378 GLU A CA 1
ATOM 2873 C C . GLU A 1 378 ? -8.057 -5.012 12.255 1.00 97.38 378 GLU A C 1
ATOM 2875 O O . GLU A 1 378 ? -9.010 -5.020 11.487 1.00 97.38 378 GLU A O 1
ATOM 2880 N N . LEU A 1 379 ? -7.677 -6.106 12.921 1.00 96.88 379 LEU A N 1
ATOM 2881 C CA . LEU A 1 379 ? -8.365 -7.390 12.775 1.00 96.88 379 LEU A CA 1
ATOM 2882 C C . LEU A 1 379 ? -9.825 -7.330 13.240 1.00 96.88 379 LEU A C 1
ATOM 2884 O O . LEU A 1 379 ? -10.695 -7.886 12.578 1.00 96.88 379 LEU A O 1
ATOM 2888 N N . ARG A 1 380 ? -10.103 -6.644 14.355 1.00 96.62 380 ARG A N 1
ATOM 2889 C CA . ARG A 1 380 ? -11.476 -6.405 14.828 1.00 96.62 380 ARG A CA 1
ATOM 2890 C C . ARG A 1 380 ? -12.275 -5.583 13.823 1.00 96.62 380 ARG A C 1
ATOM 2892 O O . ARG A 1 380 ? -13.426 -5.901 13.550 1.00 96.62 380 ARG A O 1
ATOM 2899 N N . ASP A 1 381 ? -11.673 -4.515 13.308 1.00 95.62 381 ASP A N 1
ATOM 2900 C CA . ASP A 1 381 ? -12.318 -3.607 12.358 1.00 95.62 381 ASP A CA 1
ATOM 2901 C C . ASP A 1 381 ? -12.632 -4.336 11.031 1.00 95.62 381 ASP A C 1
ATOM 2903 O O . ASP A 1 381 ? -13.649 -4.044 10.411 1.00 95.62 381 ASP A O 1
ATOM 2907 N N . ALA A 1 382 ? -11.843 -5.362 10.682 1.00 95.06 382 ALA A N 1
ATOM 2908 C CA . ALA A 1 382 ? -12.084 -6.330 9.600 1.00 95.06 382 ALA A CA 1
ATOM 2909 C C . ALA A 1 382 ? -12.957 -7.544 10.007 1.00 95.06 382 ALA A C 1
ATOM 2911 O O . ALA A 1 382 ? -12.968 -8.599 9.367 1.00 95.06 382 ALA A O 1
ATOM 2912 N N . GLY A 1 383 ? -13.671 -7.445 11.130 1.00 94.56 383 GLY A N 1
ATOM 2913 C CA . GLY A 1 383 ? -14.664 -8.433 11.549 1.00 94.56 383 GLY A CA 1
ATOM 2914 C C . GLY A 1 383 ? -14.108 -9.757 12.079 1.00 94.56 383 GLY A C 1
ATOM 2915 O O . GLY A 1 383 ? -14.861 -10.728 12.159 1.00 94.56 383 GLY A O 1
ATOM 2916 N N . ARG A 1 384 ? -12.821 -9.844 12.449 1.00 96.06 384 ARG A N 1
ATOM 2917 C CA . ARG A 1 384 ? -12.324 -11.003 13.210 1.00 96.06 384 ARG A CA 1
ATOM 2918 C C . ARG A 1 384 ? -12.940 -11.021 14.604 1.00 96.06 384 ARG A C 1
ATOM 2920 O O . ARG A 1 384 ? -13.105 -9.990 15.251 1.00 96.06 384 ARG A O 1
ATOM 2927 N N . THR A 1 385 ? -13.276 -12.212 15.068 1.00 96.56 385 THR A N 1
ATOM 2928 C CA . THR A 1 385 ? -13.925 -12.442 16.357 1.00 96.56 385 THR A CA 1
ATOM 2929 C C . THR A 1 385 ? -12.911 -12.430 17.499 1.00 96.56 385 THR A C 1
ATOM 2931 O O . THR A 1 385 ? -11.744 -12.795 17.331 1.00 96.56 385 THR A O 1
ATOM 2934 N N . ALA A 1 386 ? -13.367 -12.091 18.711 1.00 97.06 386 ALA A N 1
ATOM 2935 C CA . ALA A 1 386 ? -12.519 -12.165 19.902 1.00 97.06 386 ALA A CA 1
ATOM 2936 C C . ALA A 1 386 ? -11.932 -13.573 20.092 1.00 97.06 386 ALA A C 1
ATOM 2938 O O . ALA A 1 386 ? -10.777 -13.705 20.490 1.00 97.06 386 ALA A O 1
ATOM 2939 N N . LYS A 1 387 ? -12.710 -14.612 19.758 1.00 96.88 387 LYS A N 1
ATOM 2940 C CA . LYS A 1 387 ? -12.290 -16.012 19.833 1.00 96.88 387 LYS A CA 1
ATOM 2941 C C . LYS A 1 387 ? -11.091 -16.305 18.936 1.00 96.88 387 LYS A C 1
ATOM 2943 O O . LYS A 1 387 ? -10.108 -16.844 19.424 1.00 96.88 387 LYS A O 1
ATOM 2948 N N . GLU A 1 388 ? -11.132 -15.900 17.667 1.00 96.75 388 GLU A N 1
ATOM 2949 C CA . GLU A 1 388 ? -10.012 -16.124 16.742 1.00 96.75 388 GLU A CA 1
ATOM 2950 C C . GLU A 1 388 ? -8.723 -15.449 17.227 1.00 96.75 388 GLU A C 1
ATOM 2952 O O . GLU A 1 388 ? -7.634 -16.003 17.087 1.00 96.75 388 GLU A O 1
ATOM 2957 N N . LEU A 1 389 ? -8.833 -14.262 17.829 1.00 97.62 389 LEU A N 1
ATOM 2958 C CA . LEU A 1 389 ? -7.688 -13.572 18.418 1.00 97.62 389 LEU A CA 1
ATOM 2959 C C . LEU A 1 389 ? -7.145 -14.293 19.656 1.00 97.62 389 LEU A C 1
ATOM 2961 O O . LEU A 1 389 ? -5.929 -14.413 19.806 1.00 97.62 389 LEU A O 1
ATOM 2965 N N . LEU A 1 390 ? -8.028 -14.756 20.542 1.00 97.00 390 LEU A N 1
ATOM 2966 C CA . LEU A 1 390 ? -7.652 -15.503 21.744 1.00 97.00 390 LEU A CA 1
ATOM 2967 C C . LEU A 1 390 ? -6.977 -16.832 21.375 1.00 97.00 390 LEU A C 1
ATOM 2969 O O . LEU A 1 390 ? -5.919 -17.144 21.921 1.00 97.00 390 LEU A O 1
ATOM 2973 N N . ASP A 1 391 ? -7.521 -17.554 20.391 1.00 96.25 391 ASP A N 1
ATOM 2974 C CA . ASP A 1 391 ? -6.945 -18.789 19.844 1.00 96.25 391 ASP A CA 1
ATOM 2975 C C . ASP A 1 391 ? -5.577 -18.531 19.178 1.00 96.25 391 ASP A C 1
ATOM 2977 O O . ASP A 1 391 ? -4.677 -19.371 19.237 1.00 96.25 391 ASP A O 1
ATOM 2981 N N . ALA A 1 392 ? -5.377 -17.337 18.608 1.00 96.44 392 ALA A N 1
ATOM 2982 C CA . ALA A 1 392 ? -4.086 -16.872 18.096 1.00 96.44 392 ALA A CA 1
ATOM 2983 C C . ALA A 1 392 ? -3.110 -16.389 19.195 1.00 96.44 392 ALA A C 1
ATOM 2985 O O . ALA A 1 392 ? -1.997 -15.967 18.881 1.00 96.44 392 ALA A O 1
ATOM 2986 N N . GLY A 1 393 ? -3.490 -16.454 20.476 1.00 95.69 393 GLY A N 1
ATOM 2987 C CA . GLY A 1 393 ? -2.640 -16.104 21.619 1.00 95.69 393 GLY A CA 1
ATOM 2988 C C . GLY A 1 393 ? -2.706 -14.637 22.059 1.00 95.69 393 GLY A C 1
ATOM 2989 O O . GLY A 1 393 ? -1.901 -14.202 22.888 1.00 95.69 393 GLY A O 1
ATOM 2990 N N . VAL A 1 394 ? -3.651 -13.845 21.543 1.00 97.25 394 VAL A N 1
ATOM 2991 C CA . VAL A 1 394 ? -3.889 -12.476 22.021 1.00 97.25 394 VAL A CA 1
ATOM 2992 C C . VAL A 1 394 ? -4.538 -12.532 23.403 1.00 97.25 394 VAL A C 1
ATOM 2994 O O . VAL A 1 394 ? -5.538 -13.206 23.600 1.00 97.25 394 VAL A O 1
ATOM 2997 N N . SER A 1 395 ? -4.006 -11.800 24.384 1.00 96.94 395 SER A N 1
ATOM 2998 C CA . SER A 1 395 ? -4.596 -11.778 25.729 1.00 96.94 395 SER A CA 1
ATOM 2999 C C . SER A 1 395 ? -5.927 -11.019 25.778 1.00 96.94 395 SER A C 1
ATOM 3001 O O . SER A 1 395 ? -6.101 -10.015 25.084 1.00 96.94 395 SER A O 1
ATOM 3003 N N . VAL A 1 396 ? -6.820 -11.403 26.701 1.00 97.31 396 VAL A N 1
ATOM 3004 C CA . VAL A 1 396 ? -8.098 -10.704 26.962 1.00 97.31 396 VAL A CA 1
ATOM 3005 C C . VAL A 1 396 ? -7.887 -9.203 27.190 1.00 97.31 396 VAL A C 1
ATOM 3007 O O . VAL A 1 396 ? -8.647 -8.376 26.686 1.00 97.31 396 VAL A O 1
ATOM 3010 N N . ARG A 1 397 ? -6.807 -8.814 27.887 1.00 96.81 397 ARG A N 1
ATOM 3011 C CA . ARG A 1 397 ? -6.446 -7.400 28.072 1.00 96.81 397 ARG A CA 1
ATOM 3012 C C . ARG A 1 397 ? -6.195 -6.688 26.745 1.00 96.81 397 ARG A C 1
ATOM 3014 O O . ARG A 1 397 ? -6.624 -5.549 26.579 1.00 96.81 397 ARG A O 1
ATOM 3021 N N . LYS A 1 398 ? -5.479 -7.325 25.816 1.00 96.62 398 LYS A N 1
ATOM 3022 C CA . LYS A 1 398 ? -5.168 -6.740 24.508 1.00 96.62 398 LYS A CA 1
ATOM 3023 C C . LYS A 1 398 ? -6.412 -6.702 23.617 1.00 96.62 398 LYS A C 1
ATOM 3025 O O . LYS A 1 398 ? -6.613 -5.680 22.965 1.00 96.62 398 LYS A O 1
ATOM 3030 N N . CYS A 1 399 ? -7.285 -7.713 23.667 1.00 96.94 399 CYS A N 1
ATOM 3031 C CA . CYS A 1 399 ? -8.615 -7.657 23.042 1.00 96.94 399 CYS A CA 1
ATOM 3032 C C . CYS A 1 399 ? -9.411 -6.452 23.561 1.00 96.94 399 CYS A C 1
ATOM 3034 O O . CYS A 1 399 ? -9.895 -5.643 22.775 1.00 96.94 399 CYS A O 1
ATOM 3036 N N . ARG A 1 400 ? -9.440 -6.236 24.879 1.00 96.12 400 ARG A N 1
ATOM 3037 C CA . ARG A 1 400 ? -10.125 -5.077 25.458 1.00 96.12 400 ARG A CA 1
ATOM 3038 C C . ARG A 1 400 ? -9.576 -3.742 24.972 1.00 96.12 400 ARG A C 1
ATOM 3040 O O . ARG A 1 400 ? -10.341 -2.878 24.565 1.00 96.12 400 ARG A O 1
ATOM 3047 N N . VAL A 1 401 ? -8.256 -3.556 25.013 1.00 96.50 401 VAL A N 1
ATOM 3048 C CA . VAL A 1 401 ? -7.617 -2.309 24.546 1.00 96.50 401 VAL A CA 1
ATOM 3049 C C . VAL A 1 401 ? -7.839 -2.096 23.044 1.00 96.50 401 VAL A C 1
ATOM 3051 O O . VAL A 1 401 ? -7.905 -0.961 22.584 1.00 96.50 401 VAL A O 1
ATOM 3054 N N . SER A 1 402 ? -8.016 -3.182 22.295 1.00 96.56 402 SER A N 1
ATOM 3055 C CA . SER A 1 402 ? -8.360 -3.153 20.868 1.00 96.56 402 SER A CA 1
ATOM 3056 C C . SER A 1 402 ? -9.858 -2.965 20.621 1.00 96.56 402 SER A C 1
ATOM 3058 O O . SER A 1 402 ? -10.267 -2.851 19.475 1.00 96.56 402 SER A O 1
ATOM 3060 N N . GLY A 1 403 ? -10.646 -2.885 21.697 1.00 96.38 403 GLY A N 1
ATOM 3061 C CA . GLY A 1 403 ? -12.052 -2.514 21.745 1.00 96.38 403 GLY A CA 1
ATOM 3062 C C . GLY A 1 403 ? -13.034 -3.629 21.394 1.00 96.38 403 GLY A C 1
ATOM 3063 O O . GLY A 1 403 ? -14.069 -3.333 20.805 1.00 96.38 403 GLY A O 1
ATOM 3064 N N . TYR A 1 404 ? -12.719 -4.876 21.746 1.00 97.44 404 TYR A N 1
ATOM 3065 C CA . TYR A 1 404 ? -13.721 -5.944 21.819 1.00 97.44 404 TYR A CA 1
ATOM 3066 C C . TYR A 1 404 ? -14.640 -5.739 23.032 1.00 97.44 404 TYR A C 1
ATOM 3068 O O . TYR A 1 404 ? -14.168 -5.425 24.134 1.00 97.44 404 TYR A O 1
ATOM 3076 N N . SER A 1 405 ? -15.943 -5.912 22.826 1.00 96.62 405 SER A N 1
ATOM 3077 C CA . SER 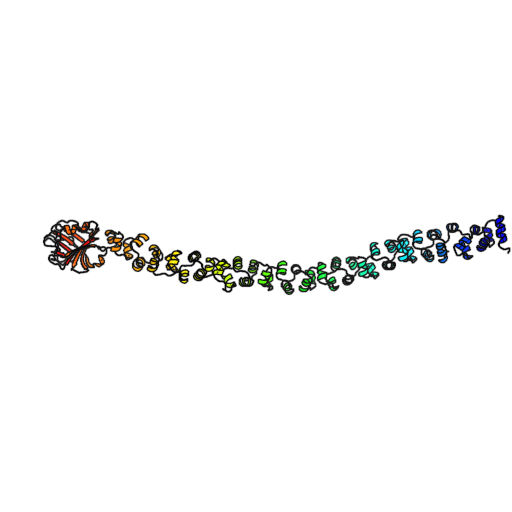A 1 405 ? -16.998 -5.730 23.825 1.00 96.62 405 SER A CA 1
ATOM 3078 C C . SER A 1 405 ? -17.050 -6.891 24.820 1.00 96.62 405 SER A C 1
ATOM 3080 O O . SER A 1 405 ? -16.576 -7.989 24.535 1.00 96.62 405 SER A O 1
ATOM 3082 N N . ALA A 1 406 ? -17.670 -6.693 25.988 1.00 96.56 406 ALA A N 1
ATOM 3083 C CA . ALA A 1 406 ? -17.885 -7.807 26.915 1.00 96.56 406 ALA A CA 1
ATOM 3084 C C . ALA A 1 406 ? -18.728 -8.935 26.282 1.00 96.56 406 ALA A C 1
ATOM 3086 O O . ALA A 1 406 ? -18.553 -10.101 26.642 1.00 96.56 406 ALA A O 1
ATOM 3087 N N . GLY A 1 407 ? -19.615 -8.597 25.337 1.00 96.44 407 GLY A N 1
ATOM 3088 C CA . GLY A 1 407 ? -20.388 -9.561 24.555 1.00 96.44 407 GLY A CA 1
ATOM 3089 C C . GLY A 1 407 ? -19.489 -10.460 23.710 1.00 96.44 407 GLY A C 1
ATOM 3090 O O . GLY A 1 407 ? -19.583 -11.680 23.819 1.00 96.44 407 GLY A O 1
ATOM 3091 N N . ASP A 1 408 ? -18.532 -9.878 22.986 1.00 97.25 408 ASP A N 1
ATOM 3092 C CA . ASP A 1 408 ? -17.591 -10.627 22.140 1.00 97.25 408 ASP A CA 1
ATOM 3093 C C . ASP A 1 408 ? -16.771 -11.622 22.978 1.00 97.25 408 ASP A C 1
ATOM 3095 O O . ASP A 1 408 ? -16.530 -12.761 22.577 1.00 97.25 408 ASP A O 1
ATOM 3099 N N . LEU A 1 409 ? -16.352 -11.203 24.179 1.00 97.12 409 LEU A N 1
ATOM 3100 C CA . LEU A 1 409 ? -15.596 -12.055 25.098 1.00 97.12 409 LEU A CA 1
ATOM 3101 C C . LEU A 1 409 ? -16.475 -13.175 25.672 1.00 97.12 409 LEU A C 1
ATOM 3103 O O . LEU A 1 409 ? -15.984 -14.284 25.884 1.00 97.12 409 LEU A O 1
ATOM 3107 N N . LYS A 1 410 ? -17.771 -12.920 25.894 1.00 95.69 410 LYS A N 1
ATOM 3108 C CA . LYS A 1 410 ? -18.727 -13.945 26.334 1.00 95.69 410 LYS A CA 1
ATOM 3109 C C . LYS A 1 410 ? -18.936 -14.994 25.247 1.00 95.69 410 LYS A C 1
ATOM 3111 O O . LYS A 1 410 ? -18.911 -16.183 25.549 1.00 95.69 410 LYS A O 1
ATOM 3116 N N . GLU A 1 411 ? -19.107 -14.571 23.997 1.00 95.75 411 GLU A N 1
ATOM 3117 C CA . GLU A 1 411 ? -19.228 -15.472 22.843 1.00 95.75 411 GLU A CA 1
ATOM 3118 C C . GLU A 1 411 ? -17.955 -16.297 22.621 1.00 95.75 411 GLU A C 1
ATOM 3120 O O . GLU A 1 411 ? -18.026 -17.475 22.267 1.00 95.75 411 GLU A O 1
ATOM 3125 N N . ALA A 1 412 ? -16.789 -15.717 22.918 1.00 96.56 412 ALA A N 1
ATOM 3126 C CA . ALA A 1 412 ? -15.518 -16.431 22.939 1.00 96.56 412 ALA A CA 1
ATOM 3127 C C . ALA A 1 412 ? -15.362 -17.407 24.125 1.00 96.56 412 ALA A C 1
ATOM 3129 O O . ALA A 1 412 ? -14.371 -18.132 24.187 1.00 96.56 412 ALA A O 1
ATOM 3130 N N . GLY A 1 413 ? -16.324 -17.458 25.052 1.00 95.38 413 GLY A N 1
ATOM 3131 C CA . GLY A 1 413 ? -16.317 -18.367 26.200 1.00 95.38 413 GLY A CA 1
ATOM 3132 C C . GLY A 1 413 ? -15.456 -17.901 27.375 1.00 95.38 413 GLY A C 1
ATOM 3133 O O . GLY A 1 413 ? -15.143 -18.704 28.253 1.00 95.38 413 GLY A O 1
ATOM 3134 N N . ILE A 1 414 ? -15.069 -16.623 27.418 1.00 96.12 414 ILE A N 1
ATOM 3135 C CA . ILE A 1 414 ? -14.296 -16.073 28.535 1.00 96.12 414 ILE A CA 1
ATOM 3136 C C . ILE A 1 414 ? -15.216 -15.873 29.748 1.00 96.12 414 ILE A C 1
ATOM 3138 O O . ILE A 1 414 ? -16.293 -15.292 29.610 1.00 96.12 414 ILE A O 1
ATOM 3142 N N . PRO A 1 415 ? -14.828 -16.330 30.952 1.00 93.88 415 PRO A N 1
ATOM 3143 C CA . PRO A 1 415 ? -15.663 -16.199 32.139 1.00 93.88 415 PRO A CA 1
ATOM 3144 C C . PRO A 1 415 ? -15.644 -14.772 32.713 1.00 93.88 415 PRO A C 1
ATOM 3146 O O . PRO A 1 415 ? -14.697 -13.999 32.534 1.00 93.88 415 PRO A O 1
ATOM 3149 N N . VAL A 1 416 ? -16.704 -14.416 33.446 1.00 94.19 416 VAL A N 1
ATOM 3150 C CA . VAL A 1 416 ? -16.922 -13.061 33.992 1.00 94.19 416 VAL A CA 1
ATOM 3151 C C . VAL A 1 416 ? -15.786 -12.599 34.910 1.00 94.19 416 VAL A C 1
ATOM 3153 O O . VAL A 1 416 ? -15.418 -11.422 34.895 1.00 94.19 416 VAL A O 1
ATOM 3156 N N . ASP A 1 417 ? -15.215 -13.498 35.713 1.00 93.44 417 ASP A N 1
ATOM 3157 C CA . ASP A 1 417 ? -14.109 -13.174 36.616 1.00 93.44 417 ASP A CA 1
ATOM 3158 C C . ASP A 1 417 ? -12.855 -12.748 35.836 1.00 93.44 417 ASP A C 1
ATOM 3160 O O . ASP A 1 417 ? -12.165 -11.805 36.232 1.00 93.44 417 ASP A O 1
ATOM 3164 N N . GLU A 1 418 ? -12.583 -13.393 34.700 1.00 95.06 418 GLU A N 1
ATOM 3165 C CA . GLU A 1 418 ? -11.479 -13.041 33.819 1.00 95.06 418 GLU A CA 1
ATOM 3166 C C . GLU A 1 418 ? -11.737 -11.713 33.113 1.00 95.06 418 GLU A C 1
ATOM 3168 O O . GLU A 1 418 ? -10.852 -10.851 33.090 1.00 95.06 418 GLU A O 1
ATOM 3173 N N . MET A 1 419 ? -12.956 -11.484 32.618 1.00 95.88 419 MET A N 1
ATOM 3174 C CA . MET A 1 419 ? -13.331 -10.185 32.054 1.00 95.88 419 MET A CA 1
ATOM 3175 C C . MET A 1 419 ? -13.126 -9.064 33.081 1.00 95.88 419 MET A C 1
ATOM 3177 O O . MET A 1 419 ? -12.480 -8.050 32.802 1.00 95.88 419 MET A O 1
ATOM 3181 N N . LYS A 1 420 ? -13.586 -9.267 34.318 1.00 94.75 420 LYS A N 1
ATOM 3182 C CA . LYS A 1 420 ? -13.405 -8.302 35.403 1.00 94.75 420 LYS A CA 1
ATOM 3183 C C . LYS A 1 420 ? -11.931 -8.067 35.735 1.00 94.75 420 LYS A C 1
ATOM 3185 O O . LYS A 1 420 ? -11.536 -6.918 35.929 1.00 94.75 420 LYS A O 1
ATOM 3190 N N . ARG A 1 421 ? -11.097 -9.114 35.786 1.00 95.25 421 ARG A N 1
ATOM 3191 C CA . ARG A 1 421 ? -9.639 -8.985 36.000 1.00 95.25 421 ARG A CA 1
ATOM 3192 C C . ARG A 1 421 ? -8.964 -8.165 34.899 1.00 95.25 421 ARG A C 1
ATOM 3194 O O . ARG A 1 421 ? -8.019 -7.431 35.177 1.00 95.25 421 ARG A O 1
ATOM 3201 N N . ASN A 1 422 ? -9.492 -8.229 33.680 1.00 96.44 422 ASN A N 1
ATOM 3202 C CA . ASN A 1 422 ? -9.064 -7.408 32.545 1.00 96.44 422 ASN A CA 1
ATOM 3203 C C . ASN A 1 422 ? -9.808 -6.056 32.461 1.00 96.44 422 ASN A C 1
ATOM 3205 O O . ASN A 1 422 ? -9.573 -5.247 31.560 1.00 96.44 422 ASN A O 1
ATOM 3209 N N . GLY A 1 423 ? -10.635 -5.776 33.469 1.00 94.75 423 GLY A N 1
ATOM 3210 C CA . GLY A 1 423 ? -11.222 -4.493 33.826 1.00 94.75 423 GLY A CA 1
ATOM 3211 C C . GLY A 1 423 ? -12.562 -4.167 33.170 1.00 94.75 423 GLY A C 1
ATOM 3212 O O . GLY A 1 423 ? -12.983 -3.013 33.278 1.00 94.75 423 GLY A O 1
ATOM 3213 N N . TYR A 1 424 ? -13.221 -5.126 32.512 1.00 96.31 424 TYR A N 1
ATOM 3214 C CA . TYR A 1 424 ? -14.613 -4.952 32.095 1.00 96.31 424 TYR A CA 1
ATOM 3215 C C . TYR A 1 424 ? -15.489 -4.649 33.319 1.00 96.31 424 TYR A C 1
ATOM 3217 O O . TYR A 1 424 ? -15.361 -5.256 34.388 1.00 96.31 424 TYR A O 1
ATOM 3225 N N . THR A 1 425 ? -16.343 -3.649 33.175 1.00 96.00 425 THR A N 1
ATOM 3226 C CA . THR A 1 425 ? -17.203 -3.115 34.225 1.00 96.00 425 THR A CA 1
ATOM 3227 C C . THR A 1 425 ? -18.505 -3.900 34.313 1.00 96.00 425 THR A C 1
ATOM 3229 O O . THR A 1 425 ? -18.938 -4.538 33.357 1.00 96.00 425 THR A O 1
ATOM 3232 N N . ALA A 1 426 ? -19.186 -3.801 35.458 1.00 95.94 426 ALA A N 1
ATOM 3233 C CA . ALA A 1 426 ? -20.517 -4.382 35.615 1.00 95.94 426 ALA A CA 1
ATOM 3234 C C . ALA A 1 426 ? -21.496 -3.879 34.544 1.00 95.94 426 ALA A C 1
ATOM 3236 O O . ALA A 1 426 ? -22.321 -4.643 34.066 1.00 95.94 426 ALA A O 1
ATOM 3237 N N . LYS A 1 427 ? -21.391 -2.603 34.153 1.00 95.88 427 LYS A N 1
ATOM 3238 C CA . LYS A 1 427 ? -22.264 -2.018 33.138 1.00 95.88 427 LYS A CA 1
ATOM 3239 C C . LYS A 1 427 ? -22.042 -2.657 31.768 1.00 95.88 427 LYS A C 1
ATOM 3241 O O . LYS A 1 427 ? -23.020 -3.047 31.152 1.00 95.88 427 LYS A O 1
ATOM 3246 N N . GLU A 1 428 ? -20.793 -2.808 31.333 1.00 96.62 428 GLU A N 1
ATOM 3247 C CA . GLU A 1 428 ? -20.458 -3.490 30.068 1.00 96.62 428 GLU A CA 1
ATOM 3248 C C . GLU A 1 428 ? -20.934 -4.953 30.092 1.00 96.62 428 GLU A C 1
ATOM 3250 O O . GLU A 1 428 ? -21.535 -5.431 29.139 1.00 96.62 428 GLU A O 1
ATOM 3255 N N . LEU A 1 429 ? -20.762 -5.661 31.213 1.00 96.38 429 LEU A N 1
ATOM 3256 C CA . LEU A 1 429 ? -21.239 -7.043 31.350 1.00 96.38 429 LEU A CA 1
ATOM 3257 C C . LEU A 1 429 ? -22.769 -7.155 31.250 1.00 96.38 429 LEU A C 1
ATOM 3259 O O . LEU A 1 429 ? -23.290 -8.057 30.599 1.00 96.38 429 LEU A O 1
ATOM 3263 N N . VAL A 1 430 ? -23.508 -6.251 31.889 1.00 95.62 430 VAL A N 1
ATOM 3264 C CA . VAL A 1 430 ? -24.976 -6.276 31.840 1.00 95.62 430 VAL A CA 1
ATOM 3265 C C . VAL A 1 430 ? -25.485 -5.848 30.465 1.00 95.62 430 VAL A C 1
ATOM 3267 O O . VAL A 1 430 ? -26.357 -6.508 29.907 1.00 95.62 430 VAL A O 1
ATOM 3270 N N . VAL A 1 431 ? -24.946 -4.756 29.919 1.00 94.50 431 VAL A N 1
ATOM 3271 C CA . VAL A 1 431 ? -25.450 -4.128 28.691 1.00 94.50 431 VAL A CA 1
ATOM 3272 C C . VAL A 1 431 ? -24.980 -4.869 27.442 1.00 94.50 431 VAL A C 1
ATOM 3274 O O . VAL A 1 431 ? -25.812 -5.203 26.605 1.00 94.50 431 VAL A O 1
ATOM 3277 N N . ASP A 1 432 ? -23.684 -5.156 27.325 1.00 94.06 432 ASP A N 1
ATOM 3278 C CA . ASP A 1 432 ? -23.105 -5.715 26.097 1.00 94.06 432 ASP A CA 1
ATOM 3279 C C . ASP A 1 432 ? -23.171 -7.246 26.099 1.00 94.06 432 ASP A C 1
ATOM 3281 O O . ASP A 1 432 ? -23.418 -7.868 25.072 1.00 94.06 432 ASP A O 1
ATOM 3285 N N . ALA A 1 433 ? -22.957 -7.867 27.264 1.00 94.06 433 ALA A N 1
ATOM 3286 C CA . ALA A 1 433 ? -22.911 -9.323 27.393 1.00 94.06 433 ALA A CA 1
ATOM 3287 C C . ALA A 1 433 ? -24.210 -9.938 27.948 1.00 94.06 433 ALA A C 1
ATOM 3289 O O . ALA A 1 433 ? -24.328 -11.164 28.040 1.00 94.06 433 ALA A O 1
ATOM 3290 N N . GLY A 1 434 ? -25.199 -9.119 28.317 1.00 93.56 434 GLY A N 1
ATOM 3291 C CA . GLY A 1 434 ? -26.514 -9.583 28.760 1.00 93.56 434 GLY A CA 1
ATOM 3292 C C . GLY A 1 434 ? -26.495 -10.384 30.066 1.00 93.56 434 GLY A C 1
ATOM 3293 O O . GLY A 1 434 ? -27.306 -11.294 30.232 1.00 93.56 434 GLY A O 1
ATOM 3294 N N . PHE A 1 435 ? -25.555 -10.119 30.978 1.00 92.88 435 PHE A N 1
ATOM 3295 C CA . PHE A 1 435 ? -25.571 -10.742 32.306 1.00 92.88 435 PHE A CA 1
ATOM 3296 C C . PHE A 1 435 ? -26.663 -10.111 33.176 1.00 92.88 435 PHE A C 1
ATOM 3298 O O . PHE A 1 435 ? -26.577 -8.942 33.535 1.00 92.88 435 PHE A O 1
ATOM 3305 N N . THR A 1 436 ? -27.685 -10.885 33.545 1.00 92.94 436 THR A N 1
ATOM 3306 C CA . THR A 1 436 ? -28.845 -10.388 34.312 1.00 92.94 436 THR A CA 1
ATOM 3307 C C . THR A 1 436 ? -28.888 -10.866 35.762 1.00 92.94 436 THR A C 1
ATOM 3309 O O . THR A 1 436 ? -29.760 -10.436 36.513 1.00 92.94 436 THR A O 1
ATOM 3312 N N . ASP A 1 437 ? -27.978 -11.746 36.188 1.00 94.19 437 ASP A N 1
ATOM 3313 C CA . ASP A 1 437 ? -27.930 -12.230 37.570 1.00 94.19 437 ASP A CA 1
ATOM 3314 C C . ASP A 1 437 ? -27.024 -11.337 38.438 1.00 94.19 437 ASP A C 1
ATOM 3316 O O . ASP A 1 437 ? -25.794 -11.437 38.441 1.00 94.19 437 ASP A O 1
ATOM 3320 N N . ALA A 1 438 ? -27.645 -10.454 39.222 1.00 94.69 438 ALA A N 1
ATOM 3321 C CA . ALA A 1 438 ? -26.932 -9.580 40.151 1.00 94.69 438 ALA A CA 1
ATOM 3322 C C . ALA A 1 438 ? -26.169 -10.347 41.246 1.00 94.69 438 ALA A C 1
ATOM 3324 O O . ALA A 1 438 ? -25.146 -9.861 41.740 1.00 94.69 438 ALA A O 1
ATOM 3325 N N . LYS A 1 439 ? -26.659 -11.526 41.651 1.00 94.44 439 LYS A N 1
ATOM 3326 C CA . LYS A 1 439 ? -26.023 -12.359 42.675 1.00 94.44 439 LYS A CA 1
ATOM 3327 C C . LYS A 1 439 ? -24.749 -12.985 42.126 1.00 94.44 439 LYS A C 1
ATOM 3329 O O . LYS A 1 439 ? -23.729 -12.945 42.812 1.00 94.44 439 LYS A O 1
ATOM 3334 N N . GLU A 1 440 ? -24.782 -13.494 40.897 1.00 93.25 440 GLU A N 1
ATOM 3335 C CA . GLU A 1 440 ? -23.590 -13.992 40.202 1.00 93.25 440 GLU A CA 1
ATOM 3336 C C . GLU A 1 440 ? -22.515 -12.901 40.120 1.00 93.25 440 GLU A C 1
ATOM 3338 O O . GLU A 1 440 ? -21.389 -13.090 40.585 1.00 93.25 440 GLU A O 1
ATOM 3343 N N . LEU A 1 441 ? -22.871 -11.708 39.633 1.00 94.88 441 LEU A N 1
ATOM 3344 C CA . LEU A 1 441 ? -21.920 -10.601 39.513 1.00 94.88 441 LEU A CA 1
ATOM 3345 C C . LEU A 1 441 ? -21.375 -10.149 40.878 1.00 94.88 441 LEU A C 1
ATOM 3347 O O . LEU A 1 441 ? -20.190 -9.820 41.008 1.00 94.88 441 LEU A O 1
ATOM 3351 N N . ARG A 1 442 ? -22.199 -10.173 41.931 1.00 94.62 442 ARG A N 1
ATOM 3352 C CA . ARG A 1 442 ? -21.714 -9.928 43.295 1.00 94.62 442 ARG A CA 1
ATOM 3353 C C . ARG A 1 442 ? -20.690 -10.976 43.726 1.00 94.62 442 ARG A C 1
ATOM 3355 O O . ARG A 1 442 ? -19.668 -10.593 44.293 1.00 94.62 442 ARG A O 1
ATOM 3362 N N . LEU A 1 443 ? -20.930 -12.262 43.464 1.00 92.56 443 LEU A N 1
ATOM 3363 C CA . LEU A 1 443 ? -19.989 -13.342 43.791 1.00 92.56 443 LEU A CA 1
ATOM 3364 C C . LEU A 1 443 ? -18.663 -13.194 43.031 1.00 92.56 443 LEU A C 1
ATOM 3366 O O . LEU A 1 443 ? -17.607 -13.471 43.593 1.00 92.56 443 LEU A O 1
ATOM 3370 N N . MET A 1 444 ? -18.693 -12.631 41.820 1.00 92.88 444 MET A N 1
ATOM 3371 C CA . MET A 1 444 ? -17.490 -12.228 41.074 1.00 92.88 444 MET A CA 1
ATOM 3372 C C . MET A 1 444 ? -16.820 -10.961 41.640 1.00 92.88 444 MET A C 1
ATOM 3374 O O . MET A 1 444 ? -15.805 -10.479 41.133 1.00 92.88 444 MET A O 1
ATOM 3378 N N . GLY A 1 445 ? -17.363 -10.395 42.719 1.00 92.38 445 GLY A N 1
ATOM 3379 C CA . GLY A 1 445 ? -16.811 -9.299 43.509 1.00 92.38 445 GLY A CA 1
ATOM 3380 C C . GLY A 1 445 ? -17.166 -7.902 43.000 1.00 92.38 445 GLY A C 1
ATOM 3381 O O . GLY A 1 445 ? -16.408 -6.961 43.267 1.00 92.38 445 GLY A O 1
ATOM 3382 N N . PHE A 1 446 ? -18.224 -7.740 42.202 1.00 95.12 446 PHE A N 1
ATOM 3383 C CA . PHE A 1 446 ? -18.740 -6.409 41.879 1.00 95.12 446 PHE A CA 1
ATOM 3384 C C . PHE A 1 446 ? -19.439 -5.803 43.101 1.00 95.12 446 PHE A C 1
ATOM 3386 O O . PHE A 1 446 ? -20.221 -6.454 43.789 1.00 95.12 446 PHE A O 1
ATOM 3393 N N . ARG A 1 447 ? -19.125 -4.537 43.396 1.00 94.44 447 ARG A N 1
ATOM 3394 C CA . ARG A 1 447 ? -19.685 -3.810 44.546 1.00 94.44 447 ARG A CA 1
ATOM 3395 C C . ARG A 1 447 ? -21.071 -3.255 44.217 1.00 94.44 447 ARG A C 1
ATOM 3397 O O . ARG A 1 447 ? -21.359 -2.993 43.050 1.00 94.44 447 ARG A O 1
ATOM 3404 N N . PHE A 1 448 ? -21.860 -2.969 45.254 1.00 94.69 448 PHE A N 1
ATOM 3405 C CA . PHE A 1 448 ? -23.218 -2.423 45.142 1.00 94.69 448 PHE A CA 1
ATOM 3406 C C . PHE A 1 448 ? -23.321 -1.267 44.137 1.00 94.69 448 PHE A C 1
ATOM 3408 O O . PHE A 1 448 ? -24.088 -1.346 43.185 1.00 94.69 448 PHE A O 1
ATOM 3415 N N . GLY A 1 449 ? -22.488 -0.230 44.290 1.00 92.50 449 GLY A N 1
ATOM 3416 C CA . GLY A 1 449 ? -22.531 0.944 43.411 1.00 92.50 449 GLY A CA 1
ATOM 3417 C C . GLY A 1 449 ? -22.277 0.622 41.933 1.00 92.50 449 GLY A C 1
ATOM 3418 O O . GLY A 1 449 ? -22.915 1.204 41.063 1.00 92.50 449 GLY A O 1
ATOM 3419 N N . ALA A 1 450 ? -21.404 -0.348 41.637 1.00 94.25 450 ALA A N 1
ATOM 3420 C CA . ALA A 1 450 ? -21.133 -0.762 40.260 1.00 94.25 450 ALA A CA 1
ATOM 3421 C C . ALA A 1 450 ? -22.336 -1.488 39.642 1.00 94.25 450 ALA A C 1
ATOM 3423 O O . ALA A 1 450 ? -22.692 -1.209 38.502 1.00 94.25 450 ALA A O 1
ATOM 3424 N N . LEU A 1 451 ? -22.986 -2.377 40.400 1.00 95.75 451 LEU A N 1
ATOM 3425 C CA . LEU A 1 451 ? -24.188 -3.080 39.941 1.00 95.75 451 LEU A CA 1
ATOM 3426 C C . LEU A 1 451 ? -25.390 -2.136 39.825 1.00 95.75 451 LEU A C 1
ATOM 3428 O O . LEU A 1 451 ? -26.170 -2.234 38.882 1.00 95.75 451 LEU A O 1
ATOM 3432 N N . LYS A 1 452 ? -25.499 -1.151 40.718 1.00 93.62 452 LYS A N 1
ATOM 3433 C CA . LYS A 1 452 ? -26.509 -0.098 40.615 1.00 93.62 452 LYS A CA 1
ATOM 3434 C C . LYS A 1 452 ? -26.349 0.713 39.328 1.00 93.62 452 LYS A C 1
ATOM 3436 O O . LYS A 1 452 ? -27.321 0.914 38.607 1.00 93.62 452 LYS A O 1
ATOM 3441 N N . LEU A 1 453 ? -25.121 1.128 39.004 1.00 93.62 453 LEU A N 1
ATOM 3442 C CA . LEU A 1 453 ? -24.807 1.828 37.749 1.00 93.62 453 LEU A CA 1
ATOM 3443 C C . LEU A 1 453 ? -24.992 0.947 36.506 1.00 93.62 453 LEU A C 1
ATOM 3445 O O . LEU A 1 453 ? -25.200 1.474 35.414 1.00 93.62 453 LEU A O 1
ATOM 3449 N N . ALA A 1 454 ? -24.925 -0.375 36.669 1.00 94.75 454 ALA A N 1
ATOM 3450 C CA . ALA A 1 454 ? -25.225 -1.340 35.620 1.00 94.75 454 ALA A CA 1
ATOM 3451 C C . ALA A 1 454 ? -26.736 -1.524 35.374 1.00 94.75 454 ALA A C 1
ATOM 3453 O O . ALA A 1 454 ? -27.107 -2.180 34.409 1.00 94.75 454 ALA A O 1
ATOM 3454 N N . GLY A 1 455 ? -27.601 -0.920 36.201 1.00 94.19 455 GLY A N 1
ATOM 3455 C CA . GLY A 1 455 ? -29.052 -0.880 35.989 1.00 94.19 455 GLY A CA 1
ATOM 3456 C C . GLY A 1 455 ? -29.877 -1.754 36.935 1.00 94.19 455 GLY A C 1
ATOM 3457 O O . GLY A 1 455 ? -31.101 -1.771 36.822 1.00 94.19 455 GLY A O 1
ATOM 3458 N N . PHE A 1 456 ? -29.259 -2.450 37.894 1.00 95.69 456 PHE A N 1
ATOM 3459 C CA . PHE A 1 456 ? -30.012 -3.248 38.864 1.00 95.69 456 PHE A CA 1
ATOM 3460 C C . PHE A 1 456 ? -30.804 -2.371 39.846 1.00 95.69 456 PHE A C 1
ATOM 3462 O O . PHE A 1 456 ? -30.325 -1.341 40.332 1.00 95.69 456 PHE A O 1
ATOM 3469 N N . SER A 1 457 ? -32.029 -2.797 40.169 1.00 94.44 457 SER A N 1
ATOM 3470 C CA . SER A 1 457 ? -32.863 -2.120 41.168 1.00 94.44 457 SER A CA 1
ATOM 3471 C C . SER A 1 457 ? -32.300 -2.312 42.582 1.00 94.44 457 SER A C 1
ATOM 3473 O O . SER A 1 457 ? -31.678 -3.336 42.867 1.00 94.44 457 SER A O 1
ATOM 3475 N N . ASP A 1 458 ? -32.547 -1.361 43.493 1.00 93.00 458 ASP A N 1
ATOM 3476 C CA . ASP A 1 458 ? -32.081 -1.493 44.887 1.00 93.00 458 ASP A CA 1
ATOM 3477 C C . ASP A 1 458 ? -32.663 -2.745 45.539 1.00 93.00 458 ASP A C 1
ATOM 3479 O O . ASP A 1 458 ? -31.951 -3.491 46.204 1.00 93.00 458 ASP A O 1
ATOM 3483 N N . ARG A 1 459 ? -33.934 -3.028 45.245 1.00 92.62 459 ARG A N 1
ATOM 3484 C CA . ARG A 1 459 ? -34.636 -4.206 45.739 1.00 92.62 459 ARG A CA 1
ATOM 3485 C C . ARG A 1 459 ? -33.998 -5.509 45.263 1.00 92.62 459 ARG A C 1
ATOM 3487 O O . ARG A 1 459 ? -33.803 -6.402 46.075 1.00 92.62 459 ARG A O 1
ATOM 3494 N N . THR A 1 460 ? -33.614 -5.608 43.990 1.00 94.25 460 THR A N 1
ATOM 3495 C CA . THR A 1 460 ? -32.884 -6.774 43.456 1.00 94.25 460 THR A CA 1
ATOM 3496 C C . THR A 1 460 ? -31.531 -6.933 44.149 1.00 94.25 460 THR A C 1
ATOM 3498 O O . THR A 1 460 ? -31.141 -8.030 44.540 1.00 94.25 460 THR A O 1
ATOM 3501 N N . LEU A 1 461 ? -30.805 -5.832 44.354 1.00 94.62 461 LEU A N 1
ATOM 3502 C CA . LEU A 1 461 ? -29.491 -5.877 44.994 1.00 94.62 461 LEU A CA 1
ATOM 3503 C C . LEU A 1 461 ? -29.578 -6.291 46.473 1.00 94.62 461 LEU A C 1
ATOM 3505 O O . LEU A 1 461 ? -28.756 -7.075 46.950 1.00 94.62 461 LEU A O 1
ATOM 3509 N N . VAL A 1 462 ? -30.583 -5.812 47.199 1.00 92.88 462 VAL A N 1
ATOM 3510 C CA . VAL A 1 462 ? -30.778 -6.141 48.616 1.00 92.88 462 VAL A CA 1
ATOM 3511 C C . VAL A 1 462 ? -31.384 -7.532 48.786 1.00 92.88 462 VAL A C 1
ATOM 3513 O O . VAL A 1 462 ? -30.834 -8.362 49.508 1.00 92.88 462 VAL A O 1
ATOM 3516 N N . LEU A 1 463 ? -32.490 -7.830 48.105 1.00 89.94 463 LEU A N 1
ATOM 3517 C CA . LEU A 1 463 ? -33.239 -9.064 48.335 1.00 89.94 463 LEU A CA 1
ATOM 3518 C C . LEU A 1 463 ? -32.649 -10.270 47.607 1.00 89.94 463 LEU A C 1
ATOM 3520 O O . LEU A 1 463 ? -32.619 -11.348 48.201 1.00 89.94 463 LEU A O 1
ATOM 3524 N N . ASP A 1 464 ? -32.141 -10.108 46.385 1.00 91.25 464 ASP A N 1
ATOM 3525 C CA . ASP A 1 464 ? -31.678 -11.240 45.573 1.00 91.25 464 ASP A CA 1
ATOM 3526 C C . ASP A 1 464 ? -30.160 -11.386 45.668 1.00 91.25 464 ASP A C 1
ATOM 3528 O O . ASP A 1 464 ? -29.649 -12.452 46.025 1.00 91.25 464 ASP A O 1
ATOM 3532 N N . ALA A 1 465 ? -29.426 -10.290 45.446 1.00 93.31 465 ALA A N 1
ATOM 3533 C CA . ALA A 1 465 ? -27.970 -10.290 45.562 1.00 93.31 465 ALA A CA 1
ATOM 3534 C C . ALA A 1 465 ? -27.481 -10.231 47.017 1.00 93.31 465 ALA A C 1
ATOM 3536 O O . ALA A 1 465 ? -26.296 -10.457 47.249 1.00 93.31 465 ALA A O 1
ATOM 3537 N N . LYS A 1 466 ? -28.367 -10.005 48.000 1.00 93.94 466 LYS A N 1
ATOM 3538 C CA . LYS A 1 466 ? -28.095 -10.043 49.452 1.00 93.94 466 LYS A CA 1
ATOM 3539 C C . LYS A 1 466 ? -27.087 -9.006 49.964 1.00 93.94 466 LYS A C 1
ATOM 3541 O O . LYS A 1 466 ? -26.360 -9.300 50.918 1.00 93.94 466 LYS A O 1
ATOM 3546 N N . PHE A 1 467 ? -26.960 -7.840 49.322 1.00 94.56 467 PHE A N 1
ATOM 3547 C CA . PHE A 1 467 ? -26.089 -6.777 49.846 1.00 94.56 467 PHE A CA 1
ATOM 3548 C C . PHE A 1 467 ? -26.531 -6.352 51.247 1.00 94.56 467 PHE A C 1
ATOM 3550 O O . PHE A 1 467 ? -27.718 -6.206 51.513 1.00 94.56 467 PHE A O 1
ATOM 3557 N N . THR A 1 468 ? -25.565 -6.157 52.139 1.00 92.81 468 THR A N 1
ATOM 3558 C CA . THR A 1 468 ? -25.803 -5.758 53.530 1.00 92.81 468 THR A CA 1
ATOM 3559 C C . THR A 1 468 ? -26.045 -4.255 53.650 1.00 92.81 468 THR A C 1
ATOM 3561 O O . THR A 1 468 ? -25.564 -3.477 52.822 1.00 92.81 468 THR A O 1
ATOM 3564 N N . VAL A 1 469 ? -26.718 -3.820 54.723 1.00 92.38 469 VAL A N 1
ATOM 3565 C CA . VAL A 1 469 ? -26.983 -2.390 54.984 1.00 92.38 469 VAL A CA 1
ATOM 3566 C C . VAL A 1 469 ? -25.693 -1.569 54.941 1.00 92.38 469 VAL A C 1
ATOM 3568 O O . VAL A 1 469 ? -25.643 -0.529 54.290 1.00 92.38 469 VAL A O 1
ATOM 3571 N N . HIS A 1 470 ? -24.620 -2.069 55.559 1.00 89.31 470 HIS A N 1
ATOM 3572 C CA . HIS A 1 470 ? -23.319 -1.401 55.587 1.00 89.31 470 HIS A CA 1
ATOM 3573 C C . HIS A 1 470 ? -22.714 -1.219 54.187 1.00 89.31 470 HIS A C 1
ATOM 3575 O O . HIS A 1 470 ? -22.161 -0.160 53.889 1.00 89.31 470 HIS A O 1
ATOM 3581 N N . GLU A 1 471 ? -22.822 -2.225 53.311 1.00 90.88 471 GLU A N 1
ATOM 3582 C CA . GLU A 1 471 ? -22.340 -2.130 51.927 1.00 90.88 471 GLU A CA 1
ATOM 3583 C C . GLU A 1 471 ? -23.130 -1.092 51.122 1.00 90.88 471 GLU A C 1
ATOM 3585 O O . GLU A 1 471 ? -22.532 -0.352 50.337 1.00 90.88 471 GLU A O 1
ATOM 3590 N N . VAL A 1 472 ? -24.448 -1.018 51.332 1.00 91.81 472 VAL A N 1
ATOM 3591 C CA . VAL A 1 472 ? -25.325 -0.058 50.649 1.00 91.81 472 VAL A CA 1
ATOM 3592 C C . VAL A 1 472 ? -25.072 1.360 51.154 1.00 91.81 472 VAL A C 1
ATOM 3594 O O . VAL A 1 472 ? -24.750 2.236 50.355 1.00 91.81 472 VAL A O 1
ATOM 3597 N N . VAL A 1 473 ? -25.115 1.585 52.472 1.00 88.25 473 VAL A N 1
ATOM 3598 C CA . VAL A 1 473 ? -24.876 2.900 53.097 1.00 88.25 473 VAL A CA 1
ATOM 3599 C C . VAL A 1 473 ? -23.519 3.460 52.693 1.00 88.25 473 VAL A C 1
ATOM 3601 O O . VAL A 1 473 ? -23.429 4.614 52.280 1.00 88.25 473 VAL A O 1
ATOM 3604 N N . LYS A 1 474 ? -22.464 2.640 52.733 1.00 86.69 474 LYS A N 1
ATOM 3605 C CA . LYS A 1 474 ? -21.123 3.063 52.317 1.00 86.69 474 LYS A CA 1
ATOM 3606 C C . LYS A 1 474 ? -21.059 3.460 50.840 1.00 86.69 474 LYS A C 1
ATOM 3608 O O . LYS A 1 474 ? -20.242 4.301 50.475 1.00 86.69 474 LYS A O 1
ATOM 3613 N N . ALA A 1 475 ? -21.868 2.833 49.989 1.00 85.75 475 ALA A N 1
ATOM 3614 C CA . ALA A 1 475 ? -21.869 3.095 48.556 1.00 85.75 475 ALA A CA 1
ATOM 3615 C C . ALA A 1 475 ? -22.722 4.310 48.161 1.00 85.75 475 ALA A C 1
ATOM 3617 O O . ALA A 1 475 ? -22.404 4.947 47.159 1.00 85.75 475 ALA A O 1
ATOM 3618 N N . THR A 1 476 ? -23.795 4.615 48.896 1.00 84.81 476 THR A N 1
ATOM 3619 C CA . THR A 1 476 ? -24.810 5.583 48.444 1.00 84.81 476 THR A CA 1
ATOM 3620 C C . THR A 1 476 ? -25.196 6.664 49.446 1.00 84.81 476 THR A C 1
ATOM 3622 O O . THR A 1 476 ? -25.801 7.653 49.041 1.00 84.81 476 THR A O 1
ATOM 3625 N N . GLY A 1 477 ? -24.904 6.490 50.738 1.00 84.19 477 GLY A N 1
ATOM 3626 C CA . GLY A 1 477 ? -25.371 7.395 51.791 1.00 84.19 477 GLY A CA 1
ATOM 3627 C C . GLY A 1 477 ? -26.897 7.431 51.946 1.00 84.19 477 GLY A C 1
ATOM 3628 O O . GLY A 1 477 ? -27.444 8.457 52.343 1.00 84.19 477 GLY A O 1
ATOM 3629 N N . TYR A 1 478 ? -27.602 6.352 51.585 1.00 89.88 478 TYR A N 1
ATOM 3630 C CA . TYR A 1 478 ? -29.064 6.296 51.679 1.00 89.88 478 TYR A CA 1
ATOM 3631 C C . TYR A 1 478 ? -29.579 6.579 53.093 1.00 89.88 478 TYR A C 1
ATOM 3633 O O . TYR A 1 478 ? -29.028 6.110 54.088 1.00 89.88 478 TYR A O 1
ATOM 3641 N N . SER A 1 479 ? -30.687 7.320 53.154 1.00 90.06 479 SER A N 1
ATOM 3642 C CA . SER A 1 479 ? -31.449 7.514 54.384 1.00 90.06 479 SER A CA 1
ATOM 3643 C C . SER A 1 479 ? -32.130 6.214 54.820 1.00 90.06 479 SER A C 1
ATOM 3645 O O . SER A 1 479 ? -32.377 5.326 54.000 1.00 90.06 479 SER A O 1
ATOM 3647 N N . ALA A 1 480 ? -32.513 6.131 56.098 1.00 88.88 480 ALA A N 1
ATOM 3648 C CA . ALA A 1 480 ? -33.281 5.004 56.634 1.00 88.88 480 ALA A CA 1
ATOM 3649 C C . ALA A 1 480 ? -34.547 4.700 55.810 1.00 88.88 480 ALA A C 1
ATOM 3651 O O . ALA A 1 480 ? -34.841 3.539 55.541 1.00 88.88 480 ALA A O 1
ATOM 3652 N N . PHE A 1 481 ? -35.245 5.740 55.335 1.00 90.00 481 PHE A N 1
ATOM 3653 C CA . PHE A 1 481 ? -36.412 5.593 54.460 1.00 90.00 481 PHE A CA 1
ATOM 3654 C C . PHE A 1 481 ? -36.057 4.859 53.159 1.00 90.00 481 PHE A C 1
ATOM 3656 O O . PHE A 1 481 ? -36.687 3.864 52.815 1.00 90.00 481 PHE A O 1
ATOM 3663 N N . LYS A 1 482 ? -34.997 5.293 52.463 1.00 90.62 482 LYS A N 1
ATOM 3664 C CA . LYS A 1 482 ? -34.562 4.671 51.202 1.00 90.62 482 LYS A CA 1
ATOM 3665 C C . LYS A 1 482 ? -34.072 3.235 51.387 1.00 90.62 482 LYS A C 1
ATOM 3667 O O . LYS A 1 482 ? -34.290 2.405 50.511 1.00 90.62 482 LYS A O 1
ATOM 3672 N N . LEU A 1 483 ? -33.421 2.933 52.509 1.00 91.81 483 LEU A N 1
ATOM 3673 C CA . LEU A 1 483 ? -32.984 1.571 52.834 1.00 91.81 483 LEU A CA 1
ATOM 3674 C C . LEU A 1 483 ? -34.171 0.647 53.141 1.00 91.81 483 LEU A C 1
ATOM 3676 O O . LEU A 1 483 ? -34.170 -0.506 52.715 1.00 91.81 483 LEU A O 1
ATOM 3680 N N . SER A 1 484 ? -35.197 1.167 53.816 1.00 89.81 484 SER A N 1
ATOM 3681 C CA . SER A 1 484 ? -36.455 0.452 54.041 1.00 89.81 484 SER A CA 1
ATOM 3682 C C . SER A 1 484 ? -37.185 0.174 52.719 1.00 89.81 484 SER A C 1
ATOM 3684 O O . SER A 1 484 ? -37.536 -0.972 52.444 1.00 89.81 484 SER A O 1
ATOM 3686 N N . GLU A 1 485 ? -37.292 1.165 51.821 1.00 90.31 485 GLU A N 1
ATOM 3687 C CA . GLU A 1 485 ? -37.837 0.963 50.464 1.00 90.31 485 GLU A CA 1
ATOM 3688 C C . GLU A 1 485 ? -37.046 -0.080 49.653 1.00 90.31 485 GLU A C 1
ATOM 3690 O O . GLU A 1 485 ? -37.624 -0.830 48.861 1.00 90.31 485 GLU A O 1
ATOM 3695 N N . ALA A 1 486 ? -35.726 -0.150 49.853 1.00 90.69 486 ALA A N 1
ATOM 3696 C CA . ALA A 1 486 ? -34.867 -1.153 49.227 1.00 90.69 486 ALA A CA 1
ATOM 3697 C C . ALA A 1 486 ? -35.088 -2.574 49.787 1.00 90.69 486 ALA A C 1
ATOM 3699 O O . ALA A 1 486 ? -34.675 -3.543 49.152 1.00 90.69 486 ALA A O 1
ATOM 3700 N N . GLY A 1 487 ? -35.778 -2.712 50.923 1.00 90.88 487 GLY A N 1
ATOM 3701 C CA . GLY A 1 487 ? -36.190 -3.991 51.500 1.00 90.88 487 GLY A CA 1
ATOM 3702 C C . GLY A 1 487 ? -35.417 -4.432 52.743 1.00 90.88 487 GLY A C 1
ATOM 3703 O O . GLY A 1 487 ? -35.546 -5.595 53.124 1.00 90.88 487 GLY A O 1
ATOM 3704 N N . PHE A 1 488 ? -34.627 -3.554 53.371 1.00 93.69 488 PHE A N 1
ATOM 3705 C CA . PHE A 1 488 ? -33.987 -3.861 54.654 1.00 93.69 488 PHE A CA 1
ATOM 3706 C C . PHE A 1 488 ? -34.982 -3.817 55.810 1.00 93.69 488 PHE A C 1
ATOM 3708 O O . PHE A 1 488 ? -35.843 -2.938 55.882 1.00 93.69 488 PHE A O 1
ATOM 3715 N N . LYS A 1 489 ? -34.830 -4.754 56.744 1.00 91.69 489 LYS A N 1
ATOM 3716 C CA . LYS A 1 489 ? -35.656 -4.834 57.945 1.00 91.69 489 LYS A CA 1
ATOM 3717 C C . LYS A 1 489 ? -35.194 -3.836 59.016 1.00 91.69 489 LYS A C 1
ATOM 3719 O O . LYS A 1 489 ? -34.003 -3.527 59.085 1.00 91.69 489 LYS A O 1
ATOM 3724 N N . PRO A 1 490 ? -36.090 -3.364 59.900 1.00 91.81 490 PRO A N 1
ATOM 3725 C CA . PRO A 1 490 ? -35.732 -2.446 60.985 1.00 91.81 490 PRO A CA 1
ATOM 3726 C C . PRO A 1 490 ? -34.580 -2.932 61.871 1.00 91.81 490 PRO A C 1
ATOM 3728 O O . PRO A 1 490 ? -33.694 -2.146 62.196 1.00 91.81 490 PRO A O 1
ATOM 3731 N N . SER A 1 491 ? -34.543 -4.221 62.214 1.00 91.25 491 SER A N 1
ATOM 3732 C CA . SER A 1 491 ? -33.449 -4.839 62.975 1.00 91.25 491 SER A CA 1
ATOM 3733 C C . SER A 1 491 ? -32.087 -4.701 62.282 1.00 91.25 491 SER A C 1
ATOM 3735 O O . SER A 1 491 ? -31.089 -4.391 62.933 1.00 91.25 491 SER A O 1
ATOM 3737 N N . GLU A 1 492 ? -32.043 -4.848 60.954 1.00 92.50 492 GLU A N 1
ATOM 3738 C CA . GLU A 1 492 ? -30.827 -4.667 60.153 1.00 92.50 492 GLU A CA 1
ATOM 3739 C C . GLU A 1 492 ? -30.384 -3.198 60.129 1.00 92.50 492 GLU A C 1
ATOM 3741 O O . GLU A 1 492 ? -29.189 -2.907 60.200 1.00 92.50 492 GLU A O 1
ATOM 3746 N N . LEU A 1 493 ? -31.339 -2.263 60.065 1.00 93.00 493 LEU A N 1
ATOM 3747 C CA . LEU A 1 493 ? -31.050 -0.828 60.109 1.00 93.00 493 LEU A CA 1
ATOM 3748 C C . LEU A 1 493 ? -30.544 -0.395 61.492 1.00 93.00 493 LEU A C 1
ATOM 3750 O O . LEU A 1 493 ? -29.566 0.348 61.572 1.00 93.00 493 LEU A O 1
ATOM 3754 N N . LYS A 1 494 ? -31.126 -0.912 62.581 1.00 90.50 494 LYS A N 1
ATOM 3755 C CA . LYS A 1 494 ? -30.609 -0.682 63.941 1.00 90.50 494 LYS A CA 1
ATOM 3756 C C . LYS A 1 494 ? -29.184 -1.201 64.092 1.00 90.50 494 LYS A C 1
ATOM 3758 O O . LYS A 1 494 ? -28.320 -0.480 64.585 1.00 90.50 494 LYS A O 1
ATOM 3763 N N . ALA A 1 495 ? -28.908 -2.414 63.609 1.00 88.50 495 ALA A N 1
ATOM 3764 C CA . ALA A 1 495 ? -27.561 -2.986 63.627 1.00 88.50 495 ALA A CA 1
ATOM 3765 C C . ALA A 1 495 ? -26.547 -2.169 62.800 1.00 88.50 495 ALA A C 1
ATOM 3767 O O . ALA A 1 495 ? -25.347 -2.238 63.060 1.00 88.50 495 ALA A O 1
ATOM 3768 N N . ALA A 1 496 ? -27.014 -1.382 61.826 1.00 88.88 496 ALA A N 1
ATOM 3769 C CA . ALA A 1 496 ? -26.200 -0.443 61.054 1.00 88.88 496 ALA A CA 1
ATOM 3770 C C . ALA A 1 496 ? -26.060 0.952 61.694 1.00 88.88 496 ALA A C 1
ATOM 3772 O O . ALA A 1 496 ? -25.454 1.838 61.091 1.00 88.88 496 ALA A O 1
ATOM 3773 N N . GLY A 1 497 ? -26.593 1.153 62.904 1.00 88.88 497 GLY A N 1
ATOM 3774 C CA . GLY A 1 497 ? -26.426 2.375 63.691 1.00 88.88 497 GLY A CA 1
ATOM 3775 C C . GLY A 1 497 ? -27.520 3.429 63.511 1.00 88.88 497 GLY A C 1
ATOM 3776 O O . GLY A 1 497 ? -27.350 4.543 64.001 1.00 88.88 497 GLY A O 1
ATOM 3777 N N . PHE A 1 498 ? -28.631 3.117 62.834 1.00 90.81 498 PHE A N 1
ATOM 3778 C CA . PHE A 1 498 ? -29.792 4.011 62.808 1.00 90.81 498 PHE A CA 1
ATOM 3779 C C . PHE A 1 498 ? -30.556 3.919 64.136 1.00 90.81 498 PHE A C 1
ATOM 3781 O O . PHE A 1 498 ? -31.015 2.843 64.520 1.00 90.81 498 PHE A O 1
ATOM 3788 N N . ASP A 1 499 ? -30.702 5.048 64.829 1.00 91.06 499 ASP A N 1
ATOM 3789 C CA . ASP A 1 499 ? -31.459 5.129 66.078 1.00 91.06 499 ASP A CA 1
ATOM 3790 C C . ASP A 1 499 ? -32.975 4.960 65.851 1.00 91.06 499 ASP A C 1
ATOM 3792 O O . ASP A 1 499 ? -33.497 5.175 64.750 1.00 91.06 499 ASP A O 1
ATOM 3796 N N . ALA A 1 500 ? -33.700 4.583 66.906 1.00 91.50 500 ALA A N 1
ATOM 3797 C CA . ALA A 1 500 ? -35.127 4.290 66.811 1.00 91.50 500 ALA A CA 1
ATOM 3798 C C . ALA A 1 500 ? -35.965 5.507 66.378 1.00 91.50 500 ALA A C 1
ATOM 3800 O O . ALA A 1 500 ? -36.904 5.334 65.604 1.00 91.50 500 ALA A O 1
ATOM 3801 N N . ASP A 1 501 ? -35.616 6.735 66.790 1.00 91.00 501 ASP A N 1
ATOM 3802 C CA . ASP A 1 501 ? -36.337 7.943 66.356 1.00 91.00 501 ASP A CA 1
ATOM 3803 C C . ASP A 1 501 ? -36.245 8.126 64.842 1.00 91.00 501 ASP A C 1
ATOM 3805 O O . ASP A 1 501 ? -37.240 8.432 64.176 1.00 91.00 501 ASP A O 1
ATOM 3809 N N . THR A 1 502 ? -35.051 7.927 64.286 1.00 92.12 502 THR A N 1
ATOM 3810 C CA . THR A 1 502 ? -34.805 7.985 62.846 1.00 92.12 502 THR A CA 1
ATOM 3811 C C . THR A 1 502 ? -35.620 6.922 62.108 1.00 92.12 502 THR A C 1
ATOM 3813 O O . THR A 1 502 ? -36.217 7.222 61.070 1.00 92.12 502 THR A O 1
ATOM 3816 N N . LEU A 1 503 ? -35.709 5.703 62.646 1.00 93.50 503 LEU A N 1
ATOM 3817 C CA . LEU A 1 503 ? -36.472 4.614 62.029 1.00 93.50 503 LEU A CA 1
ATOM 3818 C C . LEU A 1 503 ? -37.989 4.805 62.117 1.00 93.50 503 LEU A C 1
ATOM 3820 O O . LEU A 1 503 ? -38.684 4.483 61.152 1.00 93.50 503 LEU A O 1
ATOM 3824 N N . VAL A 1 504 ? -38.502 5.354 63.222 1.00 92.25 504 VAL A N 1
ATOM 3825 C CA . VAL A 1 504 ? -39.924 5.710 63.366 1.00 92.25 504 VAL A CA 1
ATOM 3826 C C . VAL A 1 504 ? -40.292 6.824 62.390 1.00 92.25 504 VAL A C 1
ATOM 3828 O O . VAL A 1 504 ? -41.268 6.699 61.654 1.00 92.25 504 VAL A O 1
ATOM 3831 N N . LYS A 1 505 ? -39.480 7.889 62.305 1.00 90.38 505 LYS A N 1
ATOM 3832 C CA . LYS A 1 505 ? -39.691 8.987 61.340 1.00 90.38 505 LYS A CA 1
ATOM 3833 C C . LYS A 1 505 ? -39.643 8.508 59.892 1.00 90.38 505 LYS A C 1
ATOM 3835 O O . LYS A 1 505 ? -40.377 9.022 59.054 1.00 90.38 505 LYS A O 1
ATOM 3840 N N . ALA A 1 506 ? -38.789 7.530 59.600 1.00 88.50 506 ALA A N 1
ATOM 3841 C CA . ALA A 1 506 ? -38.710 6.890 58.292 1.00 88.50 506 ALA A CA 1
ATOM 3842 C C . ALA A 1 506 ? -39.875 5.922 58.010 1.00 88.50 506 ALA A C 1
ATOM 3844 O O . ALA A 1 506 ? -39.934 5.369 56.917 1.00 88.50 506 ALA A O 1
ATOM 3845 N N . GLY A 1 507 ? -40.771 5.675 58.973 1.00 88.94 507 GLY A N 1
ATOM 3846 C CA . GLY A 1 507 ? -41.852 4.695 58.847 1.00 88.94 507 GLY A CA 1
ATOM 3847 C C . GLY A 1 507 ? -41.365 3.245 58.774 1.00 88.94 507 GLY A C 1
ATOM 3848 O O . GLY A 1 507 ? -42.128 2.368 58.383 1.00 88.94 507 GLY A O 1
ATOM 3849 N N . SER A 1 508 ? -40.099 2.991 59.123 1.00 90.25 508 SER A N 1
ATOM 3850 C CA . SER A 1 508 ? -39.505 1.657 59.086 1.00 90.25 508 SER A CA 1
ATOM 3851 C C . SER A 1 508 ? -39.767 0.894 60.382 1.00 90.25 508 SER A C 1
ATOM 3853 O O . SER A 1 508 ? -40.149 -0.267 60.322 1.00 90.25 508 SER A O 1
ATOM 3855 N N . LEU A 1 509 ? -39.571 1.526 61.546 1.00 93.81 509 LEU A N 1
ATOM 3856 C CA . LEU A 1 509 ? -39.899 0.930 62.845 1.00 93.81 509 LEU A CA 1
ATOM 3857 C C . LEU A 1 509 ? -41.368 1.216 63.179 1.00 93.81 509 LEU A C 1
ATOM 3859 O O . LEU A 1 509 ? -41.809 2.365 63.115 1.00 93.81 509 LEU A O 1
ATOM 3863 N N . TRP A 1 510 ? -42.129 0.184 63.548 1.00 94.12 510 TRP A N 1
ATOM 3864 C CA . TRP A 1 510 ? -43.548 0.337 63.868 1.00 94.12 510 TRP A CA 1
ATOM 3865 C C . TRP A 1 510 ? -43.732 1.102 65.186 1.00 94.12 510 TRP A C 1
ATOM 3867 O O . TRP A 1 510 ? -43.508 0.554 66.260 1.00 94.12 510 TRP A O 1
ATOM 3877 N N . ALA A 1 511 ? -44.140 2.369 65.102 1.00 94.44 511 ALA A N 1
ATOM 3878 C CA . ALA A 1 511 ? -44.599 3.176 66.237 1.00 94.44 511 ALA A CA 1
ATOM 3879 C C . ALA A 1 511 ? -45.671 4.202 65.800 1.00 94.44 511 ALA A C 1
ATOM 3881 O O . ALA A 1 511 ? -45.508 5.407 66.020 1.00 94.44 511 ALA A O 1
ATOM 3882 N N . PRO A 1 512 ? -46.746 3.769 65.112 1.00 93.94 512 PRO A N 1
ATOM 3883 C CA . PRO A 1 512 ? -47.749 4.692 64.594 1.00 93.94 512 PRO A CA 1
ATOM 3884 C C . PRO A 1 512 ? -48.417 5.484 65.732 1.00 93.94 512 PRO A C 1
ATOM 3886 O O . PRO A 1 512 ? -48.649 4.917 66.802 1.00 93.94 512 PRO A O 1
ATOM 3889 N N . PRO A 1 513 ? -48.785 6.761 65.515 1.00 94.88 513 PRO A N 1
ATOM 3890 C CA . PRO A 1 513 ? -49.459 7.547 66.540 1.00 94.88 513 PRO A CA 1
ATOM 3891 C C . PRO A 1 513 ? -50.772 6.906 67.006 1.00 94.88 513 PRO A C 1
ATOM 3893 O O . PRO A 1 513 ? -51.554 6.404 66.194 1.00 94.88 513 PRO A O 1
ATOM 3896 N N . GLY A 1 514 ? -51.041 6.964 68.306 1.00 95.25 514 GLY A N 1
ATOM 3897 C CA . GLY A 1 514 ? -52.277 6.517 68.934 1.00 95.25 514 GLY A CA 1
ATOM 3898 C C . GLY A 1 514 ? -52.208 5.141 69.583 1.00 95.25 514 GLY A C 1
ATOM 3899 O O . GLY A 1 514 ? -51.165 4.500 69.681 1.00 95.25 514 GLY A O 1
ATOM 3900 N N . VAL A 1 515 ? -53.377 4.699 70.044 1.00 96.06 515 VAL A N 1
ATOM 3901 C CA . VAL A 1 515 ? -53.591 3.350 70.573 1.00 96.06 515 VAL A CA 1
ATOM 3902 C C . VAL A 1 515 ? -54.111 2.445 69.459 1.00 96.06 515 VAL A C 1
ATOM 3904 O O . VAL A 1 515 ? -55.102 2.780 68.786 1.00 96.06 515 VAL A O 1
ATOM 3907 N N . HIS A 1 516 ? -53.458 1.296 69.303 1.00 96.25 516 HIS A N 1
ATOM 3908 C CA . HIS A 1 516 ? -53.713 0.313 68.254 1.00 96.25 516 HIS A CA 1
ATOM 3909 C C . HIS A 1 516 ? -54.103 -1.026 68.862 1.00 96.25 516 HIS A C 1
ATOM 3911 O O . HIS A 1 516 ? -53.510 -1.465 69.847 1.00 96.25 516 HIS A O 1
ATOM 3917 N N . ASN A 1 517 ? -55.092 -1.667 68.249 1.00 95.69 517 ASN A N 1
ATOM 3918 C CA . ASN A 1 517 ? -55.582 -2.973 68.663 1.00 95.69 517 ASN A CA 1
ATOM 3919 C C . ASN A 1 517 ? -55.157 -4.026 67.645 1.00 95.69 517 ASN A C 1
ATOM 3921 O O . ASN A 1 517 ? -54.913 -3.698 66.484 1.00 95.69 517 ASN A O 1
ATOM 3925 N N . ASP A 1 518 ? -55.083 -5.273 68.099 1.00 94.69 518 ASP A N 1
ATOM 3926 C CA . ASP A 1 518 ? -54.799 -6.447 67.272 1.00 94.69 518 ASP A CA 1
ATOM 3927 C C . ASP A 1 518 ? -53.528 -6.299 66.409 1.00 94.69 518 ASP A C 1
ATOM 3929 O O . ASP A 1 518 ? -53.497 -6.615 65.220 1.00 94.69 518 ASP A O 1
ATOM 3933 N N . VAL A 1 519 ? -52.453 -5.809 67.030 1.00 95.50 519 VAL A N 1
ATOM 3934 C CA . VAL A 1 519 ? -51.162 -5.541 66.386 1.00 95.50 519 VAL A CA 1
ATOM 3935 C C . VAL A 1 519 ? -50.377 -6.850 66.236 1.00 95.50 519 VAL A C 1
ATOM 3937 O O . VAL A 1 519 ? -50.021 -7.457 67.248 1.00 95.50 519 VAL A O 1
ATOM 3940 N N . PRO A 1 520 ? -50.070 -7.318 65.013 1.00 95.56 520 PRO A N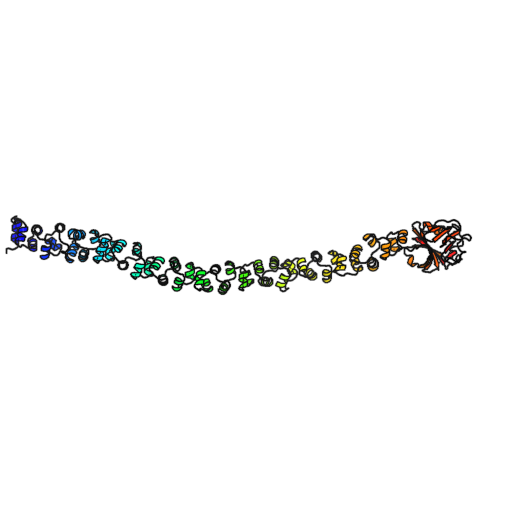 1
ATOM 3941 C CA . PRO A 1 520 ? -49.294 -8.542 64.818 1.00 95.56 520 PRO A CA 1
ATOM 3942 C C . PRO A 1 520 ? -47.857 -8.376 65.311 1.00 95.56 520 PRO A C 1
ATOM 3944 O O . PRO A 1 520 ? -47.208 -7.392 64.972 1.00 95.56 520 PRO A O 1
ATOM 3947 N N . GLU A 1 521 ? -47.300 -9.360 66.015 1.00 91.19 521 GLU A N 1
ATOM 3948 C CA . GLU A 1 521 ? -45.914 -9.288 66.506 1.00 91.19 521 GLU A CA 1
ATOM 3949 C C . GLU A 1 521 ? -44.871 -9.187 65.387 1.00 91.19 521 GLU A C 1
ATOM 3951 O O . GLU A 1 521 ? -43.770 -8.696 65.607 1.00 91.19 521 GLU A O 1
ATOM 3956 N N . THR A 1 522 ? -45.219 -9.571 64.156 1.00 90.50 522 THR A N 1
ATOM 3957 C CA . THR A 1 522 ? -44.335 -9.440 62.988 1.00 90.50 522 THR A CA 1
ATOM 3958 C C . THR A 1 522 ? -43.937 -7.995 62.680 1.00 90.50 522 THR A C 1
ATOM 3960 O O . THR A 1 522 ? -42.933 -7.782 62.008 1.00 90.50 522 THR A O 1
ATOM 3963 N N . VAL A 1 523 ? -44.707 -6.999 63.139 1.00 92.00 523 VAL A N 1
ATOM 3964 C CA . VAL A 1 523 ? -44.364 -5.572 62.975 1.00 92.00 523 VAL A CA 1
ATOM 3965 C C . VAL A 1 523 ? -43.372 -5.076 64.029 1.00 92.00 523 VAL A C 1
ATOM 3967 O O . VAL A 1 523 ? -42.871 -3.961 63.918 1.00 92.00 523 VAL A O 1
ATOM 3970 N N . LEU A 1 524 ? -43.073 -5.900 65.039 1.00 93.12 524 LEU A N 1
ATOM 3971 C CA . LEU A 1 524 ? -42.150 -5.579 66.125 1.00 93.12 524 LEU A CA 1
ATOM 3972 C C . LEU A 1 524 ? -40.687 -5.883 65.765 1.00 93.12 524 LEU A C 1
ATOM 3974 O O . LEU A 1 524 ? -39.825 -5.855 66.638 1.00 93.12 524 LEU A O 1
ATOM 3978 N N . ASP A 1 525 ? -40.370 -6.158 64.496 1.00 92.75 525 ASP A N 1
ATOM 3979 C CA . ASP A 1 525 ? -38.974 -6.230 64.059 1.00 92.75 525 ASP A CA 1
ATOM 3980 C C . ASP A 1 525 ? -38.260 -4.906 64.390 1.00 92.75 525 ASP A C 1
ATOM 3982 O O . ASP A 1 525 ? -38.774 -3.825 64.105 1.00 92.75 525 ASP A O 1
ATOM 3986 N N . GLY A 1 526 ? -37.101 -4.991 65.046 1.00 91.81 526 GLY A N 1
ATOM 3987 C CA . GLY A 1 526 ? -36.374 -3.835 65.584 1.00 91.81 526 GLY A CA 1
ATOM 3988 C C . GLY A 1 526 ? -36.731 -3.453 67.029 1.00 91.81 526 GLY A C 1
ATOM 3989 O O . GLY A 1 526 ? -35.999 -2.665 67.630 1.00 91.81 526 GLY A O 1
ATOM 3990 N N . TRP A 1 527 ? -37.776 -4.039 67.615 1.00 94.50 527 TRP A N 1
ATOM 3991 C CA . TRP A 1 527 ? -38.080 -3.934 69.043 1.00 94.50 527 TRP A CA 1
ATOM 3992 C C . TRP A 1 527 ? -37.487 -5.106 69.831 1.00 94.50 527 TRP A C 1
ATOM 3994 O O . TRP A 1 527 ? -37.428 -6.238 69.354 1.00 94.50 527 TRP A O 1
ATOM 4004 N N . GLU A 1 528 ? -37.088 -4.840 71.070 1.00 94.25 528 GLU A N 1
ATOM 4005 C CA . GLU A 1 528 ? -36.591 -5.831 72.022 1.00 94.25 528 GLU A CA 1
ATOM 4006 C C . GLU A 1 528 ? -37.587 -5.991 73.173 1.00 94.25 528 GLU A C 1
ATOM 4008 O O . GLU A 1 528 ? -38.094 -5.010 73.722 1.00 94.25 528 GLU A O 1
ATOM 4013 N N . LEU A 1 529 ? -37.900 -7.237 73.533 1.00 94.38 529 LEU A N 1
ATOM 4014 C CA . LEU A 1 529 ? -38.796 -7.533 74.646 1.00 94.38 529 LEU A CA 1
ATOM 4015 C C . LEU A 1 529 ? -38.045 -7.298 75.959 1.00 94.38 529 LEU A C 1
ATOM 4017 O O . LEU A 1 529 ? -37.123 -8.039 76.288 1.00 94.38 529 LEU A O 1
ATOM 4021 N N . HIS A 1 530 ? -38.456 -6.286 76.721 1.00 95.00 530 HIS A N 1
ATOM 4022 C CA . HIS A 1 530 ? -37.913 -6.018 78.055 1.00 95.00 530 HIS A CA 1
ATOM 4023 C C . HIS A 1 530 ? -38.498 -6.966 79.095 1.00 95.00 530 HIS A C 1
ATOM 4025 O O . HIS A 1 530 ? -37.795 -7.509 79.943 1.00 95.00 530 HIS A O 1
ATOM 4031 N N . ARG A 1 531 ? -39.824 -7.116 79.060 1.00 93.50 531 ARG A N 1
ATOM 4032 C CA . ARG A 1 531 ? -40.569 -7.828 80.094 1.00 93.50 531 ARG A CA 1
ATOM 4033 C C . ARG A 1 531 ? -41.852 -8.421 79.544 1.00 93.50 531 ARG A C 1
ATOM 4035 O O . ARG A 1 531 ? -42.571 -7.771 78.782 1.00 93.50 531 ARG A O 1
ATOM 4042 N N . LEU A 1 532 ? -42.139 -9.628 80.013 1.00 94.25 532 LEU A N 1
ATOM 4043 C CA . LEU A 1 532 ? -43.355 -10.371 79.746 1.00 94.25 532 LEU A CA 1
ATOM 4044 C C . LEU A 1 532 ? -43.808 -11.039 81.042 1.00 94.25 532 LEU A C 1
ATOM 4046 O O . LEU A 1 532 ? -43.226 -12.036 81.458 1.00 94.25 532 LEU A O 1
ATOM 4050 N N . ASP A 1 533 ? -44.843 -10.481 81.655 1.00 93.38 533 ASP A N 1
ATOM 4051 C CA . ASP A 1 533 ? -45.380 -10.985 82.918 1.00 93.38 533 ASP A CA 1
ATOM 4052 C C . ASP A 1 533 ? -46.868 -11.307 82.758 1.00 93.38 533 ASP A C 1
ATOM 4054 O O . ASP A 1 533 ? -47.572 -10.544 82.088 1.00 93.38 533 ASP A O 1
ATOM 4058 N N . PRO A 1 534 ? -47.399 -12.356 83.406 1.00 93.25 534 PRO A N 1
ATOM 4059 C CA . PRO A 1 534 ? -48.840 -12.546 83.477 1.00 93.25 534 PRO A CA 1
ATOM 4060 C C . PRO A 1 534 ? -49.508 -11.371 84.212 1.00 93.25 534 PRO A C 1
ATOM 4062 O O . PRO A 1 534 ? -48.875 -10.634 84.978 1.00 93.25 534 PRO A O 1
ATOM 4065 N N . TYR A 1 535 ? -50.787 -11.130 83.937 1.00 93.12 535 TYR A N 1
ATOM 4066 C CA . TYR A 1 535 ? -51.516 -9.989 84.491 1.00 93.12 535 TYR A CA 1
ATOM 4067 C C . TYR A 1 535 ? -51.679 -10.067 86.020 1.00 93.12 535 TYR A C 1
ATOM 4069 O O . TYR A 1 535 ? -51.701 -9.023 86.673 1.00 93.12 535 TYR A O 1
ATOM 4077 N N . ASP A 1 536 ? -51.704 -11.266 86.598 1.00 91.19 536 ASP A N 1
ATOM 4078 C CA . ASP A 1 536 ? -51.719 -11.501 88.048 1.00 91.19 536 ASP A CA 1
ATOM 4079 C C . ASP A 1 536 ? -50.391 -11.164 88.763 1.00 91.19 536 ASP A C 1
ATOM 4081 O O . ASP A 1 536 ? -50.382 -10.887 89.965 1.00 91.19 536 ASP A O 1
ATOM 4085 N N . HIS A 1 537 ? -49.268 -11.101 88.040 1.00 91.62 537 HIS A N 1
ATOM 4086 C CA . HIS A 1 537 ? -47.973 -10.713 88.597 1.00 91.62 537 HIS A CA 1
ATOM 4087 C C . HIS A 1 537 ? -47.998 -9.245 89.040 1.00 91.62 537 HIS A C 1
ATOM 4089 O O . HIS A 1 537 ? -48.329 -8.364 88.246 1.00 91.62 537 HIS A O 1
ATOM 4095 N N . ALA A 1 538 ? -47.603 -8.940 90.277 1.00 90.38 538 ALA A N 1
ATOM 4096 C CA . ALA A 1 538 ? -47.547 -7.561 90.767 1.00 90.38 538 ALA A CA 1
ATOM 4097 C C . ALA A 1 538 ? -46.607 -6.687 89.910 1.00 90.38 538 ALA A C 1
ATOM 4099 O O . ALA A 1 538 ? -45.527 -7.123 89.518 1.00 90.38 538 ALA A O 1
ATOM 4100 N N . THR A 1 539 ? -47.009 -5.446 89.620 1.00 90.56 539 THR A N 1
ATOM 4101 C CA . THR A 1 539 ? -46.155 -4.472 88.916 1.00 90.56 539 THR A CA 1
ATOM 4102 C C . THR A 1 539 ? -45.696 -3.403 89.898 1.00 90.56 539 THR A C 1
ATOM 4104 O O . THR A 1 539 ? -46.501 -2.839 90.638 1.00 90.56 539 THR A O 1
ATOM 4107 N N . SER A 1 540 ? -44.413 -3.075 89.889 1.00 90.62 540 SER A N 1
ATOM 4108 C CA . SER A 1 540 ? -43.828 -2.008 90.695 1.00 90.62 540 SER A CA 1
ATOM 4109 C C . SER A 1 540 ? -43.252 -0.893 89.831 1.00 90.62 540 SER A C 1
ATOM 4111 O O . SER A 1 540 ? -42.946 -1.062 88.652 1.00 90.62 540 SER A O 1
ATOM 4113 N N . ASP A 1 541 ? -43.035 0.269 90.432 1.00 88.06 541 ASP A N 1
ATOM 4114 C CA . ASP A 1 541 ? -42.370 1.387 89.770 1.00 88.06 541 ASP A CA 1
ATOM 4115 C C . ASP A 1 541 ? -40.928 1.029 89.346 1.00 88.06 541 ASP A C 1
ATOM 4117 O O . ASP A 1 541 ? -40.430 1.516 88.329 1.00 88.06 541 ASP A O 1
ATOM 4121 N N . LYS A 1 542 ? -40.274 0.107 90.073 1.00 88.75 542 LYS A N 1
ATOM 4122 C CA . LYS A 1 542 ? -38.950 -0.436 89.718 1.00 88.75 542 LYS A CA 1
ATOM 4123 C C . LYS A 1 542 ? -38.986 -1.209 88.404 1.00 88.75 542 LYS A C 1
ATOM 4125 O O . LYS A 1 542 ? -38.026 -1.148 87.638 1.00 88.75 542 LYS A O 1
ATOM 4130 N N . ASP A 1 543 ? -40.096 -1.882 88.122 1.00 90.19 543 ASP A N 1
ATOM 4131 C CA . ASP A 1 543 ? -40.268 -2.659 86.899 1.00 90.19 543 ASP A CA 1
ATOM 4132 C C . ASP A 1 543 ? -40.285 -1.761 85.661 1.00 90.19 543 ASP A C 1
ATOM 4134 O O . ASP A 1 543 ? -39.716 -2.117 84.630 1.00 90.19 543 ASP A O 1
ATOM 4138 N N . LEU A 1 544 ? -40.832 -0.553 85.789 1.00 91.62 544 LEU A N 1
ATOM 4139 C CA . LEU A 1 544 ? -40.831 0.455 84.729 1.00 91.62 544 LEU A CA 1
ATOM 4140 C C . LEU A 1 544 ? -39.484 1.177 84.604 1.00 91.62 544 LEU A C 1
ATOM 4142 O O . LEU A 1 544 ? -39.025 1.439 83.498 1.00 91.62 544 LEU A O 1
ATOM 4146 N N . ILE A 1 545 ? -38.821 1.489 85.723 1.00 90.50 545 ILE A N 1
ATOM 4147 C CA . ILE A 1 545 ? -37.504 2.154 85.695 1.00 90.50 545 ILE A CA 1
ATOM 4148 C C . ILE A 1 545 ? -36.416 1.213 85.159 1.00 90.50 545 ILE A C 1
ATOM 4150 O O . ILE A 1 545 ? -35.449 1.686 84.572 1.00 90.50 545 ILE A O 1
ATOM 4154 N N . SER A 1 546 ? -36.592 -0.106 85.306 1.00 93.38 546 SER A N 1
ATOM 4155 C CA . SER A 1 546 ? -35.663 -1.107 84.767 1.00 93.38 546 SER A CA 1
ATOM 4156 C C . SER A 1 546 ? -35.567 -1.123 83.237 1.00 93.38 546 SER A C 1
ATOM 4158 O O . SER A 1 546 ? -34.649 -1.745 82.712 1.00 93.38 546 SER A O 1
ATOM 4160 N N . ILE A 1 547 ? -36.484 -0.450 82.524 1.00 94.38 547 ILE A N 1
ATOM 4161 C CA . ILE A 1 547 ? -36.404 -0.290 81.068 1.00 94.38 547 ILE A CA 1
ATOM 4162 C C . ILE A 1 547 ? -35.074 0.396 80.721 1.00 94.38 547 ILE A C 1
ATOM 4164 O O . ILE A 1 547 ? -34.817 1.482 81.262 1.00 94.38 547 ILE A O 1
ATOM 4168 N N . PRO A 1 548 ? -34.259 -0.174 79.811 1.00 93.94 548 PRO A N 1
ATOM 4169 C CA . PRO A 1 548 ? -32.900 0.294 79.562 1.00 93.94 548 PRO A CA 1
ATOM 4170 C C . PRO A 1 548 ? -32.822 1.800 79.303 1.00 93.94 548 PRO A C 1
ATOM 4172 O O . PRO A 1 548 ? -33.624 2.353 78.546 1.00 93.94 548 PRO A O 1
ATOM 4175 N N . GLU A 1 549 ? -31.872 2.480 79.948 1.00 91.12 549 GLU A N 1
ATOM 4176 C CA . GLU A 1 549 ? -31.738 3.944 79.876 1.00 91.12 549 GLU A CA 1
ATOM 4177 C C . GLU A 1 549 ? -31.424 4.439 78.462 1.00 91.12 549 GLU A C 1
ATOM 4179 O O . GLU A 1 549 ? -31.846 5.530 78.092 1.00 91.12 549 GLU A O 1
ATOM 4184 N N . GLN A 1 550 ? -30.750 3.609 77.665 1.00 87.81 550 GLN A N 1
ATOM 4185 C CA . GLN A 1 550 ? -30.408 3.874 76.272 1.00 87.81 550 GLN A CA 1
ATOM 4186 C C . GLN A 1 550 ? -31.572 3.697 75.285 1.00 87.81 550 GLN A C 1
ATOM 4188 O O . GLN A 1 550 ? -31.384 3.946 74.099 1.00 87.81 550 GLN A O 1
ATOM 4193 N N . SER A 1 551 ? -32.746 3.234 75.727 1.00 91.88 551 SER A N 1
ATOM 4194 C CA . SER A 1 551 ? -33.895 3.080 74.827 1.00 91.88 551 SER A CA 1
ATOM 4195 C C . SER A 1 551 ? -34.544 4.427 74.515 1.00 91.88 551 SER A C 1
ATOM 4197 O O . SER A 1 551 ? -34.781 5.251 75.402 1.00 91.88 551 SER A O 1
ATOM 4199 N N . HIS A 1 552 ? -34.835 4.659 73.239 1.00 93.06 552 HIS A N 1
ATOM 4200 C CA . HIS A 1 552 ? -35.458 5.901 72.783 1.00 93.06 552 HIS A CA 1
ATOM 4201 C C . HIS A 1 552 ? -36.978 5.778 72.820 1.00 93.06 552 HIS A C 1
ATOM 4203 O O . HIS A 1 552 ? -37.671 6.721 73.204 1.00 93.06 552 HIS A O 1
ATOM 4209 N N . TRP A 1 553 ? -37.495 4.597 72.475 1.00 96.00 553 TRP A N 1
ATOM 4210 C CA . TRP A 1 553 ? -38.922 4.313 72.394 1.00 96.00 553 TRP A CA 1
ATOM 4211 C C . TRP A 1 553 ? -39.311 3.143 73.286 1.00 96.00 553 TRP A C 1
ATOM 4213 O O . TRP A 1 553 ? -38.560 2.182 73.444 1.00 96.00 553 TRP A O 1
ATOM 4223 N N . VAL A 1 554 ? -40.515 3.222 73.848 1.00 96.62 554 VAL A N 1
ATOM 4224 C CA . VAL A 1 554 ? -41.124 2.156 74.643 1.00 96.62 554 VAL A CA 1
ATOM 4225 C C . VAL A 1 554 ? -42.506 1.865 74.088 1.00 96.62 554 VAL A C 1
ATOM 4227 O O . VAL A 1 554 ? -43.294 2.780 73.846 1.00 96.62 554 VAL A O 1
ATOM 4230 N N . LEU A 1 555 ? -42.794 0.581 73.915 1.00 97.44 555 LEU A N 1
ATOM 4231 C CA . LEU A 1 555 ? -44.101 0.069 73.546 1.00 97.44 555 LEU A CA 1
ATOM 4232 C C . LEU A 1 555 ? -44.654 -0.726 74.721 1.00 97.44 555 LEU A C 1
ATOM 4234 O O . LEU A 1 555 ? -44.051 -1.688 75.198 1.00 97.44 555 LEU A O 1
ATOM 4238 N N . ILE A 1 556 ? -45.821 -0.297 75.187 1.00 97.62 556 ILE A N 1
ATOM 4239 C CA . ILE A 1 556 ? -46.569 -0.959 76.248 1.00 97.62 556 ILE A CA 1
ATOM 4240 C C . ILE A 1 556 ? -47.749 -1.660 75.604 1.00 97.62 556 ILE A C 1
ATOM 4242 O O . ILE A 1 556 ? -48.478 -1.058 74.813 1.00 97.62 556 ILE A O 1
ATOM 4246 N N . ALA A 1 557 ? -47.933 -2.932 75.937 1.00 97.12 557 ALA A N 1
ATOM 4247 C CA . ALA A 1 557 ? -48.991 -3.723 75.345 1.00 97.12 557 ALA A CA 1
ATOM 4248 C C . ALA A 1 557 ? -49.548 -4.787 76.283 1.00 97.12 557 ALA A C 1
ATOM 4250 O O . ALA A 1 557 ? -48.927 -5.183 77.269 1.00 97.12 557 ALA A O 1
ATOM 4251 N N . ALA A 1 558 ? -50.727 -5.272 75.924 1.00 95.81 558 ALA A N 1
ATOM 4252 C CA . ALA A 1 558 ? -51.324 -6.467 76.485 1.00 95.81 558 ALA A CA 1
ATOM 4253 C C . ALA A 1 558 ? -51.547 -7.484 75.374 1.00 95.81 558 ALA A C 1
ATOM 4255 O O . ALA A 1 558 ? -51.996 -7.118 74.286 1.00 95.81 558 ALA A O 1
ATOM 4256 N N . ARG A 1 559 ? -51.311 -8.763 75.652 1.00 95.00 559 ARG A N 1
ATOM 4257 C CA . ARG A 1 559 ? -51.681 -9.854 74.745 1.00 95.00 559 ARG A CA 1
ATOM 4258 C C . ARG A 1 559 ? -52.288 -11.011 75.519 1.00 95.00 559 ARG A C 1
ATOM 4260 O O . ARG A 1 559 ? -52.056 -11.155 76.716 1.00 95.00 559 ARG A O 1
ATOM 4267 N N . LYS A 1 560 ? -53.052 -11.855 74.830 1.00 94.19 560 LYS A N 1
ATOM 4268 C CA . LYS A 1 560 ? -53.396 -13.175 75.367 1.00 94.19 560 LYS A CA 1
ATOM 4269 C C . LYS A 1 560 ? -52.151 -14.053 75.348 1.00 94.19 560 LYS A C 1
ATOM 4271 O O . LYS A 1 560 ? -51.376 -13.994 74.393 1.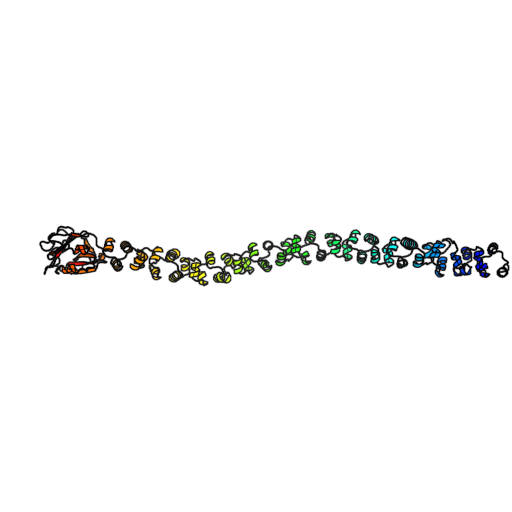00 94.19 560 LYS A O 1
ATOM 4276 N N . LYS A 1 561 ? -51.987 -14.886 76.368 1.00 92.44 561 LYS A N 1
ATOM 4277 C CA . LYS A 1 561 ? -50.884 -15.843 76.464 1.00 92.44 561 LYS A CA 1
ATOM 4278 C C . LYS A 1 561 ? -50.800 -16.696 75.196 1.00 92.44 561 LYS A C 1
ATOM 4280 O O . LYS A 1 561 ? -51.817 -17.200 74.720 1.00 92.44 561 LYS A O 1
ATOM 4285 N N . ASN A 1 562 ? -49.592 -16.840 74.652 1.00 88.94 562 ASN A N 1
ATOM 4286 C CA . ASN A 1 562 ? -49.291 -17.537 73.389 1.00 88.94 562 ASN A CA 1
ATOM 4287 C C . ASN A 1 562 ? -49.912 -16.931 72.108 1.00 88.94 562 ASN A C 1
ATOM 4289 O O . ASN A 1 562 ? -49.867 -17.567 71.055 1.00 88.94 562 ASN A O 1
ATOM 4293 N N . SER A 1 563 ? -50.484 -15.724 72.159 1.00 93.75 563 SER A N 1
ATOM 4294 C CA . SER A 1 563 ? -50.942 -15.003 70.964 1.00 93.75 563 SER A CA 1
ATOM 4295 C C . SER A 1 563 ? -49.763 -14.359 70.238 1.00 93.75 563 SER A C 1
ATOM 4297 O O . SER A 1 563 ? -48.959 -13.687 70.871 1.00 93.75 563 SER A O 1
ATOM 4299 N N . SER A 1 564 ? -49.713 -14.468 68.907 1.00 93.19 564 SER A N 1
ATOM 4300 C CA . SER A 1 564 ? -48.782 -13.715 68.045 1.00 93.19 564 SER A CA 1
ATOM 4301 C C . SER A 1 564 ? -49.283 -12.302 67.709 1.00 93.19 564 SER A C 1
ATOM 4303 O O . SER A 1 564 ? -48.850 -11.682 66.734 1.00 93.19 564 SER A O 1
ATOM 4305 N N . THR A 1 565 ? -50.266 -11.820 68.463 1.00 95.62 565 THR A N 1
ATOM 4306 C CA . THR A 1 565 ? -50.952 -10.548 68.255 1.00 95.62 565 THR A CA 1
ATOM 4307 C C . THR A 1 565 ? -51.127 -9.860 69.602 1.00 95.62 565 THR A C 1
ATOM 4309 O O . THR A 1 565 ? -51.709 -10.438 70.528 1.00 95.62 565 THR A O 1
ATOM 4312 N N . LEU A 1 566 ? -50.647 -8.621 69.694 1.00 96.00 566 LEU A N 1
ATOM 4313 C CA . LEU A 1 566 ? -50.873 -7.727 70.819 1.00 96.00 566 LEU A CA 1
ATOM 4314 C C . LEU A 1 566 ? -52.304 -7.192 70.741 1.00 96.00 566 LEU A C 1
ATOM 4316 O O . LEU A 1 566 ? -52.688 -6.561 69.760 1.00 96.00 566 LEU A O 1
ATOM 4320 N N . HIS A 1 567 ? -53.098 -7.446 71.775 1.00 95.94 567 HIS A N 1
ATOM 4321 C CA . HIS A 1 567 ? -54.511 -7.080 71.808 1.00 95.94 567 HIS A CA 1
ATOM 4322 C C . HIS A 1 567 ? -54.715 -5.564 71.837 1.00 95.94 567 HIS A C 1
ATOM 4324 O O . HIS A 1 567 ? -55.553 -5.041 71.111 1.00 95.94 567 HIS A O 1
ATOM 4330 N N . VAL A 1 568 ? -53.924 -4.864 72.650 1.00 95.75 568 VAL A N 1
ATOM 4331 C CA . VAL A 1 568 ? -53.871 -3.401 72.692 1.00 95.75 568 VAL A CA 1
ATOM 4332 C C . VAL A 1 568 ? -52.429 -2.979 72.931 1.00 95.75 568 VAL A C 1
ATOM 4334 O O . VAL A 1 568 ? -51.753 -3.542 73.795 1.00 95.75 568 VAL A O 1
ATOM 4337 N N . ALA A 1 569 ? -51.951 -2.008 72.162 1.00 97.31 569 ALA A N 1
ATOM 4338 C CA . ALA A 1 569 ? -50.594 -1.496 72.243 1.00 97.31 569 ALA A CA 1
ATOM 4339 C C . ALA A 1 569 ? -50.557 0.010 71.969 1.00 97.31 569 ALA A C 1
ATOM 4341 O O . ALA A 1 569 ? -51.318 0.540 71.155 1.00 97.31 569 ALA A O 1
ATOM 4342 N N . ALA A 1 570 ? -49.628 0.692 72.625 1.00 97.38 570 ALA A N 1
ATOM 4343 C CA . ALA A 1 570 ? -49.233 2.049 72.286 1.00 97.38 570 ALA A CA 1
ATOM 4344 C C . ALA A 1 570 ? -47.718 2.173 72.435 1.00 97.38 570 ALA A C 1
ATOM 4346 O O . ALA A 1 570 ? -47.118 1.542 73.309 1.00 97.38 570 ALA A O 1
ATOM 4347 N N . ALA A 1 571 ? -47.107 2.987 71.581 1.00 97.31 571 ALA A N 1
ATOM 4348 C CA . ALA A 1 571 ? -45.681 3.270 71.609 1.00 97.31 571 ALA A CA 1
ATOM 4349 C C . ALA A 1 571 ? -45.461 4.778 71.700 1.00 97.31 571 ALA A C 1
ATOM 4351 O O . ALA A 1 571 ? -46.132 5.543 71.010 1.00 97.31 571 ALA A O 1
ATOM 4352 N N . ALA A 1 572 ? -44.526 5.206 72.538 1.00 96.94 572 ALA A N 1
ATOM 4353 C CA . ALA A 1 572 ? -44.120 6.603 72.653 1.00 96.94 572 ALA A CA 1
ATOM 4354 C C . ALA A 1 572 ? -42.644 6.691 73.076 1.00 96.94 572 ALA A C 1
ATOM 4356 O O . ALA A 1 572 ? -42.072 5.686 73.520 1.00 96.94 572 ALA A O 1
ATOM 4357 N N . PRO A 1 573 ? -42.006 7.871 72.960 1.00 96.06 573 PRO A N 1
ATOM 4358 C CA . PRO A 1 573 ? -40.662 8.069 73.481 1.00 96.06 573 PRO A CA 1
ATOM 4359 C C . PRO A 1 573 ? -40.577 7.664 74.956 1.00 96.06 573 PRO A C 1
ATOM 4361 O O . PRO A 1 573 ? -41.465 7.991 75.750 1.00 96.06 573 PRO A O 1
ATOM 4364 N N . ARG A 1 574 ? -39.495 6.983 75.348 1.00 95.38 574 ARG A N 1
ATOM 4365 C CA . ARG A 1 574 ? -39.274 6.485 76.719 1.00 95.38 574 ARG A CA 1
ATOM 4366 C C . ARG A 1 574 ? -39.483 7.578 77.767 1.00 95.38 574 ARG A C 1
ATOM 4368 O O . ARG A 1 574 ? -40.076 7.335 78.817 1.00 95.38 574 ARG A O 1
ATOM 4375 N N . SER A 1 575 ? -38.991 8.783 77.476 1.00 94.56 575 SER A N 1
ATOM 4376 C CA . SER A 1 575 ? -39.109 9.954 78.347 1.00 94.56 575 SER A CA 1
ATOM 4377 C C . SER A 1 575 ? -40.566 10.318 78.643 1.00 94.56 575 SER A C 1
ATOM 4379 O O . SER A 1 575 ? -40.886 10.639 79.786 1.00 94.56 575 SER A O 1
ATOM 4381 N N . ALA A 1 576 ? -41.458 10.202 77.658 1.00 95.19 576 ALA A N 1
ATOM 4382 C CA . ALA A 1 576 ? -42.887 10.420 77.839 1.00 95.19 576 ALA A CA 1
ATOM 4383 C C . ALA A 1 576 ? -43.529 9.263 78.616 1.00 95.19 576 ALA A C 1
ATOM 4385 O O . ALA A 1 576 ? -44.114 9.486 79.673 1.00 95.19 576 ALA A O 1
ATOM 4386 N N . VAL A 1 577 ? -43.323 8.012 78.185 1.00 96.25 577 VAL A N 1
ATOM 4387 C CA . VAL A 1 577 ? -43.915 6.829 78.845 1.00 96.25 577 VAL A CA 1
ATOM 4388 C C . VAL A 1 577 ? -43.586 6.784 80.342 1.00 96.25 577 VAL A C 1
ATOM 4390 O O . VAL A 1 577 ? -44.441 6.469 81.166 1.00 96.25 577 VAL A O 1
ATOM 4393 N N . LEU A 1 578 ? -42.360 7.149 80.723 1.00 95.38 578 LEU A N 1
ATOM 4394 C CA . LEU A 1 578 ? -41.911 7.132 82.115 1.00 95.38 578 LEU A CA 1
ATOM 4395 C C . LEU A 1 578 ? -42.187 8.429 82.891 1.00 95.38 578 LEU A C 1
ATOM 4397 O O . LEU A 1 578 ? -41.817 8.509 84.067 1.00 95.38 578 LEU A O 1
ATOM 4401 N N . THR A 1 579 ? -42.841 9.427 82.295 1.00 96.25 579 THR A N 1
ATOM 4402 C CA . THR A 1 579 ? -43.178 10.684 82.977 1.00 96.25 579 THR A CA 1
ATOM 4403 C C . THR A 1 579 ? -44.186 10.438 84.098 1.00 96.25 579 THR A C 1
ATOM 4405 O O . THR A 1 579 ? -45.276 9.910 83.879 1.00 96.25 579 THR A O 1
ATOM 4408 N N . LYS A 1 580 ? -43.826 10.842 85.323 1.00 96.00 580 LYS A N 1
ATOM 4409 C CA . LYS A 1 580 ? -44.713 10.737 86.488 1.00 96.00 580 LYS A CA 1
ATOM 4410 C C . LYS A 1 580 ? -45.887 11.702 86.349 1.00 96.00 580 LYS A C 1
ATOM 4412 O O . LYS A 1 580 ? -45.689 12.875 86.041 1.00 96.00 580 LYS A O 1
ATOM 4417 N N . THR A 1 581 ? -47.087 11.226 86.653 1.00 96.25 581 THR A N 1
ATOM 4418 C CA . THR A 1 581 ? -48.313 12.027 86.636 1.00 96.25 581 THR A CA 1
ATOM 4419 C C . THR A 1 581 ? -48.962 12.087 88.017 1.00 96.25 581 THR A C 1
ATOM 4421 O O . THR A 1 581 ? -48.805 11.191 88.854 1.00 96.25 581 THR A O 1
ATOM 4424 N N . ALA A 1 582 ? -49.692 13.175 88.272 1.00 95.56 582 ALA A N 1
ATOM 4425 C CA . ALA A 1 582 ? -50.570 13.270 89.432 1.00 95.56 582 ALA A CA 1
ATOM 4426 C C . ALA A 1 582 ? -51.808 12.367 89.257 1.00 95.56 582 ALA A C 1
ATOM 4428 O O . ALA A 1 582 ? -52.090 11.867 88.165 1.00 95.56 582 ALA A O 1
ATOM 4429 N N . LEU A 1 583 ? -52.556 12.162 90.344 1.00 94.69 583 LEU A N 1
ATOM 4430 C CA . LEU A 1 583 ? -53.788 11.371 90.330 1.00 94.69 583 LEU A CA 1
ATOM 4431 C C . LEU A 1 583 ? -54.772 11.911 89.276 1.00 94.69 583 LEU A C 1
ATOM 4433 O O . LEU A 1 583 ? -54.993 13.119 89.204 1.00 94.69 583 LEU A O 1
ATOM 4437 N N . ASN A 1 584 ? -55.355 11.014 88.476 1.00 93.62 584 ASN A N 1
ATOM 4438 C CA . ASN A 1 584 ? -56.318 11.322 87.407 1.00 93.62 584 ASN A CA 1
ATOM 4439 C C . ASN A 1 584 ? -55.803 12.299 86.331 1.00 93.62 584 ASN A C 1
ATOM 4441 O O . ASN A 1 584 ? -56.595 12.905 85.611 1.00 93.62 584 ASN A O 1
ATOM 4445 N N . GLN A 1 585 ? -54.480 12.446 86.198 1.00 95.44 585 GLN A N 1
ATOM 4446 C CA . GLN A 1 585 ? -53.855 13.244 85.146 1.00 95.44 585 GLN A CA 1
ATOM 4447 C C . GLN A 1 585 ? -53.103 12.370 84.145 1.00 95.44 585 GLN A C 1
ATOM 4449 O O . GLN A 1 585 ? -52.457 11.379 84.498 1.00 95.44 585 GLN A O 1
ATOM 4454 N N . THR A 1 586 ? -53.158 12.799 82.888 1.00 96.19 586 THR A N 1
ATOM 4455 C CA . THR A 1 586 ? -52.437 12.226 81.752 1.00 96.19 586 THR A CA 1
ATOM 4456 C C . THR A 1 586 ? -51.628 13.310 81.052 1.00 96.19 586 THR A C 1
ATOM 4458 O O . THR A 1 586 ? -51.888 14.504 81.216 1.00 96.19 586 THR A O 1
ATOM 4461 N N . HIS A 1 587 ? -50.672 12.895 80.231 1.00 97.12 587 HIS A N 1
ATOM 4462 C CA . HIS A 1 587 ? -50.054 13.751 79.226 1.00 97.12 587 HIS A CA 1
ATOM 4463 C C . HIS A 1 587 ? -50.098 13.041 77.871 1.00 97.12 587 HIS A C 1
ATOM 4465 O O . HIS A 1 587 ? -50.106 11.813 77.809 1.00 97.12 587 HIS A O 1
ATOM 4471 N N . GLU A 1 588 ? -50.183 13.807 76.789 1.00 97.25 588 GLU A N 1
ATOM 4472 C CA . GLU A 1 588 ? -50.240 13.250 75.438 1.00 97.25 588 GLU A CA 1
ATOM 4473 C C . GLU A 1 588 ? -48.823 13.056 74.890 1.00 97.25 588 GLU A C 1
ATOM 4475 O O . GLU A 1 588 ? -47.958 13.919 75.055 1.00 97.25 588 GLU A O 1
ATOM 4480 N N . SER A 1 589 ? -48.581 11.899 74.276 1.00 97.19 589 SER A N 1
ATOM 4481 C CA . SER A 1 589 ? -47.373 11.638 73.504 1.00 97.19 589 SER A CA 1
ATOM 4482 C C . SER A 1 589 ? -47.623 10.558 72.459 1.00 97.19 589 SER A C 1
ATOM 4484 O O . SER A 1 589 ? -48.197 9.506 72.757 1.00 97.19 589 SER A O 1
ATOM 4486 N N . ASN A 1 590 ? -47.168 10.825 71.233 1.00 95.94 590 ASN A N 1
ATOM 4487 C CA . ASN A 1 590 ? -47.376 9.988 70.053 1.00 95.94 590 ASN A CA 1
ATOM 4488 C C . ASN A 1 590 ? -48.838 9.527 69.890 1.00 95.94 590 ASN A C 1
ATOM 4490 O O . ASN A 1 590 ? -49.103 8.358 69.648 1.00 95.94 590 ASN A O 1
ATOM 4494 N N . GLY A 1 591 ? -49.808 10.424 70.067 1.00 95.19 591 GLY A N 1
ATOM 4495 C CA . GLY A 1 591 ? -51.241 10.184 69.878 1.00 95.19 591 GLY A CA 1
ATOM 4496 C C . GLY A 1 591 ? -51.952 9.430 71.008 1.00 95.19 591 GLY A C 1
ATOM 4497 O O . GLY A 1 591 ? -53.155 9.185 70.891 1.00 95.19 591 GLY A O 1
ATOM 4498 N N . ALA A 1 592 ? -51.257 9.047 72.084 1.00 96.44 592 ALA A N 1
ATOM 4499 C CA . ALA A 1 592 ? -51.835 8.373 73.249 1.00 96.44 592 ALA A CA 1
ATOM 4500 C C . ALA A 1 592 ? -51.673 9.214 74.528 1.00 96.44 592 ALA A C 1
ATOM 4502 O O . ALA A 1 592 ? -50.736 9.999 74.664 1.00 96.44 592 ALA A O 1
ATOM 4503 N N . PHE A 1 593 ? -52.594 9.047 75.478 1.00 97.06 593 PHE A N 1
ATOM 4504 C CA . PHE A 1 593 ? -52.584 9.724 76.774 1.00 97.06 593 PHE A CA 1
ATOM 4505 C C . PHE A 1 593 ? -51.985 8.806 77.836 1.00 97.06 593 PHE A C 1
ATOM 4507 O O . PHE A 1 593 ? -52.633 7.862 78.284 1.00 97.06 593 PHE A O 1
ATOM 4514 N N . TRP A 1 594 ? -50.749 9.093 78.231 1.00 98.00 594 TRP A N 1
ATOM 4515 C CA . TRP A 1 594 ? -49.942 8.282 79.136 1.00 98.00 594 TRP A CA 1
ATOM 4516 C C . TRP A 1 594 ? -50.078 8.741 80.584 1.00 98.00 594 TRP A C 1
ATOM 4518 O O . TRP A 1 594 ? -50.182 9.941 80.873 1.00 98.00 594 TRP A O 1
ATOM 4528 N N . TYR A 1 595 ? -50.036 7.784 81.509 1.00 96.75 595 TYR A N 1
ATOM 4529 C CA . TYR A 1 595 ? -50.020 8.051 82.942 1.00 96.75 595 TYR A CA 1
ATOM 4530 C C . TYR A 1 595 ? -49.140 7.054 83.693 1.00 96.75 595 TYR A C 1
ATOM 4532 O O . TYR A 1 595 ? -49.152 5.851 83.441 1.00 96.75 595 TYR A O 1
ATOM 4540 N N . ARG A 1 596 ? -48.402 7.577 84.672 1.00 95.81 596 ARG A N 1
ATOM 4541 C CA . ARG A 1 596 ? -47.595 6.816 85.626 1.00 95.81 596 ARG A CA 1
ATOM 4542 C C . ARG A 1 596 ? -47.722 7.504 86.973 1.00 95.81 596 ARG A C 1
ATOM 4544 O O . ARG A 1 596 ? -46.975 8.429 87.282 1.00 95.81 596 ARG A O 1
ATOM 4551 N N . CYS A 1 597 ? -48.684 7.069 87.769 1.00 94.44 597 CYS A N 1
ATOM 4552 C CA . CYS A 1 597 ? -48.920 7.599 89.100 1.00 94.44 597 CYS A CA 1
ATOM 4553 C C . CYS A 1 597 ? -48.365 6.590 90.123 1.00 94.44 597 CYS A C 1
ATOM 4555 O O . CYS A 1 597 ? -48.971 5.527 90.302 1.00 94.44 597 CYS A O 1
ATOM 4557 N N . PRO A 1 598 ? -47.203 6.859 90.758 1.00 89.44 598 PRO A N 1
ATOM 4558 C CA . PRO A 1 598 ? -46.589 5.926 91.706 1.00 89.44 598 PRO A CA 1
ATOM 4559 C C . PRO A 1 598 ? -47.557 5.526 92.824 1.00 89.44 598 PRO A C 1
ATOM 4561 O O . PRO A 1 598 ? -48.330 6.362 93.296 1.00 89.44 598 PRO A O 1
ATOM 4564 N N . ARG A 1 599 ? -47.513 4.261 93.268 1.00 88.50 599 ARG A N 1
ATOM 4565 C CA . ARG A 1 599 ? -48.463 3.683 94.249 1.00 88.50 599 ARG A CA 1
ATOM 4566 C C . ARG A 1 599 ? -49.941 3.698 93.825 1.00 88.50 599 ARG A C 1
ATOM 4568 O O . ARG A 1 599 ? -50.825 3.501 94.663 1.00 88.50 599 ARG A O 1
ATOM 4575 N N . ARG A 1 600 ? -50.224 3.979 92.551 1.00 92.94 600 ARG A N 1
ATOM 4576 C CA . ARG A 1 600 ? -51.559 3.919 91.947 1.00 92.94 600 ARG A CA 1
ATOM 4577 C C . ARG A 1 600 ? -51.520 3.025 90.719 1.00 92.94 600 ARG A C 1
ATOM 4579 O O . ARG A 1 600 ? -51.749 1.831 90.845 1.00 92.94 600 ARG A O 1
ATOM 4586 N N . ALA A 1 601 ? -51.213 3.587 89.553 1.00 94.94 601 ALA A N 1
ATOM 4587 C CA . ALA A 1 601 ? -51.343 2.889 88.284 1.00 94.94 601 ALA A CA 1
ATOM 4588 C C . ALA A 1 601 ? -50.407 3.430 87.201 1.00 94.94 601 ALA A C 1
ATOM 4590 O O . ALA A 1 601 ? -49.966 4.581 87.243 1.00 94.94 601 ALA A O 1
ATOM 4591 N N . PHE A 1 602 ? -50.182 2.597 86.195 1.00 96.56 602 PHE A N 1
ATOM 4592 C CA . PHE A 1 602 ? -49.469 2.899 84.967 1.00 96.56 602 PHE A CA 1
ATOM 4593 C C . PHE A 1 602 ? -50.267 2.422 83.766 1.00 96.56 602 PHE A C 1
ATOM 4595 O O . PHE A 1 602 ? -50.882 1.357 83.814 1.00 96.56 602 PHE A O 1
ATOM 4602 N N . GLY A 1 603 ? -50.246 3.188 82.686 1.00 96.19 603 GLY A N 1
ATOM 4603 C CA . GLY A 1 603 ? -50.950 2.800 81.484 1.00 96.19 603 GLY A CA 1
ATOM 4604 C C . GLY A 1 603 ? -51.101 3.924 80.480 1.00 96.19 603 GLY A C 1
ATOM 4605 O O . GLY A 1 603 ? -50.427 4.956 80.546 1.00 96.19 603 GLY A O 1
ATOM 4606 N N . PHE A 1 604 ? -52.013 3.699 79.544 1.00 97.25 604 PHE A N 1
ATOM 4607 C CA . PHE A 1 604 ? -52.367 4.670 78.523 1.00 97.25 604 PHE A CA 1
ATOM 4608 C C . PHE A 1 604 ? -53.840 4.559 78.132 1.00 97.25 604 PHE A C 1
ATOM 4610 O O . PHE A 1 604 ? -54.488 3.526 78.313 1.00 97.25 604 PHE A O 1
ATOM 4617 N N . ALA A 1 605 ? -54.351 5.631 77.536 1.00 95.00 605 ALA A N 1
ATOM 4618 C CA . ALA A 1 605 ? -55.691 5.713 76.976 1.00 95.00 605 ALA A CA 1
ATOM 4619 C C . ALA A 1 605 ? -55.690 6.498 75.656 1.00 95.00 605 ALA A C 1
ATOM 4621 O O . ALA A 1 605 ? -54.796 7.296 75.382 1.00 95.00 605 ALA A O 1
ATOM 4622 N N . ASN A 1 606 ? -56.732 6.332 74.845 1.00 94.38 60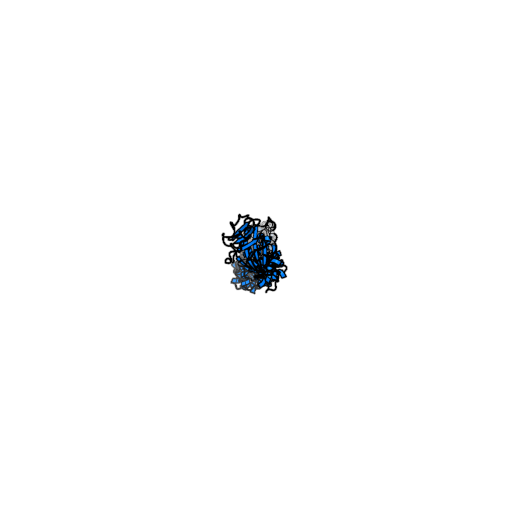6 ASN A N 1
ATOM 4623 C CA . ASN A 1 606 ? -56.999 7.193 73.687 1.00 94.38 606 ASN A CA 1
ATOM 4624 C C . ASN A 1 606 ? -57.644 8.546 74.053 1.00 94.38 606 ASN A C 1
ATOM 4626 O O . ASN A 1 606 ? -57.966 9.332 73.166 1.00 94.38 606 ASN A O 1
ATOM 4630 N N . THR A 1 607 ? -57.855 8.820 75.341 1.00 92.12 607 THR A N 1
ATOM 4631 C CA . THR A 1 607 ? -58.459 10.056 75.851 1.00 92.12 607 THR A CA 1
ATOM 4632 C C . THR A 1 607 ? -57.769 10.508 77.133 1.00 92.12 607 THR A C 1
ATOM 4634 O O . THR A 1 607 ? -57.251 9.691 77.891 1.00 92.12 607 THR A O 1
ATOM 4637 N N . ARG A 1 608 ? -57.797 11.817 77.414 1.00 92.94 608 ARG A N 1
ATOM 4638 C CA . ARG A 1 608 ? -57.232 12.390 78.647 1.00 92.94 608 ARG A CA 1
ATOM 4639 C C . ARG A 1 608 ? -57.975 11.988 79.920 1.00 92.94 608 ARG A C 1
ATOM 4641 O O . ARG A 1 608 ? -57.437 12.164 81.010 1.00 92.94 608 ARG A O 1
ATOM 4648 N N . HIS A 1 609 ? -59.212 11.512 79.783 1.00 91.19 609 HIS A N 1
ATOM 4649 C CA . HIS A 1 609 ? -60.100 11.185 80.894 1.00 91.19 609 HIS A CA 1
ATOM 4650 C C . HIS A 1 609 ? -59.845 9.760 81.393 1.00 91.19 609 HIS A C 1
ATOM 4652 O O . HIS A 1 609 ? -60.281 8.788 80.771 1.00 91.19 609 HIS A O 1
ATOM 4658 N N . ILE A 1 610 ? -59.155 9.654 82.526 1.00 92.38 610 ILE A N 1
ATOM 4659 C CA . ILE A 1 610 ? -58.886 8.403 83.247 1.00 92.38 610 ILE A CA 1
ATOM 4660 C C . ILE A 1 610 ? -59.413 8.509 84.681 1.00 92.38 610 ILE A C 1
ATOM 4662 O O . ILE A 1 610 ? -59.509 9.615 85.219 1.00 92.38 610 ILE A O 1
ATOM 4666 N N . ASN A 1 611 ? -59.712 7.375 85.311 1.00 91.94 611 ASN A N 1
ATOM 4667 C CA . ASN A 1 611 ? -60.082 7.324 86.725 1.00 91.94 611 ASN A CA 1
ATOM 4668 C C . ASN A 1 611 ? -59.223 6.302 87.479 1.00 91.94 611 ASN A C 1
ATOM 4670 O O . ASN A 1 611 ? -59.398 5.102 87.324 1.00 91.94 611 ASN A O 1
ATOM 4674 N N . LEU A 1 612 ? -58.318 6.790 88.325 1.00 91.88 612 LEU A N 1
ATOM 4675 C CA . LEU A 1 612 ? -57.374 6.015 89.129 1.00 91.88 612 LEU A CA 1
ATOM 4676 C C . LEU A 1 612 ? -57.764 5.945 90.616 1.00 91.88 612 LEU A C 1
ATOM 4678 O O . LEU A 1 612 ? -56.967 5.462 91.426 1.00 91.88 612 LEU A O 1
ATOM 4682 N N . ASP A 1 613 ? -58.956 6.415 91.000 1.00 87.12 613 ASP A N 1
ATOM 4683 C CA . ASP A 1 613 ? -59.383 6.465 92.407 1.00 87.12 613 ASP A CA 1
ATOM 4684 C C . ASP A 1 613 ? -59.468 5.060 93.022 1.00 87.12 613 ASP A C 1
ATOM 4686 O O . ASP A 1 613 ? -59.105 4.857 94.181 1.00 87.12 613 ASP A O 1
ATOM 4690 N N . ALA A 1 614 ? -59.834 4.059 92.215 1.00 83.69 614 ALA A N 1
ATOM 4691 C CA . ALA A 1 614 ? -59.788 2.642 92.577 1.00 83.69 614 ALA A CA 1
ATOM 4692 C C . ALA A 1 614 ? -58.512 1.946 92.088 1.00 83.69 614 ALA A C 1
ATOM 4694 O O . ALA A 1 614 ? -58.567 0.830 91.576 1.00 83.69 614 ALA A O 1
ATOM 4695 N N . VAL A 1 615 ? -57.373 2.629 92.223 1.00 85.38 615 VAL A N 1
ATOM 4696 C CA . VAL A 1 615 ? -56.006 2.140 91.966 1.00 85.38 615 VAL A CA 1
ATOM 4697 C C . VAL A 1 615 ? -55.692 1.669 90.536 1.00 85.38 615 VAL A C 1
ATOM 4699 O O . VAL A 1 615 ? -54.582 1.217 90.288 1.00 85.38 615 VAL A O 1
ATOM 4702 N N . ALA A 1 616 ? -56.610 1.816 89.576 1.00 90.38 616 ALA A N 1
ATOM 4703 C CA . ALA A 1 616 ? -56.390 1.622 88.138 1.00 90.38 616 ALA A CA 1
ATOM 4704 C C . ALA A 1 616 ? -57.537 2.230 87.314 1.00 90.38 616 ALA A C 1
ATOM 4706 O O . ALA A 1 616 ? -58.649 2.359 87.820 1.00 90.38 616 ALA A O 1
ATOM 4707 N N . ASP A 1 617 ? -57.286 2.519 86.034 1.00 89.19 617 ASP A N 1
ATOM 4708 C CA . ASP A 1 617 ? -58.305 2.959 85.072 1.00 89.19 617 ASP A CA 1
ATOM 4709 C C . ASP A 1 617 ? -59.093 1.760 84.525 1.00 89.19 617 ASP A C 1
ATOM 4711 O O . ASP A 1 617 ? -58.726 1.177 83.504 1.00 89.19 617 ASP A O 1
ATOM 4715 N N . TRP A 1 618 ? -60.155 1.340 85.223 1.00 83.62 618 TRP A N 1
ATOM 4716 C CA . TRP A 1 618 ? -60.914 0.126 84.863 1.00 83.62 618 TRP A CA 1
ATOM 4717 C C . TRP A 1 618 ? -62.441 0.278 84.804 1.00 83.62 618 TRP A C 1
ATOM 4719 O O . TRP A 1 618 ? -63.105 -0.598 84.257 1.00 83.62 618 TRP A O 1
ATOM 4729 N N . TYR A 1 619 ? -63.004 1.376 85.318 1.00 76.44 619 TYR A N 1
ATOM 4730 C CA . TYR A 1 619 ? -64.460 1.568 85.424 1.00 76.44 619 TYR A CA 1
ATOM 4731 C C . TYR A 1 619 ? -65.169 2.005 84.138 1.00 76.44 619 TYR A C 1
ATOM 4733 O O . TYR A 1 619 ? -66.393 2.047 84.119 1.00 76.44 619 TYR A O 1
ATOM 4741 N N . ASP A 1 620 ? -64.431 2.348 83.085 1.00 73.75 620 ASP A N 1
ATOM 4742 C CA . ASP A 1 620 ? -64.997 2.737 81.789 1.00 73.75 620 ASP A CA 1
ATOM 4743 C C . ASP A 1 620 ? -65.004 1.519 80.850 1.00 73.75 620 ASP A C 1
ATOM 4745 O O . ASP A 1 620 ? -63.964 1.252 80.251 1.00 73.75 620 ASP A O 1
ATOM 4749 N N . PRO A 1 621 ? -66.099 0.748 80.713 1.00 63.47 621 PRO A N 1
ATOM 4750 C CA . PRO A 1 621 ? -66.120 -0.465 79.894 1.00 63.47 621 PRO A CA 1
ATOM 4751 C C . PRO A 1 621 ? -66.149 -0.198 78.380 1.00 63.47 621 PRO A C 1
ATOM 4753 O O . PRO A 1 621 ? -65.989 -1.140 77.609 1.00 63.47 621 PRO A O 1
ATOM 4756 N N . GLU A 1 622 ? -66.344 1.047 77.928 1.00 65.81 622 GLU A N 1
ATOM 4757 C CA . GLU A 1 622 ? -66.693 1.329 76.525 1.00 65.81 622 GLU A CA 1
ATOM 4758 C C . GLU A 1 622 ? -65.489 1.608 75.610 1.00 65.81 622 GLU A C 1
ATOM 4760 O O . GLU A 1 622 ? -65.627 1.609 74.387 1.00 65.81 622 GLU A O 1
ATOM 4765 N N . SER A 1 623 ? -64.286 1.807 76.161 1.00 79.94 623 SER A N 1
ATOM 4766 C CA . SER A 1 623 ? -63.090 2.058 75.344 1.00 79.94 623 SER A CA 1
ATOM 4767 C C . SER A 1 623 ? -62.195 0.824 75.189 1.00 79.94 623 SER A C 1
ATOM 4769 O O . SER A 1 623 ? -61.484 0.415 76.108 1.00 79.94 623 SER A O 1
ATOM 4771 N N . GLU A 1 624 ? -62.142 0.292 73.967 1.00 90.00 624 GLU A N 1
ATOM 4772 C CA . GLU A 1 624 ? -61.209 -0.762 73.533 1.00 90.00 624 GLU A CA 1
ATOM 4773 C C . GLU A 1 624 ? -59.744 -0.294 73.440 1.00 90.00 624 GLU A C 1
ATOM 4775 O O . GLU A 1 624 ? -58.862 -1.072 73.095 1.00 90.00 624 GLU A O 1
ATOM 4780 N N . LYS A 1 625 ? -59.461 0.985 73.714 1.00 93.56 625 LYS A N 1
ATOM 4781 C CA . LYS A 1 625 ? -58.155 1.625 73.495 1.00 93.56 625 LYS A CA 1
ATOM 4782 C C . LYS A 1 625 ? -57.550 2.156 74.792 1.00 93.56 625 LYS A C 1
ATOM 4784 O O . LYS A 1 625 ? -57.133 3.314 74.884 1.00 93.56 625 LYS A O 1
ATOM 4789 N N . ARG A 1 626 ? -57.544 1.305 75.812 1.00 94.44 626 ARG A N 1
ATOM 4790 C CA . ARG A 1 626 ? -57.039 1.610 77.153 1.00 94.44 626 ARG A CA 1
ATOM 4791 C C . ARG A 1 626 ? -56.281 0.418 77.719 1.00 94.44 626 ARG A C 1
ATOM 4793 O O . ARG A 1 626 ? -56.668 -0.727 77.509 1.00 94.44 626 ARG A O 1
ATOM 4800 N N . LEU A 1 627 ? -55.230 0.684 78.474 1.00 95.81 627 LEU A N 1
ATOM 4801 C CA . LEU A 1 627 ? -54.469 -0.323 79.205 1.00 95.81 627 LEU A CA 1
ATOM 4802 C C . LEU A 1 627 ? -54.111 0.263 80.559 1.00 95.81 627 LEU A C 1
ATOM 4804 O O . LEU A 1 627 ? -53.600 1.375 80.613 1.00 95.81 627 LEU A O 1
ATOM 4808 N N . SER A 1 628 ? -54.363 -0.483 81.636 1.00 95.31 628 SER A N 1
ATOM 4809 C CA . SER A 1 628 ? -54.044 -0.033 82.992 1.00 95.31 628 SER A CA 1
ATOM 4810 C C . SER A 1 628 ? -53.492 -1.168 83.839 1.00 95.31 628 SER A C 1
ATOM 4812 O O . SER A 1 628 ? -54.128 -2.212 83.999 1.00 95.31 628 SER A O 1
ATOM 4814 N N . TRP A 1 629 ? -52.338 -0.927 84.447 1.00 95.75 629 TRP A N 1
ATOM 4815 C CA . TRP A 1 629 ? -51.691 -1.777 85.438 1.00 95.75 629 TRP A CA 1
ATOM 4816 C C . TRP A 1 629 ? -51.645 -1.047 86.779 1.00 95.75 629 TRP A C 1
ATOM 4818 O O . TRP A 1 629 ? -51.415 0.158 86.818 1.00 95.75 629 TRP A O 1
ATOM 4828 N N . VAL A 1 630 ? -51.885 -1.759 87.872 1.00 93.81 630 VAL A N 1
ATOM 4829 C CA . VAL A 1 630 ? -51.708 -1.275 89.244 1.00 93.81 630 VAL A CA 1
ATOM 4830 C C . VAL A 1 630 ? -50.210 -1.233 89.550 1.00 93.81 630 VAL A C 1
ATOM 4832 O O . VAL A 1 630 ? -49.484 -2.155 89.180 1.00 93.81 630 VAL A O 1
ATOM 4835 N N . LEU A 1 631 ? -49.745 -0.166 90.204 1.00 91.94 631 LEU A N 1
ATOM 4836 C CA . LEU A 1 631 ? -48.346 0.005 90.608 1.00 91.94 631 LEU A CA 1
ATOM 4837 C C . LEU A 1 631 ? -48.161 -0.082 92.124 1.00 91.94 631 LEU A C 1
ATOM 4839 O O . LEU A 1 631 ? -48.906 0.533 92.886 1.00 91.94 631 LEU A O 1
ATOM 4843 N N . ASP A 1 632 ? -47.094 -0.766 92.539 1.00 87.62 632 ASP A N 1
ATOM 4844 C CA . ASP A 1 632 ? -46.612 -0.882 93.924 1.00 87.62 632 ASP A CA 1
ATOM 4845 C C . ASP A 1 632 ? -47.656 -1.463 94.896 1.00 87.62 632 ASP A C 1
ATOM 4847 O O . ASP A 1 632 ? -47.715 -1.089 96.072 1.00 87.62 632 ASP A O 1
ATOM 4851 N N . HIS A 1 633 ? -48.488 -2.383 94.401 1.00 84.31 633 HIS A N 1
ATOM 4852 C CA . HIS A 1 633 ? -49.456 -3.134 95.195 1.00 84.31 633 HIS A CA 1
ATOM 4853 C C . HIS A 1 633 ? -48.964 -4.568 95.425 1.00 84.31 633 HIS A C 1
ATOM 4855 O O . HIS A 1 633 ? -48.481 -5.217 94.503 1.00 84.31 633 HIS A O 1
ATOM 4861 N N . ASN A 1 634 ? -49.126 -5.096 96.641 1.00 77.50 634 ASN A N 1
ATOM 4862 C CA . ASN A 1 634 ? -48.583 -6.411 97.016 1.00 77.50 634 ASN A CA 1
ATOM 4863 C C . ASN A 1 634 ? -49.292 -7.601 96.348 1.00 77.50 634 ASN A C 1
ATOM 4865 O O . ASN A 1 634 ? -48.799 -8.722 96.429 1.00 77.50 634 ASN A O 1
ATOM 4869 N N . SER A 1 635 ? -50.461 -7.383 95.744 1.00 79.81 635 SER A N 1
ATOM 4870 C CA . SER A 1 635 ? -51.311 -8.471 95.238 1.00 79.81 635 SER A CA 1
ATOM 4871 C C . SER A 1 635 ? -51.884 -8.234 93.847 1.00 79.81 635 SER A C 1
ATOM 4873 O O . SER A 1 635 ? -52.561 -9.120 93.347 1.00 79.81 635 SER A O 1
ATOM 4875 N N . TRP A 1 636 ? -51.681 -7.055 93.244 1.00 84.12 636 TRP A N 1
ATOM 4876 C CA . TRP A 1 636 ? -52.335 -6.699 91.979 1.00 84.12 636 TRP A CA 1
ATOM 4877 C C . TRP A 1 636 ? -51.323 -6.213 90.950 1.00 84.12 636 TRP A C 1
ATOM 4879 O O . TRP A 1 636 ? -50.474 -5.372 91.245 1.00 84.12 636 TRP A O 1
ATOM 4889 N N . GLY A 1 637 ? -51.454 -6.756 89.743 1.00 87.69 637 GLY A N 1
ATOM 4890 C CA . GLY A 1 637 ? -50.653 -6.436 88.576 1.00 87.69 637 GLY A CA 1
ATOM 4891 C C . GLY A 1 637 ? -51.430 -5.649 87.535 1.00 87.69 637 GLY A C 1
ATOM 4892 O O . GLY A 1 637 ? -51.773 -4.487 87.723 1.00 87.69 637 GLY A O 1
ATOM 4893 N N . GLY A 1 638 ? -51.689 -6.272 86.395 1.00 90.31 638 GLY A N 1
ATOM 4894 C CA . GLY A 1 638 ? -52.491 -5.698 85.326 1.00 90.31 638 GLY A CA 1
ATOM 4895 C C . GLY A 1 638 ? -53.979 -5.713 85.676 1.00 90.31 638 GLY A C 1
ATOM 4896 O O . GLY A 1 638 ? -54.491 -6.705 86.170 1.00 90.31 638 GLY A O 1
ATOM 4897 N N . ARG A 1 639 ? -54.704 -4.624 85.408 1.00 91.81 639 ARG A N 1
ATOM 4898 C CA . ARG A 1 639 ? -56.148 -4.531 85.697 1.00 91.81 639 ARG A CA 1
ATOM 4899 C C . ARG A 1 639 ? -57.004 -4.475 84.437 1.00 91.81 639 ARG A C 1
ATOM 4901 O O . ARG A 1 639 ? -58.151 -4.919 84.466 1.00 91.81 639 ARG A O 1
ATOM 4908 N N . ARG A 1 640 ? -56.458 -3.923 83.350 1.00 92.62 640 ARG A N 1
ATOM 4909 C CA . ARG A 1 640 ? -57.184 -3.674 82.102 1.00 92.62 640 ARG A CA 1
ATOM 4910 C C . ARG A 1 640 ? -56.336 -3.891 80.846 1.00 92.62 640 ARG A C 1
ATOM 4912 O O . ARG A 1 640 ? -55.170 -3.489 80.811 1.00 92.62 640 ARG A O 1
ATOM 4919 N N . ALA A 1 641 ? -56.964 -4.455 79.816 1.00 93.75 641 ALA A N 1
ATOM 4920 C CA . ALA A 1 641 ? -56.486 -4.549 78.438 1.00 93.75 641 ALA A CA 1
ATOM 4921 C C . ALA A 1 641 ? -57.666 -4.344 77.464 1.00 93.75 641 ALA A C 1
ATOM 4923 O O . ALA A 1 641 ? -58.488 -5.239 77.296 1.00 93.75 641 ALA A O 1
ATOM 4924 N N . GLY A 1 642 ? -57.781 -3.173 76.839 1.00 91.94 642 GLY A N 1
ATOM 4925 C CA . GLY A 1 642 ? -58.921 -2.830 75.981 1.00 91.94 642 GLY A CA 1
ATOM 4926 C C . GLY A 1 642 ? -60.231 -2.783 76.773 1.00 91.94 642 GLY A C 1
ATOM 4927 O O . GLY A 1 642 ? -60.273 -2.196 77.859 1.00 91.94 642 GLY A O 1
ATOM 4928 N N . SER A 1 643 ? -61.288 -3.420 76.266 1.00 89.12 643 SER A N 1
ATOM 4929 C CA . SER A 1 643 ? -62.543 -3.633 77.011 1.00 89.12 643 SER A CA 1
ATOM 4930 C C . SER A 1 643 ? -62.456 -4.698 78.103 1.00 89.12 643 SER A C 1
ATOM 4932 O O . SER A 1 643 ? -63.379 -4.841 78.907 1.00 89.12 643 SER A O 1
ATOM 4934 N N . ARG A 1 644 ? -61.365 -5.472 78.165 1.00 89.94 644 ARG A N 1
ATOM 4935 C CA . ARG A 1 644 ? -61.189 -6.497 79.197 1.00 89.94 644 ARG A CA 1
ATOM 4936 C C . ARG A 1 644 ? -60.716 -5.852 80.491 1.00 89.94 644 ARG A C 1
ATOM 4938 O O . ARG A 1 644 ? -59.566 -5.428 80.608 1.00 89.94 644 ARG A O 1
ATOM 4945 N N . CYS A 1 645 ? -61.622 -5.796 81.458 1.00 87.88 645 CYS A N 1
ATOM 4946 C CA . CYS A 1 645 ? -61.381 -5.304 82.809 1.00 87.88 645 CYS A CA 1
ATOM 4947 C C . CYS A 1 645 ? -61.303 -6.462 83.816 1.00 87.88 645 CYS A C 1
ATOM 4949 O O . CYS A 1 645 ? -61.667 -7.592 83.505 1.00 87.88 645 CYS A O 1
ATOM 4951 N N . ASP A 1 646 ? -60.845 -6.146 85.028 1.00 86.44 646 ASP A N 1
ATOM 4952 C CA . ASP A 1 646 ? -60.714 -7.072 86.165 1.00 86.44 646 ASP A CA 1
ATOM 4953 C C . ASP A 1 646 ? -59.719 -8.228 85.956 1.00 86.44 646 ASP A C 1
ATOM 4955 O O . ASP A 1 646 ? -59.830 -9.294 86.545 1.00 86.44 646 ASP A O 1
ATOM 4959 N N . LEU A 1 647 ? -58.676 -7.987 85.162 1.00 89.25 647 LEU A N 1
ATOM 4960 C CA . LEU A 1 647 ? -57.669 -8.997 84.817 1.00 89.25 647 LEU A CA 1
ATOM 4961 C C . LEU A 1 647 ? -56.640 -9.280 85.934 1.00 89.25 647 LEU A C 1
ATOM 4963 O O . LEU A 1 647 ? -55.692 -10.021 85.713 1.00 89.25 647 LEU A O 1
ATOM 4967 N N . ALA A 1 648 ? -56.794 -8.706 87.132 1.00 84.12 648 ALA A N 1
ATOM 4968 C CA . ALA A 1 648 ? -55.766 -8.726 88.186 1.00 84.12 648 ALA A CA 1
ATOM 4969 C C . ALA A 1 648 ? -55.460 -10.112 88.775 1.00 84.12 648 ALA A C 1
ATOM 4971 O O . ALA A 1 648 ? -54.523 -10.231 89.559 1.00 84.12 648 ALA A O 1
ATOM 4972 N N . PHE A 1 649 ? -56.244 -11.127 88.415 1.00 85.06 649 PHE A N 1
ATOM 4973 C CA . PHE A 1 649 ? -56.082 -12.516 88.847 1.00 85.06 649 PHE A CA 1
ATOM 4974 C C . PHE A 1 649 ? -55.990 -13.487 87.657 1.00 85.06 649 PHE A C 1
ATOM 4976 O O . PHE A 1 649 ? -56.111 -14.693 87.840 1.00 85.06 649 PHE A O 1
ATOM 4983 N N . GLU A 1 650 ? -55.826 -12.964 86.438 1.00 86.12 650 GLU A N 1
ATOM 4984 C CA . GLU A 1 650 ? -55.796 -13.750 85.205 1.00 86.12 650 GLU A CA 1
ATOM 4985 C C . GLU A 1 650 ? -54.352 -14.046 84.781 1.00 86.12 650 GLU A C 1
ATOM 4987 O O . GLU A 1 650 ? -53.575 -13.134 84.488 1.00 86.12 650 GLU A O 1
ATOM 4992 N N . ASP A 1 651 ? -54.011 -15.329 84.659 1.00 86.00 651 ASP A N 1
ATOM 4993 C CA . ASP A 1 651 ? -52.727 -15.797 84.116 1.00 86.00 651 ASP A CA 1
ATOM 4994 C C . ASP A 1 651 ? -52.780 -16.050 82.594 1.00 86.00 651 ASP A C 1
ATOM 4996 O O . ASP A 1 651 ? -51.776 -16.403 81.965 1.00 86.00 651 ASP A O 1
ATOM 5000 N N . THR A 1 652 ? -53.961 -15.865 81.992 1.00 92.50 652 THR A N 1
ATOM 5001 C CA . THR A 1 652 ? -54.241 -16.038 80.558 1.00 92.50 652 THR A CA 1
ATOM 5002 C C . THR A 1 652 ? -53.902 -14.798 79.724 1.00 92.50 652 THR A C 1
ATOM 5004 O O . THR A 1 652 ? -53.901 -14.855 78.489 1.00 92.50 652 THR A O 1
ATOM 5007 N N . TRP A 1 653 ? -53.574 -13.687 80.387 1.00 94.56 653 TRP A N 1
ATOM 5008 C CA . TRP A 1 653 ? -53.170 -12.416 79.790 1.00 94.56 653 TRP A CA 1
ATOM 5009 C C . TRP A 1 653 ? -51.761 -12.038 80.222 1.00 94.56 653 TRP A C 1
ATOM 5011 O O . TRP A 1 653 ? -51.371 -12.261 81.363 1.00 94.56 653 TRP A O 1
ATOM 5021 N N . GLU A 1 654 ? -51.017 -11.409 79.319 1.00 95.38 654 GLU A N 1
ATOM 5022 C CA . GLU A 1 654 ? -49.628 -11.017 79.529 1.00 95.38 654 GLU A CA 1
ATOM 5023 C C . GLU A 1 654 ? -49.443 -9.512 79.311 1.00 95.38 654 GLU A C 1
ATOM 5025 O O . GLU A 1 654 ? -49.874 -8.940 78.303 1.00 95.38 654 GLU A O 1
ATOM 5030 N N . LYS A 1 655 ? -48.776 -8.873 80.271 1.00 95.00 655 LYS A N 1
ATOM 5031 C CA . LYS A 1 655 ? -48.265 -7.506 80.210 1.00 95.00 655 LYS A CA 1
ATOM 5032 C C . LYS A 1 655 ? -46.943 -7.533 79.461 1.00 95.00 655 LYS A C 1
ATOM 5034 O O . LYS A 1 655 ? -46.011 -8.224 79.870 1.00 95.00 655 LYS A O 1
ATOM 5039 N N . CYS A 1 656 ? -46.859 -6.760 78.391 1.00 95.31 656 CYS A N 1
ATOM 5040 C CA . CYS A 1 656 ? -45.689 -6.704 77.533 1.00 95.31 656 CYS A CA 1
ATOM 5041 C C . CYS A 1 656 ? -45.061 -5.315 77.607 1.00 95.31 656 CYS A C 1
ATOM 5043 O O . CYS A 1 656 ? -45.743 -4.305 77.413 1.00 95.31 656 CYS A O 1
ATOM 5045 N N . ILE A 1 657 ? -43.753 -5.275 77.839 1.00 96.19 657 ILE A N 1
ATOM 5046 C CA . ILE A 1 657 ? -42.940 -4.071 77.694 1.00 96.19 657 ILE A CA 1
ATOM 5047 C C . ILE A 1 657 ? -41.895 -4.364 76.630 1.00 96.19 657 ILE A C 1
ATOM 5049 O O . ILE A 1 657 ? -41.060 -5.248 76.811 1.00 96.19 657 ILE A O 1
ATOM 5053 N N . TRP A 1 658 ? -41.932 -3.602 75.548 1.00 96.38 658 TRP A N 1
ATOM 5054 C CA . TRP A 1 658 ? -40.928 -3.621 74.495 1.00 96.38 658 TRP A CA 1
ATOM 5055 C C . TRP A 1 658 ? -40.201 -2.280 74.459 1.00 96.38 658 TRP A C 1
ATOM 5057 O O . TRP A 1 658 ? -40.774 -1.244 74.805 1.00 96.38 658 TRP A O 1
ATOM 5067 N N . PHE A 1 659 ? -38.947 -2.286 74.029 1.00 95.44 659 PHE A N 1
ATOM 5068 C CA . PHE A 1 659 ? -38.147 -1.078 73.864 1.00 95.44 659 PHE A CA 1
ATOM 5069 C C . PHE A 1 659 ? -37.369 -1.112 72.553 1.00 95.44 659 PHE A C 1
ATOM 5071 O O . PHE A 1 659 ? -37.150 -2.180 71.982 1.00 95.44 659 PHE A O 1
ATOM 5078 N N . SER A 1 660 ? -36.969 0.058 72.061 1.00 92.06 660 SER A N 1
ATOM 5079 C CA . SER A 1 660 ? -36.120 0.169 70.877 1.00 92.06 660 SER A CA 1
ATOM 5080 C C . SER A 1 660 ? -35.059 1.243 71.008 1.00 92.06 660 SER A C 1
ATOM 5082 O O . SER A 1 660 ? -35.290 2.275 71.683 1.00 92.06 660 SER A O 1
#

pLDDT: mean 88.68, std 10.69, range [52.62, 98.0]

Organism: NCBI:txid1034831